Protein AF-A0A7X0FXH8-F1 (afdb_monomer)

Mean predicted aligned error: 22.0 Å

Solvent-accessible surface area (backbone atoms only — not comparable to full-atom values): 22545 Å² total; per-residue (Å²): 133,87,85,88,87,88,88,82,91,80,89,86,80,91,87,86,88,85,90,86,81,90,83,88,89,88,89,82,83,88,84,86,87,81,85,86,82,76,89,70,68,92,48,49,51,16,76,62,82,61,45,79,41,76,77,77,62,99,78,72,81,86,74,54,44,29,51,74,62,65,25,82,95,37,36,30,31,49,56,50,45,48,51,47,43,73,30,74,66,32,55,62,45,47,58,60,50,52,51,51,50,53,49,50,52,50,52,50,50,50,50,53,49,51,54,48,52,52,51,55,46,50,59,48,52,54,49,52,52,48,54,51,51,51,50,52,48,53,51,49,53,51,48,54,52,52,51,50,52,50,52,51,51,49,52,53,51,51,52,52,49,52,51,48,54,52,48,53,52,50,49,52,51,52,52,51,52,53,50,52,52,49,55,52,47,52,57,49,50,52,54,49,53,51,51,51,49,53,48,53,51,51,50,52,51,52,50,53,50,49,52,52,47,54,49,50,52,51,52,48,52,50,50,51,49,51,55,47,50,53,47,51,51,50,51,51,50,50,50,50,48,52,49,52,52,52,50,50,50,51,49,48,54,50,48,51,54,46,50,51,51,49,54,49,53,51,50,51,50,51,52,50,50,50,50,48,53,54,50,49,51,50,49,52,50,52,48,56,49,48,53,49,50,50,52,52,52,49,52,51,48,53,50,49,54,49,51,53,48,54,51,49,55,49,53,52,51,49,50,54,50,50,50,52,51,52,52,54,51,51,57,52,53,50,50,55,47,53,54,50,54,49,53,51,52,53,50,52,51,50,53,51,51,53,51,52,52,52,54,50,53,49,52,52,53,53,51,51,51,49,54,51,51,56,50,51,53,54,53,54,57,60,67,75,72,66,82,90,81,83,89,83,91,87,90,133

Radius of gyration: 141.59 Å; Cα contacts (8 Å, |Δi|>4): 74; chains: 1; boun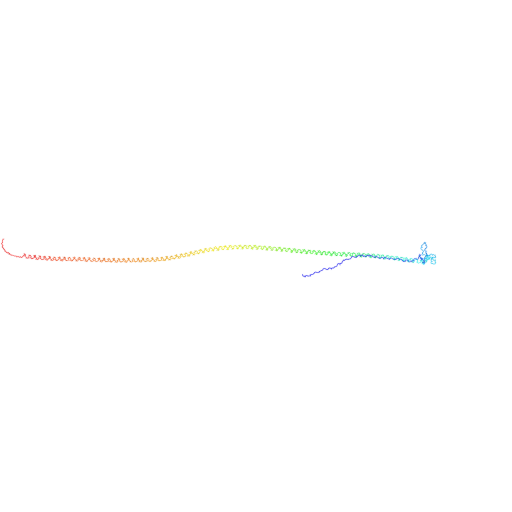ding box: 246×58×400 Å

Sequence (396 aa):
MADLEPPAPGADREVQPAPGTAGAPAPSSASGSPGEEAPAAPHGRCKHCRGPLPPRAATGRRREYHHSGEGPDGQDCREAARRARESAVGAAAEQPLQALITWADQEEEHRRSHAGLLRAAAARDDRLAADLADLRTAVLERNTELEAQTAQAQSAATEAITARQTAEAREQTALAAAAEARAAAERATERADDAAELARQAETAADAHRIARTKAEQETEAAIRTGKEARTERDAARARLSEVEQELASVRVQADALAGRLDDTVRELAAARHTLVEKEAAISELTGRLERAQQETEAVRDRAAEDVRAARDTAEKEVRRADAQRQSALDAAERTRGERDQARTDLAAAQAAHRAELQALERERDAARAAEAEQRERAVRAEQAAPTDGAADIVG

Organism: NCBI:txid46159

Structure (mmCIF, N/CA/C/O backbone):
data_AF-A0A7X0FXH8-F1
#
_entry.id   AF-A0A7X0FXH8-F1
#
loop_
_atom_site.group_PDB
_atom_site.id
_atom_site.type_symbol
_atom_site.label_atom_id
_atom_site.label_alt_id
_atom_site.label_comp_id
_atom_site.label_asym_id
_atom_site.label_entity_id
_atom_site.label_seq_id
_atom_site.pdbx_PDB_ins_code
_atom_site.Cartn_x
_atom_site.Cartn_y
_atom_site.Cartn_z
_atom_site.occupancy
_atom_site.B_iso_or_equiv
_atom_site.auth_seq_id
_atom_site.auth_comp_id
_atom_site.auth_asym_id
_atom_site.auth_atom_id
_atom_site.pdbx_PDB_model_num
ATOM 1 N N . MET A 1 1 ? -19.285 6.314 -45.148 1.00 40.00 1 MET A N 1
ATOM 2 C CA . MET A 1 1 ? -19.571 7.749 -45.331 1.00 40.00 1 MET A CA 1
ATOM 3 C C . MET A 1 1 ? -18.254 8.482 -45.207 1.00 40.00 1 MET A C 1
ATOM 5 O O . MET A 1 1 ? -17.633 8.308 -44.169 1.00 40.00 1 MET A O 1
ATOM 9 N N . ALA A 1 2 ? -17.901 9.219 -46.266 1.00 44.53 2 ALA A N 1
ATOM 10 C CA . ALA A 1 2 ? -16.766 10.133 -46.451 1.00 44.53 2 ALA A CA 1
ATOM 11 C C . ALA A 1 2 ? -15.363 9.526 -46.215 1.00 44.53 2 ALA A C 1
ATOM 13 O O . ALA A 1 2 ? -15.052 9.151 -45.093 1.00 44.53 2 ALA A O 1
ATOM 14 N N . ASP A 1 3 ? -14.490 9.262 -47.191 1.00 41.78 3 ASP A N 1
ATOM 15 C CA . ASP A 1 3 ? -14.036 9.935 -48.432 1.00 41.78 3 ASP A CA 1
ATOM 16 C C . ASP A 1 3 ? -12.606 10.485 -48.262 1.00 41.78 3 ASP A C 1
ATOM 18 O O . ASP A 1 3 ? -12.290 11.091 -47.241 1.00 41.78 3 ASP A O 1
ATOM 22 N N . LEU A 1 4 ? -11.829 10.319 -49.345 1.00 44.00 4 LEU A N 1
ATOM 23 C CA . LEU A 1 4 ? -10.537 10.930 -49.712 1.00 44.00 4 LEU A CA 1
ATOM 24 C C . LEU A 1 4 ? -9.257 10.311 -49.111 1.00 44.00 4 LEU A C 1
ATOM 26 O O . LEU A 1 4 ? -9.136 10.175 -47.904 1.00 44.00 4 LEU A O 1
ATOM 30 N N . GLU A 1 5 ? -8.166 10.030 -49.827 1.00 47.38 5 GLU A N 1
ATOM 31 C CA . GLU A 1 5 ? -7.818 9.827 -51.245 1.00 47.38 5 GLU A CA 1
ATOM 32 C C . GLU A 1 5 ? -6.291 9.550 -51.239 1.00 47.38 5 GLU A C 1
ATOM 34 O O . GLU A 1 5 ? -5.573 10.246 -50.516 1.00 47.38 5 GLU A O 1
ATOM 39 N N . PRO A 1 6 ? -5.745 8.580 -51.993 1.00 57.53 6 PRO A N 1
ATOM 40 C CA . PRO A 1 6 ? -4.306 8.489 -52.246 1.00 57.53 6 PRO A CA 1
ATOM 41 C C . PRO A 1 6 ? -3.952 8.878 -53.697 1.00 57.53 6 PRO A C 1
ATOM 43 O O . PRO A 1 6 ? -4.653 8.474 -54.623 1.00 57.53 6 PRO A O 1
ATOM 46 N N . PRO A 1 7 ? -2.811 9.548 -53.932 1.00 62.81 7 PRO A N 1
ATOM 47 C CA . PRO A 1 7 ? -2.111 9.476 -55.220 1.00 62.81 7 PRO A CA 1
ATOM 48 C C . PRO A 1 7 ? -0.665 8.978 -55.027 1.00 62.81 7 PRO A C 1
ATOM 50 O O . PRO A 1 7 ? -0.071 9.197 -53.978 1.00 62.81 7 PRO A O 1
ATOM 53 N N . ALA A 1 8 ? 0.077 8.406 -55.968 1.00 50.34 8 ALA A N 1
ATOM 54 C CA . ALA A 1 8 ? -0.087 7.726 -57.255 1.00 50.34 8 ALA A CA 1
ATOM 55 C C . ALA A 1 8 ? 1.377 7.460 -57.704 1.00 50.34 8 ALA A C 1
ATOM 57 O O . ALA A 1 8 ? 2.211 8.350 -57.518 1.00 50.34 8 ALA A O 1
ATOM 58 N N . PRO A 1 9 ? 1.746 6.301 -58.279 1.00 48.56 9 PRO A N 1
ATOM 59 C CA . PRO A 1 9 ? 3.067 6.113 -58.883 1.00 48.56 9 PRO A CA 1
ATOM 60 C C . PRO A 1 9 ? 3.029 6.400 -60.399 1.00 48.56 9 PRO A C 1
ATOM 62 O O . PRO A 1 9 ? 2.345 5.700 -61.141 1.00 48.56 9 PRO A O 1
ATOM 65 N N . GLY A 1 10 ? 3.771 7.412 -60.867 1.00 40.84 10 GLY A N 1
ATOM 66 C CA . GLY A 1 10 ? 4.191 7.557 -62.276 1.00 40.84 10 GLY A CA 1
ATOM 67 C C . GLY A 1 10 ? 5.606 6.980 -62.422 1.00 40.84 10 GLY A C 1
ATOM 68 O O . GLY A 1 10 ? 6.453 7.261 -61.582 1.00 40.84 10 GLY A O 1
ATOM 69 N N . ALA A 1 11 ? 5.875 5.991 -63.279 1.00 41.25 11 ALA A N 1
ATOM 70 C CA . ALA A 1 11 ? 5.973 6.054 -64.743 1.00 41.25 11 ALA A CA 1
ATOM 71 C C . ALA A 1 11 ? 7.081 7.012 -65.222 1.00 41.25 11 ALA A C 1
ATOM 73 O O . ALA A 1 11 ? 6.882 8.219 -65.199 1.00 41.25 11 ALA A O 1
ATOM 74 N N . ASP A 1 12 ? 8.237 6.474 -65.648 1.00 37.91 12 ASP A N 1
ATOM 75 C CA . ASP A 1 12 ? 8.683 6.622 -67.043 1.00 37.91 12 ASP A CA 1
ATOM 76 C C . ASP A 1 12 ? 10.029 5.936 -67.378 1.00 37.91 12 ASP A C 1
ATOM 78 O O . ASP A 1 12 ? 11.046 6.121 -66.714 1.00 37.91 12 ASP A O 1
ATOM 82 N N . ARG A 1 13 ? 9.976 5.236 -68.522 1.00 38.47 13 ARG A N 1
ATOM 83 C CA . ARG A 1 13 ? 10.979 5.083 -69.595 1.00 38.47 13 ARG A CA 1
ATOM 84 C C . ARG A 1 13 ? 12.227 4.201 -69.438 1.00 38.47 13 ARG A C 1
ATOM 86 O O . ARG A 1 13 ? 13.311 4.623 -69.051 1.00 38.47 13 ARG A O 1
ATOM 93 N N . GLU A 1 14 ? 12.058 2.998 -69.988 1.00 37.78 14 GLU A N 1
ATOM 94 C CA . GLU A 1 14 ? 12.917 2.350 -70.995 1.00 37.78 14 GLU A CA 1
ATOM 95 C C . GLU A 1 14 ? 13.850 3.292 -71.785 1.00 37.78 14 GLU A C 1
ATOM 97 O O . GLU A 1 14 ? 13.353 4.232 -72.399 1.00 37.78 14 GLU A O 1
ATOM 102 N N . VAL A 1 15 ? 15.147 2.948 -71.885 1.00 36.53 15 VAL A N 1
ATOM 103 C CA . VAL A 1 15 ? 15.907 2.845 -73.155 1.00 36.53 15 VAL A CA 1
ATOM 104 C C . VAL A 1 15 ? 17.087 1.865 -72.972 1.00 36.53 15 VAL A C 1
ATOM 106 O O . VAL A 1 15 ? 18.021 2.109 -72.216 1.00 36.53 15 VAL A O 1
ATOM 109 N N . GLN A 1 16 ? 17.062 0.773 -73.730 1.00 39.34 16 GLN A N 1
ATOM 110 C CA . GLN A 1 16 ? 18.191 -0.061 -74.181 1.00 39.34 16 GLN A CA 1
ATOM 111 C C . GLN A 1 16 ? 17.901 -0.386 -75.667 1.00 39.34 16 GLN A C 1
ATOM 113 O O . GLN A 1 16 ? 16.744 -0.273 -76.072 1.00 39.34 16 GLN A O 1
ATOM 118 N N . PRO A 1 17 ? 18.818 -0.970 -76.459 1.00 51.91 17 PRO A N 1
ATOM 119 C CA . PRO A 1 17 ? 20.253 -0.725 -76.645 1.00 51.91 17 PRO A CA 1
ATOM 120 C C . PRO A 1 17 ? 20.590 -0.607 -78.163 1.00 51.91 17 PRO A C 1
ATOM 122 O O . PRO A 1 17 ? 19.719 -0.786 -79.011 1.00 51.91 17 PRO A O 1
ATOM 125 N N . ALA A 1 18 ? 21.855 -0.387 -78.546 1.00 37.06 18 ALA A N 1
ATOM 126 C CA . ALA A 1 18 ? 22.332 -0.743 -79.894 1.00 37.06 18 ALA A CA 1
ATOM 127 C C . ALA A 1 18 ? 23.860 -0.962 -79.939 1.00 37.06 18 ALA A C 1
ATOM 129 O O . ALA A 1 18 ? 24.606 -0.056 -79.568 1.00 37.06 18 ALA A O 1
ATOM 130 N N . PRO A 1 19 ? 24.344 -2.117 -80.438 1.00 48.06 19 PRO A N 1
ATOM 131 C CA . PRO A 1 19 ? 25.706 -2.290 -80.927 1.00 48.06 19 PRO A CA 1
ATOM 132 C C . PRO A 1 19 ? 25.750 -2.136 -82.460 1.00 48.06 19 PRO A C 1
ATOM 134 O O . PRO A 1 19 ? 24.911 -2.687 -83.172 1.00 48.06 19 PRO A O 1
ATOM 137 N N . GLY A 1 20 ? 26.738 -1.398 -82.972 1.00 37.84 20 GLY A N 1
ATOM 138 C CA . GLY A 1 20 ? 26.968 -1.190 -84.405 1.00 37.84 20 GLY A CA 1
ATOM 139 C C . GLY A 1 20 ? 28.363 -1.650 -84.824 1.00 37.84 20 GLY A C 1
ATOM 140 O O . GLY A 1 20 ? 29.369 -1.197 -84.288 1.00 37.84 20 GLY A O 1
ATOM 141 N N . THR A 1 21 ? 28.392 -2.577 -85.773 1.00 36.41 21 THR A N 1
ATOM 142 C CA . THR A 1 21 ? 29.536 -3.250 -86.395 1.00 36.41 21 THR A CA 1
ATOM 143 C C . THR A 1 21 ? 30.108 -2.495 -87.611 1.00 36.41 21 THR A C 1
ATOM 145 O O . THR A 1 21 ? 29.358 -1.922 -88.388 1.00 36.41 21 THR A O 1
ATOM 148 N N . ALA A 1 22 ? 31.430 -2.637 -87.803 1.00 38.75 22 ALA A N 1
ATOM 149 C CA . ALA A 1 22 ? 32.201 -2.802 -89.058 1.00 38.75 22 ALA A CA 1
ATOM 150 C C . ALA A 1 22 ? 32.217 -1.743 -90.201 1.00 38.75 22 ALA A C 1
ATOM 152 O O . ALA A 1 22 ? 31.194 -1.310 -90.716 1.00 38.75 22 ALA A O 1
ATOM 153 N N . GLY A 1 23 ? 33.436 -1.498 -90.719 1.00 34.25 23 GLY A N 1
ATOM 154 C CA . GLY A 1 23 ? 33.759 -0.924 -92.045 1.00 34.25 23 GLY A CA 1
ATOM 155 C C . GLY A 1 23 ? 35.240 -0.493 -92.116 1.00 34.25 23 GLY A C 1
ATOM 156 O O . GLY A 1 23 ? 35.598 0.509 -91.519 1.00 34.25 23 GLY A O 1
ATOM 157 N N . ALA A 1 24 ? 36.175 -1.359 -92.533 1.00 36.38 24 ALA A N 1
ATOM 158 C CA . ALA A 1 24 ? 36.728 -1.550 -93.893 1.00 36.38 24 ALA A CA 1
ATOM 159 C C . ALA A 1 24 ? 37.787 -0.492 -94.344 1.00 36.38 24 ALA A C 1
ATOM 161 O O . ALA A 1 24 ? 37.533 0.702 -94.220 1.00 36.38 24 ALA A O 1
ATOM 162 N N . PRO A 1 25 ? 38.961 -0.911 -94.883 1.00 55.56 25 PRO A N 1
ATOM 163 C CA . PRO A 1 25 ? 40.092 -0.042 -95.249 1.00 55.56 25 PRO A CA 1
ATOM 164 C C . PRO A 1 25 ? 40.125 0.327 -96.749 1.00 55.56 25 PRO A C 1
ATOM 166 O O . PRO A 1 25 ? 39.543 -0.375 -97.575 1.00 55.56 25 PRO A O 1
ATOM 169 N N . ALA A 1 26 ? 40.887 1.366 -97.121 1.00 37.38 26 ALA A N 1
ATOM 170 C CA . ALA A 1 26 ? 41.232 1.668 -98.518 1.00 37.38 26 ALA A CA 1
ATOM 171 C C . ALA A 1 26 ? 42.670 2.234 -98.669 1.00 37.38 26 ALA A C 1
ATOM 173 O O . ALA A 1 26 ? 43.050 3.116 -97.897 1.00 37.38 26 ALA A O 1
ATOM 174 N N . PRO A 1 27 ? 43.456 1.761 -99.664 1.00 50.97 27 PRO A N 1
ATOM 175 C CA . PRO A 1 27 ? 44.770 2.283 -100.058 1.00 50.97 27 PRO A CA 1
ATOM 176 C C . PRO A 1 27 ? 44.711 3.120 -101.361 1.00 50.97 27 PRO A C 1
ATOM 178 O O . PRO A 1 27 ? 43.793 2.960 -102.159 1.00 50.97 27 PRO A O 1
ATOM 181 N N . SER A 1 28 ? 45.732 3.947 -101.622 1.00 37.34 28 SER A N 1
ATOM 182 C CA . SER A 1 28 ? 46.010 4.570 -102.938 1.00 37.34 28 SER A CA 1
ATOM 183 C C . SER A 1 28 ? 47.531 4.589 -103.166 1.00 37.34 28 SER A C 1
ATOM 185 O O . SER A 1 28 ? 48.253 5.182 -102.372 1.00 37.34 28 SER A O 1
ATOM 187 N N . SER A 1 29 ? 48.077 3.755 -104.064 1.00 35.78 29 SER A N 1
ATOM 188 C CA . SER A 1 29 ? 48.330 4.030 -105.503 1.00 35.78 29 SER A CA 1
ATOM 189 C C . SER A 1 29 ? 49.412 5.108 -105.693 1.00 35.78 29 SER A C 1
ATOM 191 O O . SER A 1 29 ? 49.146 6.283 -105.494 1.00 35.78 29 SER A O 1
ATOM 193 N N . ALA A 1 30 ? 50.697 4.781 -105.888 1.00 35.22 30 ALA A N 1
ATOM 194 C CA . ALA A 1 30 ? 51.343 4.282 -107.116 1.00 35.22 30 ALA A CA 1
ATOM 195 C C . ALA A 1 30 ? 51.042 5.126 -108.369 1.00 35.22 30 ALA A C 1
ATOM 197 O O . ALA A 1 30 ? 49.914 5.108 -108.850 1.00 35.22 30 ALA A O 1
ATOM 198 N N . SER A 1 31 ? 52.060 5.798 -108.926 1.00 38.66 31 SER A N 1
ATOM 199 C CA . SER A 1 31 ? 52.140 6.230 -110.336 1.00 38.66 31 SER A CA 1
ATOM 200 C C . SER A 1 31 ? 53.559 6.708 -110.666 1.00 38.66 31 SER A C 1
ATOM 202 O O . SER A 1 31 ? 53.919 7.855 -110.419 1.00 38.66 31 SER A O 1
ATOM 204 N N . GLY A 1 32 ? 54.372 5.812 -111.227 1.00 33.31 32 GLY A N 1
ATOM 205 C CA . GLY A 1 32 ? 55.468 6.196 -112.111 1.00 33.31 32 GLY A CA 1
ATOM 206 C C . GLY A 1 32 ? 54.945 6.369 -113.540 1.00 33.31 32 GLY A C 1
ATOM 207 O O . GLY A 1 32 ? 53.930 5.779 -113.911 1.00 33.31 32 GLY A O 1
ATOM 208 N N . SER A 1 33 ? 55.642 7.152 -114.358 1.00 33.09 33 SER A N 1
ATOM 209 C CA . SER A 1 33 ? 55.528 7.090 -115.819 1.00 33.09 33 SER A CA 1
ATOM 210 C C . SER A 1 33 ? 56.876 7.450 -116.461 1.00 33.09 33 SER A C 1
ATOM 212 O O . SER A 1 33 ? 57.429 8.502 -116.138 1.00 33.09 33 SER A O 1
ATOM 214 N N . PRO A 1 34 ? 57.429 6.570 -117.316 1.00 42.50 34 PRO A N 1
ATOM 215 C CA . PRO A 1 34 ? 58.667 6.773 -118.059 1.00 42.50 34 PRO A CA 1
ATOM 216 C C . PRO A 1 34 ? 58.409 7.169 -119.526 1.00 42.50 34 PRO A C 1
ATOM 218 O O . PRO A 1 34 ? 57.383 6.815 -120.092 1.00 42.50 34 PRO A O 1
ATOM 221 N N . GLY A 1 35 ? 59.419 7.777 -120.155 1.00 32.66 35 GLY A N 1
ATOM 222 C CA . GLY A 1 35 ? 59.748 7.549 -121.568 1.00 32.66 35 GLY A CA 1
ATOM 223 C C . GLY A 1 35 ? 58.996 8.361 -122.627 1.00 32.66 35 GLY A C 1
ATOM 224 O O . GLY A 1 35 ? 57.909 7.991 -123.046 1.00 32.66 35 GLY A O 1
ATOM 225 N N . GLU A 1 36 ? 59.681 9.354 -123.196 1.00 38.00 36 GLU A N 1
ATOM 226 C CA . GLU A 1 36 ? 59.486 9.754 -124.595 1.00 38.00 36 GLU A CA 1
ATOM 227 C C . GLU A 1 36 ? 60.841 9.671 -125.319 1.00 38.00 36 GLU A C 1
ATOM 229 O O . GLU A 1 36 ? 61.699 10.550 -125.225 1.00 38.00 36 GLU A O 1
ATOM 234 N N . GLU A 1 37 ? 61.053 8.540 -125.997 1.00 35.47 37 GLU A N 1
ATOM 235 C CA . GLU A 1 37 ? 62.135 8.299 -126.953 1.00 35.47 37 GLU A CA 1
ATOM 236 C C . GLU A 1 37 ? 61.802 8.977 -128.290 1.00 35.47 37 GLU A C 1
ATOM 238 O O . GLU A 1 37 ? 60.838 8.626 -128.969 1.00 35.47 37 GLU A O 1
ATOM 243 N N . ALA A 1 38 ? 62.638 9.930 -128.702 1.00 39.00 38 ALA A N 1
ATOM 244 C CA . ALA A 1 38 ? 62.614 10.488 -130.050 1.00 39.00 38 ALA A CA 1
ATOM 245 C C . ALA A 1 38 ? 63.134 9.463 -131.089 1.00 39.00 38 ALA A C 1
ATOM 247 O O . ALA A 1 38 ? 64.081 8.724 -130.800 1.00 39.00 38 ALA A O 1
ATOM 248 N N . PRO A 1 39 ? 62.590 9.435 -132.324 1.00 49.00 39 PRO A N 1
ATOM 249 C CA . PRO A 1 39 ? 62.953 8.449 -133.340 1.00 49.00 39 PRO A CA 1
ATOM 250 C C . PRO A 1 39 ? 64.418 8.593 -133.779 1.00 49.00 39 PRO A C 1
ATOM 252 O O . PRO A 1 39 ? 64.824 9.554 -134.439 1.00 49.00 39 PRO A O 1
ATOM 255 N N . ALA A 1 40 ? 65.225 7.600 -133.410 1.00 43.66 40 ALA A N 1
ATOM 256 C CA . ALA A 1 40 ? 66.635 7.507 -133.749 1.00 43.66 40 ALA A CA 1
ATOM 257 C C . ALA A 1 40 ? 66.833 7.306 -135.262 1.00 43.66 40 ALA A C 1
ATOM 259 O O . ALA A 1 40 ? 66.410 6.301 -135.832 1.00 43.66 40 ALA A O 1
ATOM 260 N N . ALA A 1 41 ? 67.559 8.227 -135.908 1.00 45.25 41 ALA A N 1
ATOM 261 C CA . ALA A 1 41 ? 68.115 7.999 -137.240 1.00 45.25 41 ALA A CA 1
ATOM 262 C C . ALA A 1 41 ? 68.914 6.676 -137.220 1.00 45.25 41 ALA A C 1
ATOM 264 O O . ALA A 1 41 ? 69.873 6.565 -136.443 1.00 45.25 41 ALA A O 1
ATOM 265 N N . PRO A 1 42 ? 68.554 5.667 -138.034 1.00 56.47 42 PRO A N 1
ATOM 266 C CA . PRO A 1 42 ? 68.873 4.267 -137.733 1.00 56.47 42 PRO A CA 1
ATOM 267 C C . PRO A 1 42 ? 70.373 3.917 -137.758 1.00 56.47 42 PRO A C 1
ATOM 269 O O . PRO A 1 42 ? 70.770 2.842 -137.301 1.00 56.47 42 PRO A O 1
ATOM 272 N N . HIS A 1 43 ? 71.247 4.821 -138.217 1.00 62.16 43 HIS A N 1
ATOM 273 C CA . HIS A 1 43 ? 72.677 4.547 -138.417 1.00 62.16 43 HIS A CA 1
ATOM 274 C C . HIS A 1 43 ? 73.627 5.541 -137.723 1.00 62.16 43 HIS A C 1
ATOM 276 O O . HIS A 1 43 ? 74.843 5.431 -137.862 1.00 62.16 43 HIS A O 1
ATOM 282 N N . GLY A 1 44 ? 73.095 6.435 -136.878 1.00 73.56 44 GLY A N 1
ATOM 283 C CA . GLY A 1 44 ? 73.885 7.442 -136.164 1.00 73.56 44 GLY A CA 1
ATOM 284 C C . GLY A 1 44 ? 74.336 8.607 -137.053 1.00 73.56 44 GLY A C 1
ATOM 285 O O . GLY A 1 44 ? 74.233 8.575 -138.279 1.00 73.56 44 GLY A O 1
ATOM 286 N N . ARG A 1 45 ? 74.812 9.676 -136.413 1.00 80.62 45 ARG A N 1
ATOM 287 C CA . ARG A 1 45 ? 75.354 10.865 -137.082 1.00 80.62 45 ARG A CA 1
ATOM 288 C C . ARG A 1 45 ? 76.871 10.880 -136.949 1.00 80.62 45 ARG A C 1
ATOM 290 O O . ARG A 1 45 ? 77.398 10.497 -135.906 1.00 80.62 45 ARG A O 1
ATOM 297 N N . CYS A 1 46 ? 77.560 11.362 -137.977 1.00 78.88 46 CYS A N 1
ATOM 298 C CA . CYS A 1 46 ? 78.997 11.600 -137.948 1.00 78.88 46 CYS A CA 1
ATOM 299 C C . CYS A 1 46 ? 79.330 12.560 -136.796 1.00 78.88 46 CYS A C 1
ATOM 301 O O . CYS A 1 46 ? 78.767 13.653 -136.722 1.00 78.88 46 CYS A O 1
ATOM 303 N N . LYS A 1 47 ? 80.238 12.179 -135.888 1.00 79.88 47 LYS A N 1
ATOM 304 C CA . LYS A 1 47 ? 80.626 12.998 -134.724 1.00 79.88 47 LYS A CA 1
ATOM 305 C C . LYS A 1 47 ? 81.252 14.339 -135.126 1.00 79.88 47 LYS A C 1
ATOM 307 O O . LYS A 1 47 ? 81.242 15.259 -134.316 1.00 79.88 47 LYS A O 1
ATOM 312 N N . HIS A 1 48 ? 81.763 14.455 -136.354 1.00 80.44 48 HIS A N 1
ATOM 313 C CA . HIS A 1 48 ? 82.350 15.688 -136.877 1.00 80.44 48 HIS A CA 1
ATOM 314 C C . HIS A 1 48 ? 81.320 16.595 -137.564 1.00 80.44 48 HIS A C 1
ATOM 316 O O . HIS A 1 48 ? 81.000 17.652 -137.036 1.00 80.44 48 HIS A O 1
ATOM 322 N N . CYS A 1 49 ? 80.750 16.179 -138.702 1.00 77.75 49 CYS A N 1
ATOM 323 C CA . CYS A 1 49 ? 79.858 17.029 -139.504 1.00 77.75 49 CYS A CA 1
ATOM 324 C C . CYS A 1 49 ? 78.368 16.903 -139.142 1.00 77.75 49 CYS A C 1
ATOM 326 O O . CYS A 1 49 ? 77.529 17.575 -139.732 1.00 77.75 49 CYS A O 1
ATOM 328 N N . ARG A 1 50 ? 78.008 16.003 -138.213 1.00 83.69 50 ARG A N 1
ATOM 329 C CA . ARG A 1 50 ? 76.621 15.680 -137.809 1.00 83.69 50 ARG A CA 1
ATOM 330 C C . ARG A 1 50 ? 75.710 15.143 -138.930 1.00 83.69 50 ARG A C 1
ATOM 332 O O . ARG A 1 50 ? 74.527 14.884 -138.678 1.00 83.69 50 ARG A O 1
ATOM 339 N N . GLY A 1 51 ? 76.252 14.901 -140.125 1.00 79.00 51 GLY A N 1
ATOM 340 C CA . GLY A 1 51 ? 75.562 14.248 -141.238 1.00 79.00 51 GLY A CA 1
ATOM 341 C C . GLY A 1 51 ? 75.261 12.766 -140.961 1.00 79.00 51 GLY A C 1
ATOM 342 O O . GLY A 1 51 ? 75.944 12.150 -140.137 1.00 79.00 51 GLY A O 1
ATOM 343 N N . PRO A 1 52 ? 74.235 12.181 -141.604 1.00 78.94 52 PRO A N 1
ATOM 344 C CA . PRO A 1 52 ? 73.898 10.769 -141.440 1.00 78.94 52 PRO A CA 1
ATOM 345 C C . PRO A 1 52 ? 75.037 9.884 -141.955 1.00 78.94 52 PRO A C 1
ATOM 347 O O . PRO A 1 52 ? 75.595 10.140 -143.022 1.00 78.94 52 PRO A O 1
ATOM 350 N N . LEU A 1 53 ? 75.405 8.859 -141.188 1.00 75.56 53 LEU A N 1
ATOM 351 C CA . LEU A 1 53 ? 76.427 7.899 -141.604 1.00 75.56 53 LEU A CA 1
ATOM 352 C C . LEU A 1 53 ? 75.822 6.828 -142.524 1.00 75.56 53 LEU A C 1
ATOM 354 O O . LEU A 1 53 ? 74.657 6.461 -142.336 1.00 75.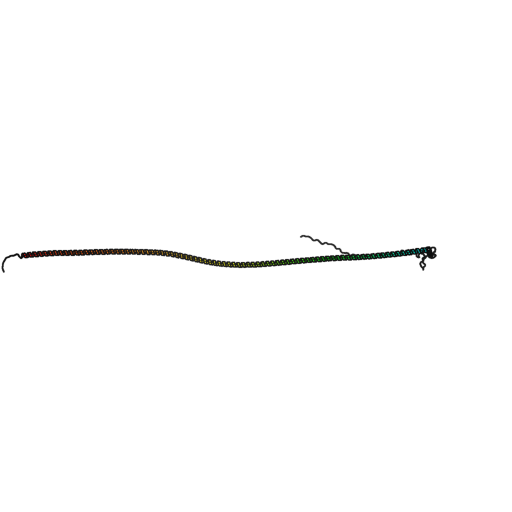56 53 LEU A O 1
ATOM 358 N N . PRO A 1 54 ? 76.596 6.304 -143.492 1.00 73.06 54 PRO A N 1
ATOM 359 C CA . PRO A 1 54 ? 76.146 5.201 -144.330 1.00 73.06 54 PRO A CA 1
ATOM 360 C C . PRO A 1 54 ? 75.807 3.961 -143.483 1.00 73.06 54 PRO A C 1
ATOM 362 O O . PRO A 1 54 ? 76.321 3.804 -142.366 1.00 73.06 54 PRO A O 1
ATOM 365 N N . PRO A 1 55 ? 74.936 3.072 -143.996 1.00 70.56 55 PRO A N 1
ATOM 366 C CA . PRO A 1 55 ? 74.489 1.894 -143.266 1.00 70.56 55 PRO A CA 1
ATOM 367 C C . PRO A 1 55 ? 75.673 1.022 -142.828 1.00 70.56 55 PRO A C 1
ATOM 369 O O . PRO A 1 55 ? 76.695 0.905 -143.507 1.00 70.56 55 PRO A O 1
ATOM 372 N N . ARG A 1 56 ? 75.538 0.410 -141.648 1.00 66.88 56 ARG A N 1
ATOM 373 C CA . ARG A 1 56 ? 76.588 -0.419 -141.045 1.00 66.88 56 ARG A CA 1
ATOM 374 C C . ARG A 1 56 ? 76.868 -1.632 -141.942 1.00 66.88 56 ARG A C 1
ATOM 376 O O . ARG A 1 56 ? 75.954 -2.390 -142.245 1.00 66.88 56 ARG A O 1
ATOM 383 N N . ALA A 1 57 ? 78.135 -1.853 -142.297 1.00 63.47 57 ALA A N 1
ATOM 384 C CA . ALA A 1 57 ? 78.562 -3.112 -142.907 1.00 63.47 57 ALA A CA 1
ATOM 385 C C . ALA A 1 57 ? 78.259 -4.291 -141.957 1.00 63.47 57 ALA A C 1
ATOM 387 O O . ALA A 1 57 ? 78.416 -4.150 -140.742 1.00 63.47 57 ALA A O 1
ATOM 388 N N . ALA A 1 58 ? 77.831 -5.436 -142.505 1.00 58.94 58 ALA A N 1
ATOM 389 C CA . ALA A 1 58 ? 77.242 -6.572 -141.776 1.00 58.94 58 ALA A CA 1
ATOM 390 C C . ALA A 1 58 ? 78.081 -7.116 -140.595 1.00 58.94 58 ALA A C 1
ATOM 392 O O . ALA A 1 58 ? 77.541 -7.743 -139.688 1.00 58.94 58 ALA A O 1
ATOM 393 N N . THR A 1 59 ? 79.379 -6.816 -140.542 1.00 58.56 59 THR A N 1
ATOM 394 C CA . THR A 1 59 ? 80.287 -7.163 -139.443 1.00 58.56 59 THR A CA 1
ATOM 395 C C . THR A 1 59 ? 81.260 -6.006 -139.175 1.00 58.56 59 THR A C 1
ATOM 397 O O . THR A 1 59 ? 82.092 -5.687 -140.021 1.00 58.56 59 THR A O 1
ATOM 400 N N . GLY A 1 60 ? 81.176 -5.354 -138.008 1.00 63.25 60 GLY A N 1
ATOM 401 C CA . GLY A 1 60 ? 82.109 -4.284 -137.594 1.00 63.25 60 GLY A CA 1
ATOM 402 C C . GLY A 1 60 ? 81.516 -3.299 -136.579 1.00 63.25 60 GLY A C 1
ATOM 403 O O . GLY A 1 60 ? 80.298 -3.207 -136.468 1.00 63.25 60 GLY A O 1
ATOM 404 N N . ARG A 1 61 ? 82.327 -2.572 -135.790 1.00 70.00 61 ARG A N 1
ATOM 405 C CA . ARG A 1 61 ? 81.832 -1.541 -134.839 1.00 70.00 61 ARG A CA 1
ATOM 406 C C . ARG A 1 61 ? 81.044 -0.441 -135.573 1.00 70.00 61 ARG A C 1
ATOM 408 O O . ARG A 1 61 ? 81.269 -0.211 -136.760 1.00 70.00 61 ARG A O 1
ATOM 415 N N . ARG A 1 62 ? 80.114 0.236 -134.879 1.00 70.00 62 ARG A N 1
ATOM 416 C CA . ARG A 1 62 ? 79.436 1.423 -135.436 1.00 70.00 62 ARG A CA 1
ATOM 417 C C . ARG A 1 62 ? 80.501 2.435 -135.862 1.00 70.00 62 ARG A C 1
ATOM 419 O O . ARG A 1 62 ? 81.393 2.752 -135.077 1.00 70.00 62 ARG A O 1
ATOM 426 N N . ARG A 1 63 ? 80.411 2.909 -137.105 1.00 73.94 63 ARG A N 1
ATOM 427 C CA . ARG A 1 63 ? 81.258 4.003 -137.580 1.00 73.94 63 ARG A CA 1
ATOM 428 C C . ARG A 1 63 ? 80.860 5.263 -136.819 1.00 73.94 63 ARG A C 1
ATOM 430 O O . ARG A 1 63 ? 79.687 5.462 -136.524 1.00 73.94 63 ARG A O 1
ATOM 437 N N . GLU A 1 64 ? 81.841 6.085 -136.478 1.00 79.94 64 GLU A N 1
ATOM 438 C CA . GLU A 1 64 ? 81.601 7.359 -135.790 1.00 79.94 64 GLU A CA 1
ATOM 439 C C . GLU A 1 64 ? 81.796 8.564 -136.716 1.00 79.94 64 GLU A C 1
ATOM 441 O O . GLU A 1 64 ? 81.363 9.665 -136.392 1.00 79.94 64 GLU A O 1
ATOM 446 N N . TYR A 1 65 ? 82.431 8.357 -137.870 1.00 81.00 65 TYR A N 1
ATOM 447 C CA . TYR A 1 65 ? 82.802 9.389 -138.831 1.00 81.00 65 TYR A CA 1
ATOM 448 C C . TYR A 1 65 ? 82.655 8.843 -140.258 1.00 81.00 65 TYR A C 1
ATOM 450 O O . TYR A 1 65 ? 82.775 7.632 -140.459 1.00 81.00 65 TYR A O 1
ATOM 458 N N . HIS A 1 66 ? 82.408 9.723 -141.230 1.00 82.00 66 HIS A N 1
ATOM 459 C CA . HIS A 1 66 ? 82.499 9.392 -142.657 1.00 82.00 66 HIS A CA 1
ATOM 460 C C . HIS A 1 66 ? 83.952 9.121 -143.061 1.00 82.00 66 HIS A C 1
ATOM 462 O O . HIS A 1 66 ? 84.844 9.834 -142.594 1.00 82.00 66 HIS A O 1
ATOM 468 N N . HIS A 1 67 ? 84.180 8.127 -143.922 1.00 78.31 67 HIS A N 1
ATOM 469 C CA . HIS A 1 67 ? 85.480 7.915 -144.566 1.00 78.31 67 HIS A CA 1
ATOM 470 C C . HIS A 1 67 ? 85.652 8.778 -145.822 1.00 78.31 67 HIS A C 1
ATOM 472 O O . HIS A 1 67 ? 84.702 9.411 -146.277 1.00 78.31 67 HIS A O 1
ATOM 478 N N . SER A 1 68 ? 86.876 8.828 -146.359 1.00 74.81 68 SER A N 1
ATOM 479 C CA . SER A 1 68 ? 87.196 9.538 -147.607 1.00 74.81 68 SER A CA 1
ATOM 480 C C . SER A 1 68 ? 86.182 9.225 -148.715 1.00 74.81 68 SER A C 1
ATOM 482 O O . SER A 1 68 ? 85.934 8.060 -149.022 1.00 74.81 68 SER A O 1
ATOM 484 N N . GLY A 1 69 ? 85.567 10.266 -149.279 1.00 73.69 69 GLY A N 1
ATOM 485 C CA . GLY A 1 69 ? 84.496 10.178 -150.274 1.00 73.69 69 GLY A CA 1
ATOM 486 C C . GLY A 1 69 ? 83.065 10.087 -149.720 1.00 73.69 69 GLY A C 1
ATOM 487 O O . GLY A 1 69 ? 82.126 10.278 -150.484 1.00 73.69 69 GLY A O 1
ATOM 488 N N . GLU A 1 70 ? 82.864 9.834 -148.420 1.00 73.75 70 GLU A N 1
ATOM 489 C CA . GLU A 1 70 ? 81.532 9.613 -147.818 1.00 73.75 70 GLU A CA 1
ATOM 490 C C . GLU A 1 70 ? 80.984 10.836 -147.054 1.00 73.75 70 GLU A C 1
ATOM 492 O O . GLU A 1 70 ? 79.795 10.878 -146.733 1.00 73.75 70 GLU A O 1
ATOM 497 N N . GLY A 1 71 ? 81.841 11.798 -146.696 1.00 71.00 71 GLY A N 1
ATOM 498 C CA . GLY A 1 71 ? 81.436 13.011 -145.981 1.00 71.00 71 GLY A CA 1
ATOM 499 C C . GLY A 1 71 ? 80.858 14.087 -146.903 1.00 71.00 71 GLY A C 1
ATOM 500 O O . GLY A 1 71 ? 80.900 13.938 -148.126 1.00 71.00 71 GLY A O 1
ATOM 501 N N . PRO A 1 72 ? 80.347 15.200 -146.339 1.00 70.44 72 PRO A N 1
ATOM 502 C CA . PRO A 1 72 ? 80.010 16.384 -147.126 1.00 70.44 72 PRO A CA 1
ATOM 503 C C . PRO A 1 72 ? 81.207 16.760 -148.011 1.00 70.44 72 PRO A C 1
ATOM 505 O O . PRO A 1 72 ? 82.343 16.770 -147.531 1.00 70.44 72 PRO A O 1
ATOM 508 N N . ASP A 1 73 ? 80.965 16.970 -149.304 1.00 74.81 73 ASP A N 1
ATOM 509 C CA . ASP A 1 73 ? 81.989 17.273 -150.317 1.00 74.81 73 ASP A CA 1
ATOM 510 C C . ASP A 1 73 ? 83.098 16.207 -150.469 1.00 74.81 73 ASP A C 1
ATOM 512 O O . ASP A 1 73 ? 84.213 16.503 -150.897 1.00 74.81 73 ASP A O 1
ATOM 516 N N . GLY A 1 74 ? 82.814 14.950 -150.105 1.00 74.06 74 GLY A N 1
ATOM 517 C CA . GLY A 1 74 ? 83.755 13.833 -150.217 1.00 74.06 74 GLY A CA 1
ATOM 518 C C . GLY A 1 74 ? 84.862 13.826 -149.156 1.00 74.06 74 GLY A C 1
ATOM 519 O O . GLY A 1 74 ? 85.839 13.088 -149.290 1.00 74.06 74 GLY A O 1
ATOM 520 N N . GLN A 1 75 ? 84.740 14.621 -148.090 1.00 76.06 75 GLN A N 1
ATOM 521 C CA . GLN A 1 75 ? 85.773 14.723 -147.056 1.00 76.06 75 GLN A CA 1
ATOM 522 C C . GLN A 1 75 ? 85.792 13.503 -146.118 1.00 76.06 75 GLN A C 1
ATOM 524 O O . GLN A 1 75 ? 84.748 13.050 -145.644 1.00 76.06 75 GLN A O 1
ATOM 529 N N . ASP A 1 76 ? 86.989 13.016 -145.766 1.00 82.88 76 ASP A N 1
ATOM 530 C CA . ASP A 1 76 ? 87.152 12.078 -144.650 1.00 82.88 76 ASP A CA 1
ATOM 531 C C . ASP A 1 76 ? 86.939 12.836 -143.335 1.00 82.88 76 ASP A C 1
ATOM 533 O O . ASP A 1 76 ? 87.818 13.538 -142.830 1.00 82.88 76 ASP A O 1
ATOM 537 N N . CYS A 1 77 ? 85.737 12.715 -142.778 1.00 80.69 77 CYS A N 1
ATOM 538 C CA . CYS A 1 77 ? 85.361 13.410 -141.556 1.00 80.69 77 CYS A CA 1
ATOM 539 C C . CYS A 1 77 ? 86.145 12.920 -140.330 1.00 80.69 77 CYS A C 1
ATOM 541 O O . CYS A 1 77 ? 86.241 13.657 -139.348 1.00 80.69 77 CYS A O 1
ATOM 543 N N . ARG A 1 78 ? 86.693 11.696 -140.347 1.00 80.50 78 ARG A N 1
ATOM 544 C CA . ARG A 1 78 ? 87.551 11.193 -139.264 1.00 80.50 78 ARG A CA 1
ATOM 545 C C . ARG A 1 78 ? 88.880 11.928 -139.283 1.00 80.50 78 ARG A C 1
ATOM 547 O O . ARG A 1 78 ? 89.380 12.340 -138.240 1.00 80.50 78 ARG A O 1
ATOM 554 N N . GLU A 1 79 ? 89.435 12.094 -140.473 1.00 78.62 79 GLU A N 1
ATOM 555 C CA . GLU A 1 79 ? 90.691 12.792 -140.676 1.00 78.62 79 GLU A CA 1
ATOM 556 C C . GLU A 1 79 ? 90.547 14.307 -140.511 1.00 78.62 79 GLU A C 1
ATOM 558 O O . GLU A 1 79 ? 91.404 14.923 -139.885 1.00 78.62 79 GLU A O 1
ATOM 563 N N . ALA A 1 80 ? 89.439 14.899 -140.962 1.00 75.12 80 ALA A N 1
ATOM 564 C CA . ALA A 1 80 ? 89.105 16.297 -140.696 1.00 75.12 80 ALA A CA 1
ATOM 565 C C . ALA A 1 80 ? 88.940 16.561 -139.191 1.00 75.12 80 ALA A C 1
ATOM 567 O O . ALA A 1 80 ? 89.501 17.523 -138.671 1.00 75.12 80 ALA A O 1
ATOM 568 N N . ALA A 1 81 ? 88.275 15.662 -138.455 1.00 72.88 81 ALA A N 1
ATOM 569 C CA . ALA A 1 81 ? 88.194 15.746 -136.998 1.00 72.88 81 ALA A CA 1
ATOM 570 C C . ALA A 1 81 ? 89.558 15.583 -136.318 1.00 72.88 81 ALA A C 1
ATOM 572 O O . ALA A 1 81 ? 89.828 16.273 -135.338 1.00 72.88 81 ALA A O 1
ATOM 573 N N . ARG A 1 82 ? 90.417 14.685 -136.818 1.00 77.94 82 ARG A N 1
ATOM 574 C CA . ARG A 1 82 ? 91.787 14.518 -136.315 1.00 77.94 82 ARG A CA 1
ATOM 575 C C . ARG A 1 82 ? 92.616 15.781 -136.553 1.00 77.94 82 ARG A C 1
ATOM 577 O O . ARG A 1 82 ? 93.157 16.305 -135.591 1.00 77.94 82 ARG A O 1
ATOM 584 N N . ARG A 1 83 ? 92.619 16.337 -137.770 1.00 70.38 83 ARG A N 1
ATOM 585 C CA . ARG A 1 83 ? 93.296 17.612 -138.073 1.00 70.38 83 ARG A CA 1
ATOM 586 C C . ARG A 1 83 ? 92.733 18.774 -137.265 1.00 70.38 83 ARG A C 1
ATOM 588 O O . ARG A 1 83 ? 93.491 19.636 -136.849 1.00 70.38 83 ARG A O 1
ATOM 595 N N . ALA A 1 84 ? 91.424 18.807 -137.023 1.00 71.50 84 ALA A N 1
ATOM 596 C CA . ALA A 1 84 ? 90.814 19.832 -136.185 1.00 71.50 84 ALA A CA 1
ATOM 597 C C . ALA A 1 84 ? 91.307 19.737 -134.732 1.00 71.50 84 ALA A C 1
ATOM 599 O O . ALA A 1 84 ? 91.610 20.770 -134.147 1.00 71.50 84 ALA A O 1
ATOM 600 N N . ARG A 1 85 ? 91.454 18.526 -134.173 1.00 68.12 85 ARG A N 1
ATOM 601 C CA . ARG A 1 85 ? 92.033 18.310 -132.831 1.00 68.12 85 ARG A CA 1
ATOM 602 C C . ARG A 1 85 ? 93.529 18.616 -132.776 1.00 68.12 85 ARG A C 1
ATOM 604 O O . ARG A 1 85 ? 93.974 19.261 -131.841 1.00 68.12 85 ARG A O 1
ATOM 611 N N . GLU A 1 86 ? 94.281 18.192 -133.788 1.00 72.44 86 GLU A N 1
ATOM 612 C CA . GLU A 1 86 ? 95.726 18.433 -133.908 1.00 72.44 86 GLU A CA 1
ATOM 613 C C . GLU A 1 86 ? 96.056 19.885 -134.302 1.00 72.44 86 GLU A C 1
ATOM 615 O O . GLU A 1 86 ? 97.208 20.307 -134.213 1.00 72.44 86 GLU A O 1
ATOM 620 N N . SER A 1 87 ? 95.063 20.675 -134.726 1.00 71.31 87 SER A N 1
ATOM 621 C CA . SER A 1 87 ? 95.242 22.105 -134.967 1.00 71.31 87 SER A CA 1
ATOM 622 C C . SER A 1 87 ? 95.559 22.833 -133.660 1.00 71.31 87 SER A C 1
ATOM 624 O O . SER A 1 87 ? 95.063 22.463 -132.596 1.00 71.31 87 SER A O 1
ATOM 626 N N . ALA A 1 88 ? 96.323 23.926 -133.740 1.00 67.62 88 ALA A N 1
ATOM 627 C CA . ALA A 1 88 ? 96.653 24.743 -132.570 1.00 67.62 88 ALA A CA 1
ATOM 628 C C . ALA A 1 88 ? 95.402 25.198 -131.789 1.00 67.62 88 ALA A C 1
ATOM 630 O O . ALA A 1 88 ? 95.440 25.292 -130.568 1.00 67.62 88 ALA A O 1
ATOM 631 N N . VAL A 1 89 ? 94.279 25.420 -132.484 1.00 71.69 89 VAL A N 1
ATOM 632 C CA . VAL A 1 89 ? 92.994 25.802 -131.877 1.00 71.69 89 VAL A CA 1
ATOM 633 C C . VAL A 1 89 ? 92.322 24.615 -131.183 1.00 71.69 89 VAL A C 1
ATOM 635 O O . VAL A 1 89 ? 91.791 24.774 -130.088 1.00 71.69 89 VAL A O 1
ATOM 638 N N . GLY A 1 90 ? 92.364 23.421 -131.782 1.00 69.00 90 GLY A N 1
ATOM 639 C CA . GLY A 1 90 ? 91.823 22.200 -131.178 1.00 69.00 90 GLY A CA 1
ATOM 640 C C . GLY A 1 90 ? 92.574 21.794 -129.915 1.00 69.00 90 GLY A C 1
ATOM 641 O O . GLY A 1 90 ? 91.945 21.569 -128.883 1.00 69.00 90 GLY A O 1
ATOM 642 N N . ALA A 1 91 ? 93.907 21.806 -129.970 1.00 70.75 91 ALA A N 1
ATOM 643 C CA . ALA A 1 91 ? 94.760 21.533 -128.817 1.00 70.75 91 ALA A CA 1
ATOM 644 C C . ALA A 1 91 ? 94.588 22.591 -127.710 1.00 70.75 91 ALA A C 1
ATOM 646 O O . ALA A 1 91 ? 94.535 22.247 -126.529 1.00 70.75 91 ALA A O 1
ATOM 647 N N . ALA A 1 92 ? 94.432 23.870 -128.078 1.00 70.88 92 ALA A N 1
ATOM 648 C CA . ALA A 1 92 ? 94.166 24.944 -127.120 1.00 70.88 92 ALA A CA 1
ATOM 649 C C . ALA A 1 92 ? 92.769 24.855 -126.477 1.00 70.88 92 ALA A C 1
ATOM 651 O O . ALA A 1 92 ? 92.600 25.317 -125.352 1.00 70.88 92 ALA A O 1
ATOM 652 N N . ALA A 1 93 ? 91.777 24.270 -127.158 1.00 76.62 93 ALA A N 1
ATOM 653 C CA . ALA A 1 93 ? 90.409 24.126 -126.653 1.00 76.62 93 ALA A CA 1
ATOM 654 C C . ALA A 1 93 ? 90.171 22.830 -125.855 1.00 76.62 93 ALA A C 1
ATOM 656 O O . ALA A 1 93 ? 89.272 22.792 -125.014 1.00 76.62 93 ALA A O 1
ATOM 657 N N . GLU A 1 94 ? 90.967 21.781 -126.077 1.00 77.94 94 GLU A N 1
ATOM 658 C CA . GLU A 1 94 ? 90.799 20.483 -125.413 1.00 77.94 94 GLU A CA 1
ATOM 659 C C . GLU A 1 94 ? 91.016 20.567 -123.896 1.00 77.94 94 GLU A C 1
ATOM 661 O O . GLU A 1 94 ? 90.172 20.092 -123.137 1.00 77.94 94 GLU A O 1
ATOM 666 N N . GLN A 1 95 ? 92.083 21.232 -123.434 1.00 77.44 95 GLN A N 1
ATOM 667 C CA . GLN A 1 95 ? 92.333 21.383 -121.994 1.00 77.44 95 GLN A CA 1
ATOM 668 C C . GLN A 1 95 ? 91.245 22.198 -121.264 1.00 77.44 95 GLN A C 1
ATOM 670 O O . GLN A 1 95 ? 90.752 21.711 -120.244 1.00 77.44 95 GLN A O 1
ATOM 675 N N . PRO A 1 96 ? 90.804 23.377 -121.755 1.00 82.44 96 PRO A N 1
ATOM 676 C CA . PRO A 1 96 ? 89.692 24.113 -121.151 1.00 82.44 96 PRO A CA 1
ATOM 677 C C . PRO A 1 96 ? 88.385 23.317 -121.110 1.00 82.44 96 PRO A C 1
ATOM 679 O O . PRO A 1 96 ? 87.686 23.341 -120.100 1.00 82.44 96 PRO A O 1
ATOM 682 N N . LEU A 1 97 ? 88.054 22.584 -122.179 1.00 83.44 97 LEU A N 1
ATOM 683 C CA . LEU A 1 97 ? 86.845 21.759 -122.212 1.00 83.44 97 LEU A CA 1
ATOM 684 C C . LEU A 1 97 ? 86.938 20.580 -121.241 1.00 83.44 97 LEU A C 1
ATOM 686 O O . LEU A 1 97 ? 85.976 20.313 -120.527 1.00 83.44 97 LEU A O 1
ATOM 690 N N . GLN A 1 98 ? 88.090 19.913 -121.155 1.00 83.50 98 GLN A N 1
ATOM 691 C CA . GLN A 1 98 ? 88.292 18.828 -120.198 1.00 83.50 98 GLN A CA 1
ATOM 692 C C . GLN A 1 98 ? 88.248 19.331 -118.746 1.00 83.50 98 GLN A C 1
ATOM 694 O O . GLN A 1 98 ? 87.700 18.649 -117.879 1.00 83.50 98 GLN A O 1
ATOM 699 N N . ALA A 1 99 ? 88.762 20.536 -118.476 1.00 83.06 99 ALA A N 1
ATOM 700 C CA . ALA A 1 99 ? 88.648 21.186 -117.173 1.00 83.06 99 ALA A CA 1
ATOM 701 C C . ALA A 1 99 ? 87.187 21.524 -116.826 1.00 83.06 99 ALA A C 1
ATOM 703 O O . ALA A 1 99 ? 86.763 21.272 -115.702 1.00 83.06 99 ALA A O 1
ATOM 704 N N . LEU A 1 100 ? 86.397 22.016 -117.790 1.00 86.62 100 LEU A N 1
ATOM 705 C CA . LEU A 1 100 ? 84.962 22.265 -117.603 1.00 86.62 100 LEU A CA 1
ATOM 706 C C . LEU A 1 100 ? 84.169 20.978 -117.358 1.00 86.62 100 LEU A C 1
ATOM 708 O O . LEU A 1 100 ? 83.296 20.979 -116.499 1.00 86.62 100 LEU A O 1
ATOM 712 N N . ILE A 1 101 ? 84.483 19.887 -118.067 1.00 84.12 101 ILE A N 1
ATOM 713 C CA . ILE A 1 101 ? 83.875 18.569 -117.823 1.00 84.12 101 ILE A CA 1
ATOM 714 C C . ILE A 1 101 ? 84.219 18.094 -116.410 1.00 84.12 101 ILE A C 1
ATOM 716 O O . ILE A 1 101 ? 83.325 17.746 -115.652 1.00 84.12 101 ILE A O 1
ATOM 720 N N . THR A 1 102 ? 85.493 18.170 -116.020 1.00 88.06 102 THR A N 1
ATOM 721 C CA . THR A 1 102 ? 85.941 17.749 -114.683 1.00 88.06 102 THR A CA 1
ATOM 722 C C . THR A 1 102 ? 85.286 18.586 -113.581 1.00 88.06 102 THR A C 1
ATOM 724 O O . THR A 1 102 ? 84.875 18.043 -112.560 1.00 88.06 102 THR A O 1
ATOM 727 N N . TRP A 1 103 ? 85.155 19.901 -113.778 1.00 91.12 103 TRP A N 1
ATOM 728 C CA . TRP A 1 103 ? 84.445 20.780 -112.849 1.00 91.12 103 TRP A CA 1
ATOM 729 C C . TRP A 1 103 ? 82.946 20.463 -112.792 1.00 91.12 103 TRP A C 1
ATOM 731 O O . TRP A 1 103 ? 82.384 20.415 -111.704 1.00 91.12 103 TRP A O 1
ATOM 741 N N . ALA A 1 104 ? 82.303 20.205 -113.936 1.00 84.69 104 ALA A N 1
ATOM 742 C CA . ALA A 1 104 ? 80.895 19.819 -113.986 1.00 84.69 104 ALA A CA 1
ATOM 743 C C . ALA A 1 104 ? 80.652 18.476 -113.279 1.00 84.69 104 ALA A C 1
ATOM 745 O O . ALA A 1 104 ? 79.705 18.374 -112.504 1.00 84.69 104 ALA A O 1
ATOM 746 N N . ASP A 1 105 ? 81.539 17.495 -113.470 1.00 89.31 105 ASP A N 1
ATOM 747 C CA . ASP A 1 105 ? 81.500 16.207 -112.772 1.00 89.31 105 ASP A CA 1
ATOM 748 C C . ASP A 1 105 ? 81.686 16.393 -111.254 1.00 89.31 105 ASP A C 1
ATOM 750 O O . ASP A 1 105 ? 80.946 15.803 -110.467 1.00 89.31 105 ASP A O 1
ATOM 754 N N . GLN A 1 106 ? 82.624 17.251 -110.825 1.00 89.12 106 GLN A N 1
ATOM 755 C CA . GLN A 1 106 ? 82.833 17.591 -109.408 1.00 89.12 106 GLN A CA 1
ATOM 756 C C . GLN A 1 106 ? 81.618 18.295 -108.791 1.00 89.12 106 GLN A C 1
ATOM 758 O O . GLN A 1 106 ? 81.208 17.970 -107.680 1.00 89.12 106 GLN A O 1
ATOM 763 N N . GLU A 1 107 ? 81.023 19.246 -109.506 1.00 89.69 107 GLU A N 1
ATOM 764 C CA . GLU A 1 107 ? 79.830 19.970 -109.069 1.00 89.69 107 GLU A CA 1
ATOM 765 C C . GLU A 1 107 ? 78.606 19.041 -109.004 1.00 89.69 107 GLU A C 1
ATOM 767 O O . GLU A 1 107 ? 77.804 19.124 -108.071 1.00 89.69 107 GLU A O 1
ATOM 772 N N . GLU A 1 108 ? 78.470 18.103 -109.945 1.00 87.19 108 GLU A N 1
ATOM 773 C CA . GLU A 1 108 ? 77.430 17.077 -109.902 1.00 87.19 108 GLU A CA 1
ATOM 774 C C . GLU A 1 108 ? 77.632 16.113 -108.723 1.00 87.19 108 GLU A C 1
ATOM 776 O O . GLU A 1 108 ? 76.677 15.824 -107.999 1.00 87.19 108 GLU A O 1
ATOM 781 N N . GLU A 1 109 ? 78.867 15.669 -108.469 1.00 91.00 109 GLU A N 1
ATOM 782 C CA . GLU A 1 109 ? 79.237 14.861 -107.301 1.00 91.00 109 GLU A CA 1
ATOM 783 C C . GLU A 1 109 ? 78.907 15.601 -105.992 1.00 91.00 109 GLU A C 1
ATOM 785 O O . GLU A 1 109 ? 78.268 15.037 -105.100 1.00 91.00 109 GLU A O 1
ATOM 790 N N . HIS A 1 110 ? 79.250 16.892 -105.894 1.00 87.62 110 HIS A N 1
ATOM 791 C CA . HIS A 1 110 ? 78.908 17.741 -104.751 1.00 87.62 110 HIS A CA 1
ATOM 792 C C . HIS A 1 110 ? 77.393 17.865 -104.556 1.00 87.62 110 HIS A C 1
ATOM 794 O O . HIS A 1 110 ? 76.909 17.716 -103.432 1.00 87.62 110 HIS A O 1
ATOM 800 N N . ARG A 1 111 ? 76.614 18.072 -105.626 1.00 88.19 111 ARG A N 1
ATOM 801 C CA . ARG A 1 111 ? 75.143 18.112 -105.544 1.00 88.19 111 ARG A CA 1
ATOM 802 C C . ARG A 1 111 ? 74.554 16.767 -105.144 1.00 88.19 111 ARG A C 1
ATOM 804 O O . ARG A 1 111 ? 73.643 16.740 -104.316 1.00 88.19 111 ARG A O 1
ATOM 811 N N . ARG A 1 112 ? 75.071 15.655 -105.677 1.00 90.19 112 ARG A N 1
ATOM 812 C CA . ARG A 1 112 ? 74.658 14.295 -105.291 1.00 90.19 112 ARG A CA 1
ATOM 813 C C . ARG A 1 112 ? 74.961 14.027 -103.815 1.00 90.19 112 ARG A C 1
ATOM 815 O O . ARG A 1 112 ? 74.088 13.516 -103.111 1.00 90.19 112 ARG A O 1
ATOM 822 N N . SER A 1 113 ? 76.137 14.435 -103.336 1.00 90.06 113 SER A N 1
ATOM 823 C CA . SER A 1 113 ? 76.539 14.357 -101.927 1.00 90.06 113 SER A CA 1
ATOM 824 C C . SER A 1 113 ? 75.632 15.206 -101.028 1.00 90.06 113 SER A C 1
ATOM 826 O O . SER A 1 113 ? 75.054 14.690 -100.070 1.00 90.06 113 SER A O 1
ATOM 828 N N . HIS A 1 114 ? 75.389 16.470 -101.388 1.00 91.12 114 HIS A N 1
ATOM 829 C CA . HIS A 1 114 ? 74.488 17.362 -100.655 1.00 91.12 114 HIS A CA 1
ATOM 830 C C . HIS A 1 114 ? 73.044 16.833 -100.621 1.00 91.12 114 HIS A C 1
ATOM 832 O O . HIS A 1 114 ? 72.425 16.782 -99.560 1.00 91.12 114 HIS A O 1
ATOM 838 N N . ALA A 1 115 ? 72.518 16.336 -101.745 1.00 91.38 115 ALA A N 1
ATOM 839 C CA . ALA A 1 115 ? 71.213 15.677 -101.794 1.00 91.38 115 ALA A CA 1
ATOM 840 C C . ALA A 1 115 ? 71.175 14.385 -100.957 1.00 91.38 115 ALA A C 1
ATOM 842 O O . ALA A 1 115 ? 70.122 14.011 -100.440 1.00 91.38 115 ALA A O 1
ATOM 843 N N . GLY A 1 116 ? 72.303 13.681 -100.825 1.00 91.69 116 GLY A N 1
ATOM 844 C CA . GLY A 1 116 ? 72.470 12.558 -99.902 1.00 91.69 116 GLY A CA 1
ATOM 845 C C . GLY A 1 116 ? 72.373 12.990 -98.438 1.00 91.69 116 GLY A C 1
ATOM 846 O O . GLY A 1 116 ? 71.630 12.376 -97.675 1.00 91.69 116 GLY A O 1
ATOM 847 N N . LEU A 1 117 ? 73.048 14.081 -98.060 1.00 92.81 117 LEU A N 1
ATOM 848 C CA . LEU A 1 117 ? 72.981 14.657 -96.712 1.00 92.81 117 LEU A CA 1
ATOM 849 C C . LEU A 1 117 ? 71.573 15.145 -96.358 1.00 92.81 117 LEU A C 1
ATOM 851 O O . LEU A 1 117 ? 71.106 14.861 -95.257 1.00 92.81 117 LEU A O 1
ATOM 855 N N . LEU A 1 118 ? 70.877 15.814 -97.284 1.00 92.19 118 LEU A N 1
ATOM 856 C CA . LEU A 1 118 ? 69.494 16.257 -97.079 1.00 92.19 118 LEU A CA 1
ATOM 857 C C . LEU A 1 118 ? 68.532 15.075 -96.910 1.00 92.19 118 LEU A C 1
ATOM 859 O O . LEU A 1 118 ? 67.704 15.094 -96.006 1.00 92.19 118 LEU A O 1
ATOM 863 N N . ARG A 1 119 ? 68.675 14.009 -97.710 1.00 92.88 119 ARG A N 1
ATOM 864 C CA . ARG A 1 119 ? 67.889 12.775 -97.530 1.00 92.88 119 ARG A CA 1
ATOM 865 C C . ARG A 1 119 ? 68.188 12.091 -96.198 1.00 92.88 119 ARG A C 1
ATOM 867 O O . ARG A 1 119 ? 67.269 11.624 -95.538 1.00 92.88 119 ARG A O 1
ATOM 874 N N . ALA A 1 120 ? 69.454 12.044 -95.788 1.00 92.12 120 ALA A N 1
ATOM 875 C CA . ALA A 1 120 ? 69.840 11.490 -94.494 1.00 92.12 120 ALA A CA 1
ATOM 876 C C . ALA A 1 120 ? 69.318 12.337 -93.321 1.00 92.12 120 ALA A C 1
ATOM 878 O O . ALA A 1 120 ? 68.964 11.774 -92.288 1.00 92.12 120 ALA A O 1
ATOM 879 N N . ALA A 1 121 ? 69.264 13.665 -93.471 1.00 91.94 121 ALA A N 1
ATOM 880 C CA . ALA A 1 121 ? 68.647 14.566 -92.503 1.00 91.94 121 ALA A CA 1
ATOM 881 C C . ALA A 1 121 ? 67.135 14.330 -92.418 1.00 91.94 121 ALA A C 1
ATOM 883 O O . ALA A 1 121 ? 66.663 14.013 -91.334 1.00 91.94 121 ALA A O 1
ATOM 884 N N . ALA A 1 122 ? 66.422 14.321 -93.549 1.00 92.19 122 ALA A N 1
ATOM 885 C CA . ALA A 1 122 ? 64.992 14.016 -93.590 1.00 92.19 122 ALA A CA 1
ATOM 886 C C . ALA A 1 122 ? 64.672 12.649 -92.956 1.00 92.19 122 ALA A C 1
ATOM 888 O O . ALA A 1 122 ? 63.814 12.558 -92.093 1.00 92.19 122 ALA A O 1
ATOM 889 N N . ALA A 1 123 ? 65.445 11.601 -93.262 1.00 92.62 123 ALA A N 1
ATOM 890 C CA . ALA A 1 123 ? 65.263 10.280 -92.652 1.00 92.62 123 ALA A CA 1
ATOM 891 C C . ALA A 1 123 ? 65.611 10.226 -91.149 1.00 92.62 123 ALA A C 1
ATOM 893 O O . ALA A 1 123 ? 65.220 9.288 -90.449 1.00 92.62 123 ALA A O 1
ATOM 894 N N . ARG A 1 124 ? 66.418 11.161 -90.629 1.00 94.25 124 ARG A N 1
ATOM 895 C CA . ARG A 1 124 ? 66.600 11.325 -89.177 1.00 94.25 124 ARG A CA 1
ATOM 896 C C . ARG A 1 124 ? 65.404 12.048 -88.573 1.00 94.25 124 ARG A C 1
ATOM 898 O O . ARG A 1 124 ? 64.916 11.585 -87.552 1.00 94.25 124 ARG A O 1
ATOM 905 N N . ASP A 1 125 ? 64.929 13.107 -89.213 1.00 92.94 125 ASP A N 1
ATOM 906 C CA . ASP A 1 125 ? 63.784 13.884 -88.741 1.00 92.94 125 ASP A CA 1
ATOM 907 C C . ASP A 1 125 ? 62.503 13.036 -88.737 1.00 92.94 125 ASP A C 1
ATOM 909 O O . ASP A 1 125 ? 61.782 13.050 -87.746 1.00 92.94 125 ASP A O 1
ATOM 913 N N . ASP A 1 126 ? 62.279 12.204 -89.759 1.00 93.31 126 ASP A N 1
ATOM 914 C CA . ASP A 1 126 ? 61.162 11.250 -89.815 1.00 93.31 126 ASP A CA 1
ATOM 915 C C . ASP A 1 126 ? 61.229 10.222 -88.674 1.00 93.31 126 ASP A C 1
ATOM 917 O O . ASP A 1 126 ? 60.211 9.900 -88.061 1.00 93.31 126 ASP A O 1
ATOM 921 N N . ARG A 1 127 ? 62.432 9.725 -88.349 1.00 94.38 127 ARG A N 1
ATOM 922 C CA . ARG A 1 127 ? 62.633 8.814 -87.209 1.00 94.38 127 ARG A CA 1
ATOM 923 C C . ARG A 1 127 ? 62.367 9.509 -85.881 1.00 94.38 127 ARG A C 1
ATOM 925 O O . ARG A 1 127 ? 61.646 8.962 -85.061 1.00 94.38 127 ARG A O 1
ATOM 932 N N . LEU A 1 128 ? 62.882 10.722 -85.692 1.00 95.12 128 LEU A N 1
ATOM 933 C CA . LEU A 1 128 ? 62.616 11.506 -84.486 1.00 95.12 128 LEU A CA 1
ATOM 934 C C . LEU A 1 128 ? 61.128 11.851 -84.354 1.00 95.12 128 LEU A C 1
ATOM 936 O O . LEU A 1 128 ? 60.593 11.826 -83.251 1.00 95.12 128 LEU A O 1
ATOM 940 N N . ALA A 1 129 ? 60.444 12.146 -85.461 1.00 93.69 129 ALA A N 1
ATOM 941 C CA . ALA A 1 129 ? 59.007 12.384 -85.468 1.00 93.69 129 ALA A CA 1
ATOM 942 C C . ALA A 1 129 ? 58.219 11.124 -85.073 1.00 93.69 129 ALA A C 1
ATOM 944 O O . ALA A 1 129 ? 57.270 11.233 -84.296 1.00 93.69 129 ALA A O 1
ATOM 945 N N . ALA A 1 130 ? 58.630 9.944 -85.553 1.00 94.12 130 ALA A N 1
ATOM 946 C CA . ALA A 1 130 ? 58.055 8.664 -85.142 1.00 94.12 130 ALA A CA 1
ATOM 947 C C . ALA A 1 130 ? 58.311 8.375 -83.653 1.00 94.12 130 ALA A C 1
ATOM 949 O O . ALA A 1 130 ? 57.358 8.136 -82.918 1.00 94.12 130 ALA A O 1
ATOM 950 N N . ASP A 1 131 ? 59.552 8.521 -83.177 1.00 94.31 131 ASP A N 1
ATOM 951 C CA . ASP A 1 131 ? 59.909 8.322 -81.765 1.00 94.31 131 ASP A CA 1
ATOM 952 C C . ASP A 1 131 ? 59.123 9.274 -80.841 1.00 94.31 131 ASP A C 1
ATOM 954 O O . ASP A 1 131 ? 58.668 8.885 -79.764 1.00 94.31 131 ASP A O 1
ATOM 958 N N . LEU A 1 132 ? 58.913 10.530 -81.259 1.00 95.62 132 LEU A N 1
ATOM 959 C CA . LEU A 1 132 ? 58.089 11.496 -80.524 1.00 95.62 132 LEU A CA 1
ATOM 960 C C . LEU A 1 132 ? 56.598 11.130 -80.543 1.00 95.62 132 LEU A C 1
ATOM 962 O O . LEU A 1 132 ? 55.908 11.367 -79.548 1.00 95.62 132 LEU A O 1
ATOM 966 N N . ALA A 1 133 ? 56.088 10.567 -81.641 1.00 93.94 133 ALA A N 1
ATOM 967 C CA . ALA A 1 133 ? 54.714 10.075 -81.723 1.00 93.94 133 ALA A CA 1
ATOM 968 C C . ALA A 1 133 ? 54.499 8.847 -80.819 1.00 93.94 133 ALA A C 1
ATOM 970 O O . ALA A 1 133 ? 53.493 8.789 -80.104 1.00 93.94 133 ALA A O 1
ATOM 971 N N . ASP A 1 134 ? 55.464 7.929 -80.777 1.00 93.12 134 ASP A N 1
ATOM 972 C CA . ASP A 1 134 ? 55.454 6.758 -79.899 1.00 93.12 134 ASP A CA 1
ATOM 973 C C . ASP A 1 134 ? 55.546 7.176 -78.425 1.00 93.12 134 ASP A C 1
ATOM 975 O O . ASP A 1 134 ? 54.734 6.742 -77.605 1.00 93.12 134 ASP A O 1
ATOM 979 N N . LEU A 1 135 ? 56.452 8.103 -78.085 1.00 95.69 135 LEU A N 1
ATOM 980 C CA . LEU A 1 135 ? 56.565 8.654 -76.731 1.00 95.69 135 LEU A CA 1
ATOM 981 C C . LEU A 1 135 ? 55.267 9.346 -76.300 1.00 95.69 135 LEU A C 1
ATOM 983 O O . LEU A 1 135 ? 54.797 9.141 -75.181 1.00 95.69 135 LEU A O 1
ATOM 987 N N . ARG A 1 136 ? 54.664 10.154 -77.182 1.00 96.44 136 ARG A N 1
ATOM 988 C CA . ARG A 1 136 ? 53.376 10.805 -76.910 1.00 96.44 136 ARG A CA 1
ATOM 989 C C . ARG A 1 136 ? 52.289 9.768 -76.636 1.00 96.44 136 ARG A C 1
ATOM 991 O O . ARG A 1 136 ? 51.524 9.952 -75.693 1.00 96.44 136 ARG A O 1
ATOM 998 N N . THR A 1 137 ? 52.222 8.708 -77.436 1.00 95.81 137 THR A N 1
ATOM 999 C CA . THR A 1 137 ? 51.236 7.633 -77.269 1.00 95.81 137 THR A CA 1
ATOM 1000 C C . THR A 1 137 ? 51.437 6.918 -75.935 1.00 95.81 137 THR A C 1
ATOM 1002 O O . THR A 1 137 ? 50.501 6.854 -75.146 1.00 95.81 137 THR A O 1
ATOM 1005 N N . ALA A 1 138 ? 52.668 6.515 -75.611 1.00 95.38 138 ALA A 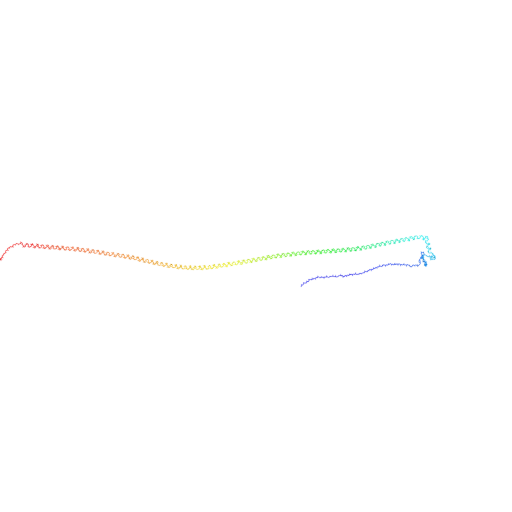N 1
ATOM 1006 C CA . ALA A 1 138 ? 52.992 5.855 -74.346 1.00 95.38 138 ALA A CA 1
ATOM 1007 C C . ALA A 1 138 ? 52.698 6.734 -73.116 1.00 95.38 138 ALA A C 1
ATOM 1009 O O . ALA A 1 138 ? 52.199 6.246 -72.102 1.00 95.38 138 ALA A O 1
ATOM 1010 N N . VAL A 1 139 ? 52.973 8.043 -73.190 1.00 96.50 139 VAL A N 1
ATOM 1011 C CA . VAL A 1 139 ? 52.647 8.987 -72.107 1.00 96.50 139 VAL A CA 1
ATOM 1012 C C . VAL A 1 139 ? 51.138 9.133 -71.942 1.00 96.50 139 VAL A C 1
ATOM 1014 O O . VAL A 1 139 ? 50.666 9.161 -70.808 1.00 96.50 139 VAL A O 1
ATOM 1017 N N . LEU A 1 140 ? 50.376 9.212 -73.037 1.00 96.31 140 LEU A N 1
ATOM 1018 C CA . LEU A 1 140 ? 48.916 9.280 -72.972 1.00 96.31 140 LEU A CA 1
ATOM 1019 C C . LEU A 1 140 ? 48.328 7.990 -72.398 1.00 96.31 140 LEU A C 1
ATOM 1021 O O . LEU A 1 140 ? 47.535 8.073 -71.468 1.00 96.31 140 LEU A O 1
ATOM 1025 N N . GLU A 1 141 ? 48.762 6.820 -72.870 1.00 96.38 141 GLU A N 1
ATOM 1026 C CA . GLU A 1 141 ? 48.334 5.523 -72.332 1.00 96.38 141 GLU A CA 1
ATOM 1027 C C . GLU A 1 141 ? 48.639 5.421 -70.836 1.00 96.38 141 GLU A C 1
ATOM 1029 O O . GLU A 1 141 ? 47.744 5.142 -70.035 1.00 96.38 141 GLU A O 1
ATOM 1034 N N . ARG A 1 142 ? 49.867 5.758 -70.422 1.00 96.50 142 ARG A N 1
ATOM 1035 C CA . ARG A 1 142 ? 50.244 5.737 -69.007 1.00 96.50 142 ARG A CA 1
ATOM 1036 C C . ARG A 1 142 ? 49.439 6.732 -68.173 1.00 96.50 142 ARG A C 1
ATOM 1038 O O . ARG A 1 142 ? 49.093 6.420 -67.036 1.00 96.50 142 ARG A O 1
ATOM 1045 N N . ASN A 1 143 ? 49.145 7.915 -68.709 1.00 96.25 143 ASN A N 1
ATOM 1046 C CA . ASN A 1 143 ? 48.327 8.904 -68.013 1.00 96.25 143 ASN A CA 1
ATOM 1047 C C . ASN A 1 143 ? 46.885 8.400 -67.856 1.00 96.25 143 ASN A C 1
ATOM 1049 O O . ASN A 1 143 ? 46.375 8.380 -66.743 1.00 96.25 143 ASN A O 1
ATOM 1053 N N . THR A 1 144 ? 46.284 7.851 -68.916 1.00 96.12 144 THR A N 1
ATOM 1054 C CA . THR A 1 144 ? 44.944 7.248 -68.834 1.00 96.12 144 THR A CA 1
ATOM 1055 C C . THR A 1 144 ? 44.884 6.075 -67.853 1.00 96.12 144 THR A C 1
ATOM 1057 O O . THR A 1 144 ? 43.907 5.933 -67.121 1.00 96.12 144 THR A O 1
ATOM 1060 N N . GLU A 1 145 ? 45.942 5.262 -67.769 1.00 96.31 145 GLU A N 1
ATOM 1061 C CA . GLU A 1 145 ? 46.043 4.178 -66.790 1.00 96.31 145 GLU A CA 1
ATOM 1062 C C . GLU A 1 145 ? 46.122 4.719 -65.352 1.00 96.31 145 GLU A C 1
ATOM 1064 O O . GLU A 1 145 ? 45.438 4.215 -64.462 1.00 96.31 145 GLU A O 1
ATOM 1069 N N . LEU A 1 146 ? 46.920 5.765 -65.113 1.00 96.62 146 LEU A N 1
ATOM 1070 C CA . LEU A 1 146 ? 47.042 6.406 -63.800 1.00 96.62 146 LEU A CA 1
ATOM 1071 C C . LEU A 1 146 ? 45.753 7.122 -63.377 1.00 96.62 146 LEU A C 1
ATOM 1073 O O . LEU A 1 146 ? 45.375 7.055 -62.205 1.00 96.62 146 LEU A O 1
ATOM 1077 N N . GLU A 1 147 ? 45.059 7.776 -64.307 1.00 96.25 147 GLU A N 1
ATOM 1078 C CA . GLU A 1 147 ? 43.741 8.372 -64.073 1.00 96.25 147 GLU A CA 1
ATOM 1079 C C . GLU A 1 147 ? 42.714 7.291 -63.712 1.00 96.25 147 GLU A C 1
ATOM 1081 O O . GLU A 1 147 ? 41.995 7.440 -62.723 1.00 96.25 147 GLU A O 1
ATOM 1086 N N . ALA A 1 148 ? 42.705 6.162 -64.431 1.00 96.25 148 ALA A N 1
ATOM 1087 C CA . ALA A 1 148 ? 41.839 5.025 -64.125 1.00 96.25 148 ALA A CA 1
ATOM 1088 C C . ALA A 1 148 ? 42.147 4.412 -62.746 1.00 96.25 148 ALA A C 1
ATOM 1090 O O . ALA A 1 148 ? 41.229 4.168 -61.962 1.00 96.25 148 ALA A O 1
ATOM 1091 N N . GLN A 1 149 ? 43.427 4.222 -62.407 1.00 96.19 149 GLN A N 1
ATOM 1092 C CA . GLN A 1 149 ? 43.854 3.729 -61.090 1.00 96.19 149 GLN A CA 1
ATOM 1093 C C . GLN A 1 149 ? 43.467 4.696 -59.967 1.00 96.19 149 GLN A C 1
ATOM 1095 O O . GLN A 1 149 ? 43.009 4.267 -58.907 1.00 96.19 149 GLN A O 1
ATOM 1100 N N . THR A 1 150 ? 43.603 6.003 -60.200 1.00 95.81 150 THR A N 1
ATOM 1101 C CA . THR A 1 150 ? 43.218 7.037 -59.231 1.00 95.81 150 THR A CA 1
ATOM 1102 C C . THR A 1 150 ? 41.707 7.050 -59.019 1.00 95.81 150 THR A C 1
ATOM 1104 O O . THR A 1 150 ? 41.258 7.056 -57.874 1.00 95.81 150 THR A O 1
ATOM 1107 N N . ALA A 1 151 ? 40.917 6.983 -60.094 1.00 95.25 151 ALA A N 1
ATOM 1108 C CA . ALA A 1 151 ? 39.461 6.903 -60.014 1.00 95.25 151 ALA A CA 1
ATOM 1109 C C . ALA A 1 151 ? 39.003 5.632 -59.276 1.00 95.25 151 ALA A C 1
ATOM 1111 O O . ALA A 1 151 ? 38.133 5.697 -58.406 1.00 95.25 151 ALA A O 1
ATOM 1112 N N . GLN A 1 152 ? 39.635 4.487 -59.552 1.00 96.06 152 GLN A N 1
ATOM 1113 C CA . GLN A 1 152 ? 39.352 3.232 -58.857 1.00 96.06 152 GLN A CA 1
ATOM 1114 C C . GLN A 1 152 ? 39.691 3.316 -57.361 1.00 96.06 152 GLN A C 1
ATOM 1116 O O . GLN A 1 152 ? 38.887 2.903 -56.525 1.00 96.06 152 GLN A O 1
ATOM 1121 N N . ALA A 1 153 ? 40.849 3.881 -57.006 1.00 94.88 153 ALA A N 1
ATOM 1122 C CA . ALA A 1 153 ? 41.251 4.065 -55.614 1.00 94.88 153 ALA A CA 1
ATOM 1123 C C . ALA A 1 153 ? 40.311 5.021 -54.862 1.00 94.88 153 ALA A C 1
ATOM 1125 O O . ALA A 1 153 ? 39.973 4.767 -53.707 1.00 94.88 153 ALA A O 1
ATOM 1126 N N . GLN A 1 154 ? 39.849 6.090 -55.519 1.00 97.25 154 GLN A N 1
ATOM 1127 C CA . GLN A 1 154 ? 38.860 7.012 -54.958 1.00 97.25 154 GLN A CA 1
ATOM 1128 C C . GLN A 1 154 ? 37.513 6.319 -54.725 1.00 97.25 154 GLN A C 1
ATOM 1130 O O . GLN A 1 154 ? 36.974 6.431 -53.627 1.00 97.25 154 GLN A O 1
ATOM 1135 N N . SER A 1 155 ? 37.013 5.544 -55.697 1.00 95.94 155 SER A N 1
ATOM 1136 C CA . SER A 1 155 ? 35.778 4.759 -55.535 1.00 95.94 155 SER A CA 1
ATOM 1137 C C . SER A 1 155 ? 35.885 3.788 -54.358 1.00 95.94 155 SER A C 1
ATOM 1139 O O . SER A 1 155 ? 35.023 3.782 -53.482 1.00 95.94 155 SER A O 1
ATOM 1141 N N . ALA A 1 156 ? 36.985 3.032 -54.275 1.00 94.81 156 ALA A N 1
ATOM 1142 C CA . ALA A 1 156 ? 37.222 2.090 -53.184 1.00 94.81 156 ALA A CA 1
ATOM 1143 C C . ALA A 1 156 ? 37.321 2.787 -51.813 1.00 94.81 156 ALA A C 1
ATOM 1145 O O . ALA A 1 156 ? 36.809 2.278 -50.815 1.00 94.81 156 ALA A O 1
ATOM 1146 N N . ALA A 1 157 ? 37.947 3.967 -51.746 1.00 95.56 157 ALA A N 1
ATOM 1147 C CA .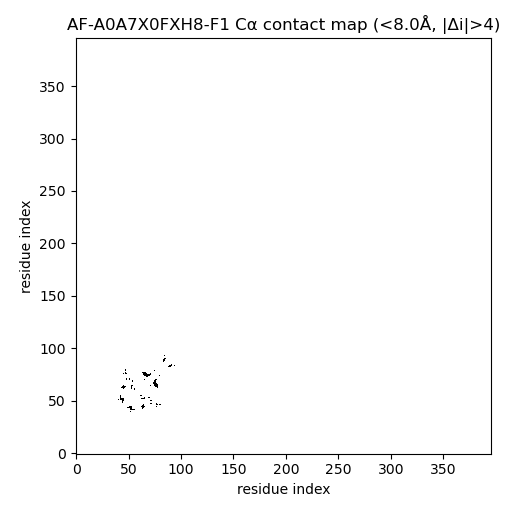 ALA A 1 157 ? 38.016 4.757 -50.520 1.00 95.56 157 ALA A CA 1
ATOM 1148 C C . ALA A 1 157 ? 36.631 5.265 -50.090 1.00 95.56 157 ALA A C 1
ATOM 1150 O O . ALA A 1 157 ? 36.291 5.185 -48.908 1.00 95.56 157 ALA A O 1
ATOM 1151 N N . THR A 1 158 ? 35.813 5.746 -51.031 1.00 95.75 158 THR A N 1
ATOM 1152 C CA . THR A 1 158 ? 34.432 6.159 -50.756 1.00 95.75 158 THR A CA 1
ATOM 1153 C C . THR A 1 158 ? 33.591 4.982 -50.266 1.00 95.75 158 THR A C 1
ATOM 1155 O O . THR A 1 158 ? 32.940 5.104 -49.231 1.00 95.75 158 THR A O 1
ATOM 1158 N N . GLU A 1 159 ? 33.664 3.827 -50.930 1.00 95.56 159 GLU A N 1
ATOM 1159 C CA . GLU A 1 159 ? 32.974 2.602 -50.505 1.00 95.56 159 GLU A CA 1
ATOM 1160 C C . GLU A 1 159 ? 33.391 2.170 -49.094 1.00 95.56 159 GLU A C 1
ATOM 1162 O O . GLU A 1 159 ? 32.533 1.860 -48.266 1.00 95.56 159 GLU A O 1
ATOM 1167 N N . ALA A 1 160 ? 34.689 2.213 -48.778 1.00 95.25 160 ALA A N 1
ATOM 1168 C CA . ALA A 1 160 ? 35.193 1.888 -47.446 1.00 95.25 160 ALA A CA 1
ATOM 1169 C C . ALA A 1 160 ? 34.679 2.863 -46.370 1.00 95.25 160 ALA A C 1
ATOM 1171 O O . ALA A 1 160 ? 34.309 2.431 -45.275 1.00 95.25 160 ALA A O 1
ATOM 1172 N N . ILE A 1 161 ? 34.608 4.166 -46.671 1.00 95.44 161 ILE A N 1
ATOM 1173 C CA . ILE A 1 161 ? 34.041 5.174 -45.763 1.00 95.44 161 ILE A CA 1
ATOM 1174 C C . ILE A 1 161 ? 32.550 4.910 -45.537 1.00 95.44 161 ILE A C 1
ATOM 1176 O O . ILE A 1 161 ? 32.110 4.879 -44.388 1.00 95.44 161 ILE A O 1
ATOM 1180 N N . THR A 1 162 ? 31.778 4.673 -46.600 1.00 96.19 162 THR A N 1
ATOM 1181 C CA . THR A 1 162 ? 30.343 4.372 -46.496 1.00 96.19 162 THR A CA 1
ATOM 1182 C C . THR A 1 162 ? 30.095 3.076 -45.726 1.00 96.19 162 THR A C 1
ATOM 1184 O O . THR A 1 162 ? 29.204 3.023 -44.874 1.00 96.19 162 THR A O 1
ATOM 1187 N N . ALA A 1 163 ? 30.906 2.039 -45.956 1.00 95.38 163 ALA A N 1
ATOM 1188 C CA . ALA A 1 163 ? 30.837 0.788 -45.210 1.00 95.38 163 ALA A CA 1
ATOM 1189 C C . ALA A 1 163 ? 31.128 1.006 -43.718 1.00 95.38 163 ALA A C 1
ATOM 1191 O O . ALA A 1 163 ? 30.378 0.508 -42.875 1.00 95.38 163 ALA A O 1
ATOM 1192 N N . ARG A 1 164 ? 32.154 1.803 -43.385 1.00 95.94 164 ARG A N 1
ATOM 1193 C CA . ARG A 1 164 ? 32.479 2.160 -41.997 1.00 95.94 164 ARG A CA 1
ATOM 1194 C C . ARG A 1 164 ? 31.339 2.924 -41.329 1.00 95.94 164 ARG A C 1
ATOM 1196 O O . ARG A 1 164 ? 30.898 2.519 -40.263 1.00 95.94 164 ARG A O 1
ATOM 1203 N N . GLN A 1 165 ? 30.815 3.966 -41.972 1.00 96.81 165 GLN A N 1
ATOM 1204 C CA . GLN A 1 165 ? 29.688 4.749 -41.449 1.00 96.81 165 GLN A CA 1
ATOM 1205 C C . GLN A 1 165 ? 28.441 3.882 -41.234 1.00 96.81 165 GLN A C 1
ATOM 1207 O O . GLN A 1 165 ? 27.744 4.019 -40.233 1.00 96.81 165 GLN A O 1
ATOM 1212 N N . THR A 1 166 ? 28.179 2.943 -42.146 1.00 95.75 166 THR A N 1
ATOM 1213 C CA . THR A 1 166 ? 27.065 1.996 -42.009 1.00 95.75 166 THR A CA 1
ATOM 1214 C C . THR A 1 166 ? 27.284 1.045 -40.830 1.00 95.75 166 THR A C 1
ATOM 1216 O O . THR A 1 166 ? 26.336 0.737 -40.107 1.00 95.75 166 THR A O 1
ATOM 1219 N N . ALA A 1 167 ? 28.516 0.578 -40.613 1.00 93.69 167 ALA A N 1
ATOM 1220 C CA . ALA A 1 167 ? 28.864 -0.251 -39.463 1.00 93.69 167 ALA A CA 1
ATOM 1221 C C . ALA A 1 167 ? 28.728 0.522 -38.139 1.00 93.69 167 ALA A C 1
ATOM 1223 O O . ALA A 1 167 ? 28.076 0.026 -37.224 1.00 93.69 167 ALA A O 1
ATOM 1224 N N . GLU A 1 168 ? 29.242 1.753 -38.073 1.00 94.94 168 GLU A N 1
ATOM 1225 C CA . GLU A 1 168 ? 29.110 2.654 -36.918 1.00 94.94 168 GLU A CA 1
ATOM 1226 C C . GLU A 1 168 ? 27.631 2.932 -36.593 1.00 94.94 168 GLU A C 1
ATOM 1228 O O . GLU A 1 168 ? 27.215 2.826 -35.442 1.00 94.94 168 GLU A O 1
ATOM 1233 N N . ALA A 1 169 ? 26.796 3.208 -37.602 1.00 95.88 169 ALA A N 1
ATOM 1234 C CA . ALA A 1 169 ? 25.361 3.424 -37.408 1.00 95.88 169 ALA A CA 1
ATOM 1235 C C . ALA A 1 169 ? 24.642 2.172 -36.872 1.00 95.88 169 ALA A C 1
ATOM 1237 O O . ALA A 1 169 ? 23.771 2.271 -36.001 1.00 95.88 169 ALA A O 1
ATOM 1238 N N . ARG A 1 170 ? 25.011 0.977 -37.358 1.00 95.44 170 ARG A N 1
ATOM 1239 C CA . ARG A 1 170 ? 24.478 -0.299 -36.846 1.00 95.44 170 ARG A CA 1
ATOM 1240 C C . ARG A 1 170 ? 24.902 -0.547 -35.402 1.00 95.44 170 ARG A C 1
ATOM 1242 O O . ARG A 1 170 ? 24.071 -0.971 -34.605 1.00 95.44 170 ARG A O 1
ATOM 1249 N N . GLU A 1 171 ? 26.155 -0.260 -35.060 1.00 95.06 171 GLU A N 1
ATOM 1250 C CA . GLU A 1 171 ? 26.660 -0.370 -33.690 1.00 95.06 171 GLU A CA 1
ATOM 1251 C C . GLU A 1 171 ? 25.922 0.589 -32.750 1.00 95.06 171 GLU A C 1
ATOM 1253 O O . GLU A 1 171 ? 25.405 0.159 -31.722 1.00 95.06 171 GLU A O 1
ATOM 1258 N N . GLN A 1 172 ? 25.777 1.861 -33.131 1.00 96.19 172 GLN A N 1
ATOM 1259 C CA . GLN A 1 172 ? 25.023 2.847 -32.349 1.00 96.19 172 GLN A CA 1
ATOM 1260 C C . GLN A 1 172 ? 23.565 2.421 -32.144 1.00 96.19 172 GLN A C 1
ATOM 1262 O O . GLN A 1 172 ? 23.047 2.512 -31.032 1.00 96.19 172 GLN A O 1
ATOM 1267 N N . THR A 1 173 ? 22.919 1.895 -33.188 1.00 94.56 173 THR A N 1
ATOM 1268 C CA . THR A 1 173 ? 21.550 1.364 -33.097 1.00 94.56 173 THR A CA 1
ATOM 1269 C C . THR A 1 173 ? 21.478 0.174 -32.137 1.00 94.56 173 THR A C 1
ATOM 1271 O O . THR A 1 173 ? 20.570 0.101 -31.311 1.00 94.56 173 THR A O 1
ATOM 1274 N N . ALA A 1 174 ? 22.449 -0.743 -32.194 1.00 93.38 174 ALA A N 1
ATOM 1275 C CA . ALA A 1 174 ? 22.517 -1.890 -31.291 1.00 93.38 174 ALA A CA 1
ATOM 1276 C C . ALA A 1 174 ? 22.751 -1.467 -29.830 1.00 93.38 174 ALA A C 1
ATOM 1278 O O . ALA A 1 174 ? 22.126 -2.020 -28.926 1.00 93.38 174 ALA A O 1
ATOM 1279 N N . LEU A 1 175 ? 23.601 -0.463 -29.591 1.00 96.06 175 LEU A N 1
ATOM 1280 C CA . LEU A 1 175 ? 23.835 0.104 -28.261 1.00 96.06 175 LEU A CA 1
ATOM 1281 C C . LEU A 1 175 ? 22.585 0.797 -27.708 1.00 96.06 175 LEU A C 1
ATOM 1283 O O . LEU A 1 175 ? 22.243 0.581 -26.545 1.00 96.06 175 LEU A O 1
ATOM 1287 N N . ALA A 1 176 ? 21.877 1.576 -28.533 1.00 95.50 176 ALA A N 1
ATOM 1288 C CA . ALA A 1 176 ? 20.618 2.211 -28.151 1.00 95.50 176 ALA A CA 1
ATOM 1289 C C . ALA A 1 176 ? 19.549 1.165 -27.795 1.00 95.50 176 ALA A C 1
ATOM 1291 O O . ALA A 1 176 ? 18.969 1.226 -26.713 1.00 95.50 176 ALA A O 1
ATOM 1292 N N . ALA A 1 177 ? 19.372 0.140 -28.636 1.00 94.44 177 ALA A N 1
ATOM 1293 C CA . ALA A 1 177 ? 18.444 -0.958 -28.371 1.00 94.44 177 ALA A CA 1
ATOM 1294 C C . ALA A 1 177 ? 18.804 -1.733 -27.088 1.00 94.44 177 ALA A C 1
ATOM 1296 O O . ALA A 1 177 ? 17.927 -2.090 -26.301 1.00 94.44 177 ALA A O 1
ATOM 1297 N N . ALA A 1 178 ? 20.097 -1.963 -26.830 1.00 93.06 178 ALA A N 1
ATOM 1298 C CA . ALA A 1 178 ? 20.553 -2.597 -25.596 1.00 93.06 178 ALA A CA 1
ATOM 1299 C C . ALA A 1 178 ? 20.282 -1.724 -24.355 1.00 93.06 178 ALA A C 1
ATOM 1301 O O . ALA A 1 178 ? 19.897 -2.253 -23.311 1.00 93.06 178 ALA A O 1
ATOM 1302 N N . ALA A 1 179 ? 20.459 -0.404 -24.453 1.00 95.25 179 ALA A N 1
ATOM 1303 C CA . ALA A 1 179 ? 20.143 0.532 -23.375 1.00 95.25 179 ALA A CA 1
ATOM 1304 C C . ALA A 1 179 ? 18.633 0.582 -23.089 1.00 95.25 179 ALA A C 1
ATOM 1306 O O . ALA A 1 179 ? 18.225 0.507 -21.930 1.00 95.25 179 ALA A O 1
ATOM 1307 N N . GLU A 1 180 ? 17.799 0.618 -24.130 1.00 94.50 180 GLU A N 1
ATOM 1308 C CA . GLU A 1 180 ? 16.341 0.549 -24.000 1.00 94.50 180 GLU A CA 1
ATOM 1309 C C . GLU A 1 180 ? 15.882 -0.763 -23.359 1.00 94.50 180 GLU A C 1
ATOM 1311 O O . GLU A 1 180 ? 15.028 -0.744 -22.470 1.00 94.50 180 GLU A O 1
ATOM 1316 N N . ALA A 1 181 ? 16.479 -1.893 -23.750 1.00 93.12 181 ALA A N 1
ATOM 1317 C CA . ALA A 1 181 ? 16.190 -3.195 -23.157 1.00 93.12 181 ALA A CA 1
ATOM 1318 C C . ALA A 1 181 ? 16.554 -3.244 -21.663 1.00 93.12 181 ALA A C 1
ATOM 1320 O O . ALA A 1 181 ? 15.777 -3.769 -20.865 1.00 93.12 181 ALA A O 1
ATOM 1321 N N . ARG A 1 182 ? 17.691 -2.654 -21.260 1.00 94.94 182 ARG A N 1
ATOM 1322 C CA . ARG A 1 182 ? 18.073 -2.531 -19.840 1.00 94.94 182 ARG A CA 1
ATOM 1323 C C . ARG A 1 182 ? 17.088 -1.661 -19.066 1.00 94.94 182 ARG A C 1
ATOM 1325 O O . ARG A 1 182 ? 16.576 -2.108 -18.047 1.00 94.94 182 ARG A O 1
ATOM 1332 N N . ALA A 1 183 ? 16.739 -0.487 -19.590 1.00 94.50 183 ALA A N 1
ATOM 1333 C CA . ALA A 1 183 ? 15.757 0.393 -18.958 1.00 94.50 183 ALA A CA 1
ATOM 1334 C C . ALA A 1 183 ? 14.365 -0.263 -18.860 1.00 94.50 183 ALA A C 1
ATOM 1336 O O . ALA A 1 183 ? 13.633 -0.060 -17.893 1.00 94.50 183 ALA A O 1
ATOM 1337 N N . ALA A 1 184 ? 13.973 -1.071 -19.852 1.00 93.19 184 ALA A N 1
ATOM 1338 C CA . ALA A 1 184 ? 12.733 -1.841 -19.807 1.00 93.19 184 ALA A CA 1
ATOM 1339 C C . ALA A 1 184 ? 12.775 -2.952 -18.747 1.00 93.19 184 ALA A C 1
ATOM 1341 O O . ALA A 1 184 ? 11.767 -3.170 -18.072 1.00 93.19 184 ALA A O 1
ATOM 1342 N N . ALA A 1 185 ? 13.920 -3.621 -18.583 1.00 92.75 185 ALA A N 1
ATOM 1343 C CA . ALA A 1 185 ? 14.131 -4.612 -17.534 1.00 92.75 185 ALA A CA 1
ATOM 1344 C C . ALA A 1 185 ? 14.096 -3.971 -16.137 1.00 92.75 185 ALA A C 1
ATOM 1346 O O . ALA A 1 185 ? 13.397 -4.479 -15.269 1.00 92.75 185 ALA A O 1
ATOM 1347 N N . GLU A 1 186 ? 14.745 -2.821 -15.939 1.00 94.81 186 GLU A N 1
ATOM 1348 C CA . GLU A 1 186 ? 14.696 -2.057 -14.683 1.00 94.81 186 GLU A CA 1
ATOM 1349 C C . GLU A 1 186 ? 13.257 -1.671 -14.315 1.00 94.81 186 GLU A C 1
ATOM 1351 O O . GLU A 1 186 ? 12.800 -1.988 -13.220 1.00 94.81 186 GLU A O 1
ATOM 1356 N N . ARG A 1 187 ? 12.487 -1.118 -15.265 1.00 95.12 187 ARG A N 1
ATOM 1357 C CA . ARG A 1 187 ? 11.052 -0.827 -15.068 1.00 95.12 187 ARG A CA 1
ATOM 1358 C C . ARG A 1 187 ? 10.202 -2.075 -14.819 1.00 95.12 187 ARG A C 1
ATOM 1360 O O . ARG A 1 187 ? 9.094 -1.977 -14.295 1.00 95.12 187 ARG A O 1
ATOM 1367 N N . ALA A 1 188 ? 10.620 -3.245 -15.297 1.00 93.31 188 ALA A N 1
ATOM 1368 C CA . ALA A 1 188 ? 9.925 -4.498 -15.009 1.00 93.31 188 ALA A CA 1
ATOM 1369 C C . ALA A 1 188 ? 10.222 -4.978 -13.583 1.00 93.31 188 ALA A C 1
ATOM 1371 O O . ALA A 1 188 ? 9.291 -5.398 -12.901 1.00 93.31 188 ALA A O 1
ATOM 1372 N N . THR A 1 189 ? 11.472 -4.856 -13.130 1.00 94.19 189 THR A N 1
ATOM 1373 C CA . THR A 1 189 ? 11.877 -5.143 -11.749 1.00 94.19 189 THR A CA 1
ATOM 1374 C C . THR A 1 189 ? 11.185 -4.204 -10.764 1.00 94.19 189 THR A C 1
ATOM 1376 O O . THR A 1 189 ? 10.559 -4.689 -9.834 1.00 94.19 189 THR A O 1
ATOM 1379 N N . GLU A 1 190 ? 11.180 -2.893 -11.020 1.00 93.31 190 GLU A N 1
ATOM 1380 C CA . GLU A 1 190 ? 10.499 -1.903 -10.169 1.00 93.31 190 GLU A CA 1
ATOM 1381 C C . GLU A 1 190 ? 9.004 -2.226 -10.014 1.00 93.31 190 GLU A C 1
ATOM 1383 O O . GLU A 1 190 ? 8.493 -2.321 -8.904 1.00 93.31 190 GLU A O 1
ATOM 1388 N N . ARG A 1 191 ? 8.312 -2.544 -11.119 1.00 93.25 191 ARG A N 1
ATOM 1389 C CA . ARG A 1 191 ? 6.907 -2.985 -11.069 1.00 93.25 191 ARG A CA 1
ATOM 1390 C C . ARG A 1 191 ? 6.709 -4.293 -10.300 1.00 93.25 191 ARG A C 1
ATOM 1392 O O . ARG A 1 191 ? 5.650 -4.486 -9.706 1.00 93.25 191 ARG A O 1
ATOM 1399 N N . ALA A 1 192 ? 7.671 -5.212 -10.358 1.00 93.00 192 ALA A N 1
ATOM 1400 C CA . ALA A 1 192 ? 7.611 -6.461 -9.605 1.00 93.00 192 ALA A CA 1
ATOM 1401 C C . ALA A 1 192 ? 7.814 -6.216 -8.101 1.00 93.00 192 ALA A C 1
ATOM 1403 O O . ALA A 1 192 ? 7.092 -6.806 -7.296 1.00 93.00 192 ALA A O 1
ATOM 1404 N N . ASP A 1 193 ? 8.728 -5.318 -7.734 1.00 92.88 193 ASP A N 1
ATOM 1405 C CA . ASP A 1 193 ? 8.977 -4.913 -6.351 1.00 92.88 193 ASP A CA 1
ATOM 1406 C C . ASP A 1 193 ? 7.770 -4.169 -5.760 1.00 92.88 193 ASP A C 1
ATOM 1408 O O . ASP A 1 193 ? 7.324 -4.508 -4.661 1.00 92.88 193 ASP A O 1
ATOM 1412 N N . ASP A 1 194 ? 7.169 -3.244 -6.517 1.00 92.81 194 ASP A N 1
ATOM 1413 C CA . ASP A 1 194 ? 5.926 -2.557 -6.145 1.00 92.81 194 ASP A CA 1
ATOM 1414 C C . ASP A 1 194 ? 4.772 -3.549 -5.943 1.00 92.81 194 ASP A C 1
ATOM 1416 O O . ASP A 1 194 ? 4.033 -3.476 -4.959 1.00 92.81 194 ASP A O 1
ATOM 1420 N N . ALA A 1 195 ? 4.620 -4.521 -6.849 1.00 92.31 195 ALA A N 1
ATOM 1421 C CA . ALA A 1 195 ? 3.608 -5.566 -6.718 1.00 92.31 195 ALA A CA 1
ATOM 1422 C C . ALA A 1 195 ? 3.855 -6.458 -5.488 1.00 92.31 195 ALA A C 1
ATOM 1424 O O . ALA A 1 195 ? 2.903 -6.836 -4.800 1.00 92.31 195 ALA A O 1
ATOM 1425 N N . ALA A 1 196 ? 5.117 -6.775 -5.182 1.00 93.31 196 ALA A N 1
ATOM 1426 C CA . ALA A 1 196 ? 5.487 -7.529 -3.989 1.00 93.31 196 ALA A CA 1
ATOM 1427 C C . ALA A 1 196 ? 5.212 -6.737 -2.700 1.00 93.31 196 ALA A C 1
ATOM 1429 O O . ALA A 1 196 ? 4.762 -7.313 -1.709 1.00 93.31 196 ALA A O 1
ATOM 1430 N N . GLU A 1 197 ? 5.439 -5.423 -2.704 1.00 93.25 197 GLU A N 1
ATOM 1431 C CA . GLU A 1 197 ? 5.114 -4.544 -1.581 1.00 93.25 197 GLU A CA 1
ATOM 1432 C C . GLU A 1 197 ? 3.600 -4.433 -1.367 1.00 93.25 197 GLU A C 1
ATOM 1434 O O . GLU A 1 197 ? 3.125 -4.614 -0.245 1.00 93.25 197 GLU A O 1
ATOM 1439 N N . LEU A 1 198 ? 2.819 -4.257 -2.436 1.00 92.62 198 LEU A N 1
ATOM 1440 C CA . LEU A 1 198 ? 1.355 -4.292 -2.364 1.00 92.62 198 LEU A CA 1
ATOM 1441 C C . LEU A 1 198 ? 0.837 -5.630 -1.821 1.00 92.62 198 LEU A C 1
ATOM 1443 O O . LEU A 1 198 ? -0.098 -5.646 -1.020 1.00 92.62 198 LEU A O 1
ATOM 1447 N N . ALA A 1 199 ? 1.456 -6.751 -2.206 1.00 92.62 199 ALA A N 1
ATOM 1448 C CA . ALA A 1 199 ? 1.109 -8.065 -1.671 1.00 92.62 199 ALA A CA 1
ATOM 1449 C C . ALA A 1 199 ? 1.382 -8.163 -0.157 1.00 92.62 199 ALA A C 1
ATOM 1451 O O . ALA A 1 199 ? 0.507 -8.613 0.583 1.00 92.62 199 ALA A O 1
ATOM 1452 N N . ARG A 1 200 ? 2.536 -7.673 0.325 1.00 93.12 200 ARG A N 1
ATOM 1453 C CA . ARG A 1 200 ? 2.856 -7.612 1.769 1.00 93.12 200 ARG A CA 1
ATOM 1454 C C . ARG A 1 200 ? 1.873 -6.736 2.546 1.00 93.12 200 ARG A C 1
ATOM 1456 O O . ARG A 1 200 ? 1.452 -7.094 3.648 1.00 93.12 200 ARG A O 1
ATOM 1463 N N . GL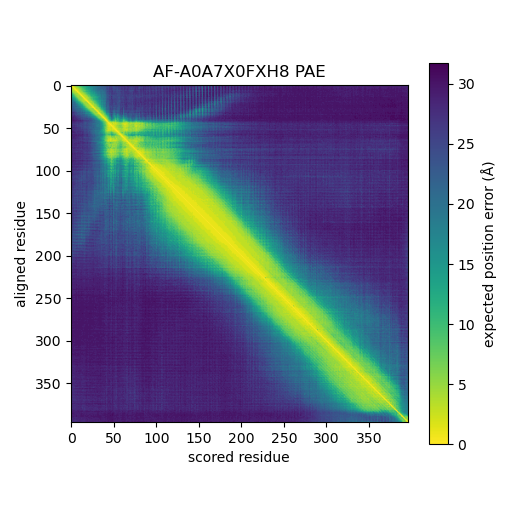N A 1 201 ? 1.485 -5.596 1.978 1.00 92.94 201 GLN A N 1
ATOM 1464 C CA . GLN A 1 201 ? 0.498 -4.701 2.583 1.00 92.94 201 GLN A CA 1
ATOM 1465 C C . GLN A 1 201 ? -0.887 -5.355 2.647 1.00 92.94 201 GLN A C 1
ATOM 1467 O O . GLN A 1 201 ? -1.557 -5.269 3.677 1.00 92.94 201 GLN A O 1
ATOM 1472 N N . ALA A 1 202 ? -1.297 -6.060 1.589 1.00 92.44 202 ALA A N 1
ATOM 1473 C CA . ALA A 1 202 ? -2.551 -6.807 1.562 1.00 92.44 202 ALA A CA 1
ATOM 1474 C C . ALA A 1 202 ? -2.568 -7.951 2.590 1.00 92.44 202 ALA A C 1
ATOM 1476 O O . ALA A 1 202 ? -3.573 -8.136 3.276 1.00 92.44 202 ALA A O 1
ATOM 1477 N N . GLU A 1 203 ? -1.460 -8.679 2.747 1.00 93.19 203 GLU A N 1
ATOM 1478 C CA . GLU A 1 203 ? -1.311 -9.721 3.770 1.00 93.19 203 GLU A CA 1
ATOM 1479 C C . GLU A 1 203 ? -1.388 -9.131 5.184 1.00 93.19 203 GLU A C 1
ATOM 1481 O O . GLU A 1 203 ? -2.177 -9.596 6.007 1.00 93.19 203 GLU A O 1
ATOM 1486 N N . THR A 1 204 ? -0.677 -8.028 5.435 1.00 93.81 204 THR A N 1
ATOM 1487 C CA . THR A 1 204 ? -0.730 -7.306 6.717 1.00 93.81 204 THR A CA 1
ATOM 1488 C C . THR A 1 204 ? -2.149 -6.825 7.034 1.00 93.81 204 THR A C 1
ATOM 1490 O O . THR A 1 204 ? -2.620 -6.961 8.165 1.00 93.81 204 TH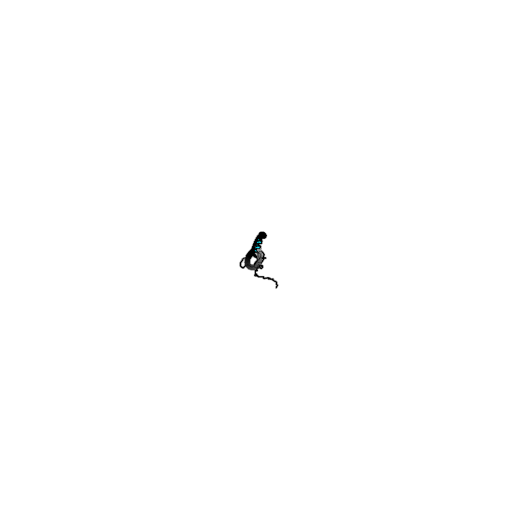R A O 1
ATOM 1493 N N . ALA A 1 205 ? -2.868 -6.295 6.040 1.00 91.62 205 ALA A N 1
ATOM 1494 C CA . ALA A 1 205 ? -4.260 -5.882 6.194 1.00 91.62 205 ALA A CA 1
ATOM 1495 C C . ALA A 1 205 ? -5.187 -7.080 6.468 1.00 91.62 205 ALA A C 1
ATOM 1497 O O . ALA A 1 205 ? -6.066 -6.995 7.328 1.00 91.62 205 ALA A O 1
ATOM 1498 N N . ALA A 1 206 ? -4.983 -8.209 5.783 1.00 92.06 206 ALA A N 1
ATOM 1499 C CA . ALA A 1 206 ? -5.747 -9.434 6.005 1.00 92.06 206 ALA A CA 1
ATOM 1500 C C . ALA A 1 206 ? -5.519 -10.007 7.413 1.00 92.06 206 ALA A C 1
ATOM 1502 O O . ALA A 1 206 ? -6.477 -10.423 8.073 1.00 92.06 206 ALA A O 1
ATOM 1503 N N . ASP A 1 207 ? -4.281 -9.988 7.904 1.00 92.75 207 ASP A N 1
ATOM 1504 C CA . ASP A 1 207 ? -3.944 -10.405 9.264 1.00 92.75 207 ASP A CA 1
ATOM 1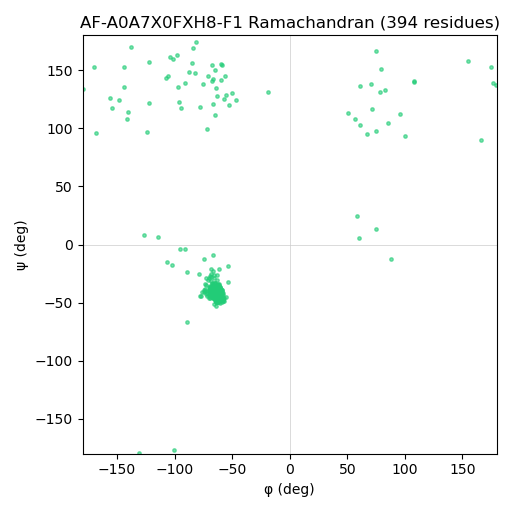505 C C . ASP A 1 207 ? -4.524 -9.447 10.311 1.00 92.75 207 ASP A C 1
ATOM 1507 O O . ASP A 1 207 ? -5.121 -9.906 11.287 1.00 92.75 207 ASP A O 1
ATOM 1511 N N . ALA A 1 208 ? -4.461 -8.131 10.085 1.00 91.50 208 ALA A N 1
ATOM 1512 C CA . ALA A 1 208 ? -5.108 -7.145 10.949 1.00 91.50 208 ALA A CA 1
ATOM 1513 C C . ALA A 1 208 ? -6.629 -7.367 11.025 1.00 91.50 208 ALA A C 1
ATOM 1515 O O . ALA A 1 208 ? -7.203 -7.355 12.116 1.00 91.50 208 ALA A O 1
ATOM 1516 N N . HIS A 1 209 ? -7.279 -7.649 9.892 1.00 90.81 209 HIS A N 1
ATOM 1517 C CA . HIS A 1 209 ? -8.695 -8.017 9.857 1.00 90.81 209 HIS A CA 1
ATOM 1518 C C . HIS A 1 209 ? -8.982 -9.319 10.608 1.00 90.81 209 HIS A C 1
ATOM 1520 O O . HIS A 1 209 ? -9.974 -9.393 11.336 1.00 90.81 209 HIS A O 1
ATOM 1526 N N . ARG A 1 210 ? -8.122 -10.338 10.477 1.00 93.56 210 ARG A N 1
ATOM 1527 C CA . ARG A 1 210 ? -8.260 -11.604 11.211 1.00 93.56 210 ARG A CA 1
ATOM 1528 C C . ARG A 1 210 ? -8.147 -11.378 12.716 1.00 93.56 210 ARG A C 1
ATOM 1530 O O . ARG A 1 210 ? -9.008 -11.841 13.454 1.00 93.56 210 ARG A O 1
ATOM 1537 N N . ILE A 1 211 ? -7.148 -10.614 13.161 1.00 93.25 211 ILE A N 1
ATOM 1538 C CA . ILE A 1 211 ? -6.956 -10.246 14.571 1.00 93.25 211 ILE A CA 1
ATOM 1539 C C . ILE A 1 211 ? -8.166 -9.467 15.093 1.00 93.25 211 ILE A C 1
ATOM 1541 O O . ILE A 1 211 ? -8.690 -9.796 16.156 1.00 93.25 211 ILE A O 1
ATOM 1545 N N . ALA A 1 212 ? -8.644 -8.469 14.344 1.00 89.88 212 ALA A N 1
ATOM 1546 C CA . ALA A 1 212 ? -9.814 -7.679 14.719 1.00 89.88 212 ALA A CA 1
ATOM 1547 C C . ALA A 1 212 ? -11.071 -8.550 14.846 1.00 89.88 212 ALA A C 1
ATOM 1549 O O . ALA A 1 212 ? -11.824 -8.400 15.806 1.00 89.88 212 ALA A O 1
ATOM 1550 N N . ARG A 1 213 ? -11.271 -9.498 13.924 1.00 92.25 213 ARG A N 1
ATOM 1551 C CA . ARG A 1 213 ? -12.380 -10.453 13.978 1.00 92.25 213 ARG A CA 1
ATOM 1552 C C . ARG A 1 213 ? -12.280 -11.369 15.194 1.00 92.25 213 ARG A C 1
ATOM 1554 O O . ARG A 1 213 ? -13.249 -11.460 15.936 1.00 92.25 213 ARG A O 1
ATOM 1561 N N . THR A 1 214 ? -11.125 -11.987 15.437 1.00 92.62 214 THR A N 1
ATOM 1562 C CA . THR A 1 214 ? -10.916 -12.843 16.616 1.00 92.62 214 THR A CA 1
ATOM 1563 C C . THR A 1 214 ? -11.144 -12.061 17.909 1.00 92.62 214 THR A C 1
ATOM 1565 O O . THR A 1 214 ? -11.777 -12.565 18.832 1.00 92.62 214 THR A O 1
ATOM 1568 N N . LYS A 1 215 ? -10.680 -10.807 17.978 1.00 92.31 215 LYS A N 1
ATOM 1569 C CA . LYS A 1 215 ? -10.916 -9.935 19.132 1.00 92.31 215 LYS A CA 1
ATOM 1570 C C . LYS A 1 215 ? -12.404 -9.620 19.308 1.00 92.31 215 LYS A C 1
ATOM 1572 O O . LYS A 1 215 ? -12.910 -9.729 20.419 1.00 92.31 215 LYS A O 1
ATOM 1577 N N . ALA A 1 216 ? -13.114 -9.293 18.230 1.00 87.69 216 ALA A N 1
ATOM 1578 C CA . ALA A 1 216 ? -14.556 -9.059 18.272 1.00 87.69 216 ALA A CA 1
ATOM 1579 C C . ALA A 1 216 ? -15.332 -10.319 18.696 1.00 87.69 216 ALA A C 1
ATOM 1581 O O . ALA A 1 216 ? -16.266 -10.229 19.490 1.00 87.69 216 ALA A O 1
ATOM 1582 N N . GLU A 1 217 ? -14.933 -11.502 18.221 1.00 90.81 217 GLU A N 1
ATOM 1583 C CA . GLU A 1 217 ? -15.503 -12.789 18.639 1.00 90.81 217 GLU A CA 1
ATOM 1584 C C . GLU A 1 217 ? -15.270 -13.030 20.143 1.00 90.81 217 GLU A C 1
ATOM 1586 O O . GLU A 1 217 ? -16.223 -13.330 20.862 1.00 90.81 217 GLU A O 1
ATOM 1591 N N . GLN A 1 218 ? -14.056 -12.786 20.651 1.00 90.94 218 GLN A N 1
ATOM 1592 C CA . GLN A 1 218 ? -13.734 -12.877 22.083 1.00 90.94 218 GLN A CA 1
ATOM 1593 C C . GLN A 1 218 ? -14.533 -11.883 22.939 1.00 90.94 218 GLN A C 1
ATOM 1595 O O . GLN A 1 218 ? -15.048 -12.256 23.993 1.00 90.94 218 GLN A O 1
ATOM 1600 N N . GLU A 1 219 ? -14.663 -10.628 22.500 1.00 89.19 219 GLU A N 1
ATOM 1601 C CA . GLU A 1 219 ? -15.473 -9.610 23.181 1.00 89.19 219 GLU A CA 1
ATOM 1602 C C . GLU A 1 219 ? -16.957 -10.000 23.192 1.00 89.19 219 GLU A C 1
ATOM 1604 O O . GLU A 1 219 ? -17.630 -9.853 24.212 1.00 89.19 219 GLU A O 1
ATOM 1609 N N . THR A 1 220 ? -17.456 -10.577 22.096 1.00 86.31 220 THR A N 1
ATOM 1610 C CA . THR A 1 220 ? -18.835 -11.074 22.002 1.00 86.31 220 THR A CA 1
ATOM 1611 C C . THR A 1 220 ? -19.058 -12.265 22.935 1.00 86.31 220 THR A C 1
ATOM 1613 O O . THR A 1 220 ? -20.051 -12.303 23.660 1.00 86.31 220 THR A O 1
ATOM 1616 N N . GLU A 1 221 ? -18.132 -13.225 22.985 1.00 89.62 221 GLU A N 1
ATOM 1617 C CA . GLU A 1 221 ? -18.193 -14.346 23.928 1.00 89.62 221 GLU A CA 1
ATOM 1618 C C . GLU A 1 221 ? -18.125 -13.880 25.386 1.00 89.62 221 GLU A C 1
ATOM 1620 O O . GLU A 1 221 ? -18.876 -14.379 26.229 1.00 89.62 221 GLU A O 1
ATOM 1625 N N . ALA A 1 222 ? -17.263 -12.906 25.691 1.00 86.75 222 ALA A N 1
ATOM 1626 C CA . ALA A 1 222 ? -17.168 -12.299 27.013 1.00 86.75 222 ALA A CA 1
ATOM 1627 C C . ALA A 1 222 ? -18.471 -11.579 27.395 1.00 86.75 222 ALA A C 1
ATOM 1629 O O . ALA A 1 222 ? -18.953 -11.756 28.515 1.00 86.75 222 ALA A O 1
ATOM 1630 N N . ALA A 1 223 ? -19.086 -10.844 26.462 1.00 84.38 223 ALA A N 1
ATOM 1631 C CA . ALA A 1 223 ? -20.382 -10.191 26.644 1.00 84.38 223 ALA A CA 1
ATOM 1632 C C . ALA A 1 223 ? -21.525 -11.204 26.838 1.00 84.38 223 ALA A C 1
ATOM 1634 O O . ALA A 1 223 ? -22.402 -11.014 27.681 1.00 84.38 223 ALA A O 1
ATOM 1635 N N . ILE A 1 224 ? -21.514 -12.322 26.105 1.00 87.31 224 ILE A N 1
ATOM 1636 C CA . ILE A 1 224 ? -22.478 -13.415 26.300 1.00 87.31 224 ILE A CA 1
ATOM 1637 C C . ILE A 1 224 ? -22.294 -14.048 27.681 1.00 87.31 224 ILE A C 1
ATOM 1639 O O . ILE A 1 224 ? -23.287 -14.348 28.344 1.00 87.31 224 ILE A O 1
ATOM 1643 N N . ARG A 1 225 ? -21.050 -14.263 28.120 1.00 86.06 225 ARG A N 1
ATOM 1644 C CA . ARG A 1 225 ? -20.735 -14.849 29.429 1.00 86.06 225 ARG A CA 1
ATOM 1645 C C . ARG A 1 225 ? -21.196 -13.946 30.568 1.00 86.06 225 ARG A C 1
ATOM 1647 O O . ARG A 1 225 ? -22.008 -14.388 31.372 1.00 86.06 225 ARG A O 1
ATOM 1654 N N . THR A 1 226 ? -20.803 -12.675 30.551 1.00 83.88 226 THR A N 1
ATOM 1655 C CA . THR A 1 226 ? -21.274 -11.672 31.523 1.00 83.88 226 THR A CA 1
ATOM 1656 C C . THR A 1 226 ? -22.792 -11.501 31.471 1.00 83.88 226 THR A C 1
ATOM 1658 O O . THR A 1 226 ? -23.446 -11.424 32.505 1.00 83.88 226 THR A O 1
ATOM 1661 N N . GLY A 1 227 ? -23.406 -11.541 30.286 1.00 85.62 227 GLY A N 1
ATOM 1662 C CA . GLY A 1 227 ? -24.863 -11.516 30.139 1.00 85.62 227 GLY A CA 1
ATOM 1663 C C . GLY A 1 227 ? -25.579 -12.777 30.648 1.00 85.62 227 GLY A C 1
ATOM 1664 O O . GLY A 1 227 ? -26.764 -12.711 30.985 1.00 85.62 227 GLY A O 1
ATOM 1665 N N . LYS A 1 228 ? -24.907 -13.935 30.690 1.00 86.62 228 LYS A N 1
ATOM 1666 C CA . LYS A 1 228 ? -25.407 -15.160 31.339 1.00 86.62 228 LYS A CA 1
ATOM 1667 C C . LYS A 1 228 ? -25.245 -15.070 32.854 1.00 86.62 228 LYS A C 1
ATOM 1669 O O . LYS A 1 228 ? -26.207 -15.360 33.553 1.00 86.62 228 LYS A O 1
ATOM 1674 N N . GLU A 1 229 ? -24.096 -14.598 33.333 1.00 81.62 229 GLU A N 1
ATOM 1675 C CA . GLU A 1 229 ? -23.809 -14.361 34.755 1.00 81.62 229 GLU A CA 1
ATOM 1676 C C . GLU A 1 229 ? -24.813 -13.370 35.363 1.00 81.62 229 GLU A C 1
ATOM 1678 O O . GLU A 1 229 ? -25.494 -13.697 36.333 1.00 81.62 229 GLU A O 1
ATOM 1683 N N . ALA A 1 230 ? -25.040 -12.228 34.710 1.00 80.00 230 ALA A N 1
ATOM 1684 C CA . ALA A 1 230 ? -26.036 -11.243 35.129 1.00 80.00 230 ALA A CA 1
ATOM 1685 C C . ALA A 1 230 ? -27.467 -11.809 35.130 1.00 80.00 230 ALA A C 1
ATOM 1687 O O . ALA A 1 230 ? -28.284 -11.465 35.986 1.00 80.00 230 ALA A O 1
ATOM 1688 N N . ARG A 1 231 ? -27.798 -12.707 34.188 1.00 81.88 231 ARG A N 1
ATOM 1689 C CA . ARG A 1 231 ? -29.089 -13.414 34.196 1.00 81.88 231 ARG A CA 1
ATOM 1690 C C . ARG A 1 231 ? -29.196 -14.362 35.385 1.00 81.88 231 ARG A C 1
ATOM 1692 O O . ARG A 1 231 ? -30.210 -14.316 36.070 1.00 81.88 231 ARG A O 1
ATOM 1699 N N . THR A 1 232 ? -28.164 -15.156 35.665 1.00 85.69 232 THR A N 1
ATOM 1700 C CA . THR A 1 232 ? -28.147 -16.045 36.834 1.00 85.69 232 THR A CA 1
ATOM 1701 C C . THR A 1 232 ? -28.194 -15.277 38.151 1.00 85.69 232 THR A C 1
ATOM 1703 O O . THR A 1 232 ? -28.922 -15.681 39.051 1.00 85.69 232 THR A O 1
ATOM 1706 N N . GLU A 1 233 ? -27.504 -14.140 38.261 1.00 84.00 233 GLU A N 1
ATOM 1707 C CA . GLU A 1 233 ? -27.571 -13.264 39.435 1.00 84.00 233 GLU A CA 1
ATOM 1708 C C . GLU A 1 233 ? -28.968 -12.677 39.617 1.00 84.00 233 GLU A C 1
ATOM 1710 O O . GLU A 1 233 ? -29.516 -12.714 40.717 1.00 84.00 233 GLU A O 1
ATOM 1715 N N . ARG A 1 234 ? -29.586 -12.192 38.534 1.00 84.81 234 ARG A N 1
ATOM 1716 C CA . ARG A 1 234 ? -30.963 -11.689 38.557 1.00 84.81 234 ARG A CA 1
ATOM 1717 C C . ARG A 1 234 ? -31.953 -12.783 38.944 1.00 84.81 234 ARG A C 1
ATOM 1719 O O . ARG A 1 234 ? -32.870 -12.524 39.719 1.00 84.81 234 ARG A O 1
ATOM 1726 N N . ASP A 1 235 ? -31.799 -13.986 38.407 1.00 86.19 235 ASP A N 1
ATOM 1727 C CA . ASP A 1 235 ? -32.695 -15.102 38.700 1.00 86.19 235 ASP A CA 1
ATOM 1728 C C . ASP A 1 235 ? -32.499 -15.588 40.151 1.00 86.19 235 ASP A C 1
ATOM 1730 O O . ASP A 1 235 ? -33.482 -15.836 40.847 1.00 86.19 235 ASP A O 1
ATOM 1734 N N . ALA A 1 236 ? -31.266 -15.584 40.671 1.00 82.44 236 ALA A N 1
ATOM 1735 C CA . ALA A 1 236 ? -30.979 -15.826 42.086 1.00 82.44 236 ALA A CA 1
ATOM 1736 C C . ALA A 1 236 ? -31.526 -14.716 43.001 1.00 82.44 236 ALA A C 1
ATOM 1738 O O . ALA A 1 236 ? -32.011 -15.001 44.094 1.00 82.44 236 ALA A O 1
ATOM 1739 N N . ALA A 1 237 ? -31.473 -13.451 42.576 1.00 79.56 237 ALA A N 1
ATOM 1740 C CA . ALA A 1 237 ? -32.069 -12.332 43.303 1.00 79.56 237 ALA A CA 1
ATOM 1741 C C . ALA A 1 237 ? -33.601 -12.425 43.319 1.00 79.56 237 ALA A C 1
ATOM 1743 O O . ALA A 1 237 ? -34.214 -12.163 44.348 1.00 79.56 237 ALA A O 1
ATOM 1744 N N . ARG A 1 238 ? -34.224 -12.859 42.216 1.00 85.69 238 ARG A N 1
ATOM 1745 C CA . ARG A 1 238 ? -35.668 -13.138 42.152 1.00 85.69 238 ARG A CA 1
ATOM 1746 C C . ARG A 1 238 ? -36.072 -14.305 43.042 1.00 85.69 238 ARG A C 1
ATOM 1748 O O . ARG A 1 238 ? -37.097 -14.209 43.702 1.00 85.69 238 ARG A O 1
ATOM 1755 N N . ALA A 1 239 ? -35.276 -15.372 43.084 1.00 84.19 239 ALA A N 1
ATOM 1756 C CA . ALA A 1 239 ? -35.515 -16.490 43.991 1.00 84.19 239 ALA A CA 1
ATOM 1757 C C . ALA A 1 239 ? -35.450 -16.034 45.457 1.00 84.19 239 ALA A C 1
ATOM 1759 O O . ALA A 1 239 ? -36.376 -16.303 46.213 1.00 84.19 239 ALA A O 1
ATOM 1760 N N . ARG A 1 240 ? -34.428 -15.247 45.824 1.00 83.75 240 ARG A N 1
ATOM 1761 C CA . ARG A 1 240 ? -34.321 -14.644 47.163 1.00 83.75 240 ARG A CA 1
ATOM 1762 C C . ARG A 1 240 ? -35.469 -13.688 47.475 1.00 83.75 240 ARG A C 1
ATOM 1764 O O . ARG A 1 240 ? -35.972 -13.696 48.587 1.00 83.75 240 ARG A O 1
ATOM 1771 N N . LEU A 1 241 ? -35.902 -12.876 46.509 1.00 85.38 241 LEU A N 1
ATOM 1772 C CA . LEU A 1 241 ? -37.055 -11.992 46.687 1.00 85.38 241 LEU A CA 1
ATOM 1773 C C . LEU A 1 241 ? -38.334 -12.800 46.929 1.00 85.38 241 LEU A C 1
ATOM 1775 O O . LEU A 1 241 ? -39.058 -12.497 47.865 1.00 85.38 241 LEU A O 1
ATOM 1779 N N . SER A 1 242 ? -38.571 -13.852 46.142 1.00 85.62 242 SER A N 1
ATOM 1780 C CA . SER A 1 242 ? -39.688 -14.784 46.339 1.00 85.62 242 SER A CA 1
ATOM 1781 C C . SER A 1 242 ? -39.646 -15.444 47.719 1.00 85.62 242 SER A C 1
ATOM 1783 O O . SER A 1 242 ? -40.686 -15.612 48.347 1.00 85.62 242 SER A O 1
ATOM 1785 N N . GLU A 1 243 ? -38.465 -15.845 48.186 1.00 84.50 243 GLU A N 1
ATOM 1786 C CA . GLU A 1 243 ? -38.272 -16.441 49.511 1.00 84.50 243 GLU A CA 1
ATOM 1787 C C . GLU A 1 243 ? -38.602 -15.429 50.618 1.00 84.50 243 GLU A C 1
ATOM 1789 O O . GLU A 1 243 ? -39.437 -15.707 51.473 1.00 84.50 243 GLU A O 1
ATOM 1794 N N . VAL A 1 244 ? -38.079 -14.202 50.523 1.00 85.38 244 VAL A N 1
ATOM 1795 C CA . VAL A 1 244 ? -38.383 -13.108 51.462 1.00 85.38 244 VAL A CA 1
ATOM 1796 C C . VAL A 1 244 ? -39.862 -12.704 51.419 1.00 85.38 244 VAL A C 1
ATOM 1798 O O . VAL A 1 244 ? -40.447 -12.388 52.451 1.00 85.38 244 VAL A O 1
ATOM 1801 N N . GLU A 1 245 ? -40.507 -12.717 50.252 1.00 85.94 245 GLU A N 1
ATOM 1802 C CA . GLU A 1 245 ? -41.944 -12.448 50.118 1.00 85.94 245 GLU A CA 1
ATOM 1803 C C . GLU A 1 245 ? -42.791 -13.543 50.782 1.00 85.94 245 GLU A C 1
ATOM 1805 O O . GLU A 1 245 ? -43.785 -13.229 51.443 1.00 85.94 245 GLU A O 1
ATOM 1810 N N . GLN A 1 246 ? -42.389 -14.812 50.664 1.00 84.31 246 GLN A N 1
ATOM 1811 C CA . GLN A 1 246 ? -43.028 -15.931 51.364 1.00 84.31 246 GLN A CA 1
ATOM 1812 C C . GLN A 1 246 ? -42.807 -15.853 52.878 1.00 84.31 246 GLN A C 1
ATOM 1814 O O . GLN A 1 246 ? -43.756 -16.036 53.644 1.00 84.31 246 GLN A O 1
ATOM 1819 N N . GLU A 1 247 ? -41.593 -15.519 53.320 1.00 85.75 247 GLU A N 1
ATOM 1820 C CA . GLU A 1 247 ? -41.286 -15.271 54.728 1.00 85.75 247 GLU A CA 1
ATOM 1821 C C . GLU A 1 247 ? -42.134 -14.121 55.274 1.00 85.75 247 GLU A C 1
ATOM 1823 O O . GLU A 1 247 ? -42.798 -14.286 56.297 1.00 85.75 247 GLU A O 1
ATOM 1828 N N . LEU A 1 248 ? -42.211 -12.992 54.563 1.00 86.00 248 LEU A N 1
ATOM 1829 C CA . LEU A 1 248 ? -43.033 -11.843 54.940 1.00 86.00 248 LEU A CA 1
ATOM 1830 C C . LEU A 1 248 ? -44.521 -12.202 55.000 1.00 86.00 248 LEU A C 1
ATOM 1832 O O . LEU A 1 248 ? -45.214 -11.772 55.923 1.00 86.00 248 LEU A O 1
ATOM 1836 N N . ALA A 1 249 ? -45.026 -12.991 54.050 1.00 86.19 249 ALA A N 1
ATOM 1837 C CA . ALA A 1 249 ? -46.396 -13.494 54.087 1.00 86.19 249 ALA A CA 1
ATOM 1838 C C . ALA A 1 249 ? -46.631 -14.384 55.318 1.00 86.19 249 ALA A C 1
ATOM 1840 O O . ALA A 1 249 ? -47.641 -14.222 56.003 1.00 86.19 249 ALA A O 1
ATOM 1841 N N . SER A 1 250 ? -45.678 -15.259 55.657 1.00 84.75 250 SER A N 1
ATOM 1842 C CA . SER A 1 250 ? -45.756 -16.096 56.859 1.00 84.75 250 SER A CA 1
ATOM 1843 C C . SER A 1 250 ? -45.743 -15.262 58.145 1.00 84.75 250 SER A C 1
ATOM 1845 O O . SER A 1 250 ? -46.550 -15.503 59.042 1.00 84.75 250 SER A O 1
ATOM 1847 N N . VAL A 1 251 ? -44.901 -14.224 58.207 1.00 83.88 251 VAL A N 1
ATOM 1848 C CA . VAL A 1 251 ? -44.805 -13.304 59.345 1.00 83.88 251 VAL A CA 1
ATOM 1849 C C . VAL A 1 251 ? -46.082 -12.484 59.479 1.00 83.88 251 VAL A C 1
ATOM 1851 O O . VAL A 1 251 ? -46.549 -12.286 60.594 1.00 83.88 251 VAL A O 1
ATOM 1854 N N . ARG A 1 252 ? -46.697 -12.055 58.371 1.00 86.50 252 ARG A N 1
ATOM 1855 C CA . ARG A 1 252 ? -48.000 -11.371 58.390 1.00 86.50 252 ARG A CA 1
ATOM 1856 C C . ARG A 1 252 ? -49.101 -12.271 58.937 1.00 86.50 252 ARG A C 1
ATOM 1858 O O . ARG A 1 252 ? -49.797 -11.857 59.851 1.00 86.50 252 ARG A O 1
ATOM 1865 N N . VAL A 1 253 ? -49.188 -13.521 58.482 1.00 86.62 253 VAL A N 1
ATOM 1866 C CA . VAL A 1 253 ? -50.147 -14.498 59.030 1.00 86.62 253 VAL A CA 1
ATOM 1867 C C . VAL A 1 253 ? -49.900 -14.743 60.523 1.00 86.62 253 VAL A C 1
ATOM 1869 O O . VAL A 1 253 ? -50.847 -14.826 61.303 1.00 86.62 253 VAL A O 1
ATOM 1872 N N . GLN A 1 254 ? -48.638 -14.828 60.954 1.00 83.69 254 GLN A N 1
ATOM 1873 C CA . GLN A 1 254 ? -48.294 -14.960 62.372 1.00 83.69 254 GLN A CA 1
ATOM 1874 C C . GLN A 1 254 ? -48.653 -13.708 63.179 1.00 83.69 254 GLN A C 1
ATOM 1876 O O . GLN A 1 254 ? -49.151 -13.840 64.296 1.00 83.69 254 GLN A O 1
ATOM 1881 N N . ALA A 1 255 ? -48.423 -12.514 62.630 1.00 82.25 255 ALA A N 1
ATOM 1882 C CA . ALA A 1 255 ? -48.775 -11.242 63.248 1.00 82.25 255 ALA A CA 1
ATOM 1883 C C . ALA A 1 255 ? -50.295 -11.093 63.375 1.00 82.25 255 ALA A C 1
ATOM 1885 O O . ALA A 1 255 ? -50.766 -10.748 64.452 1.00 82.25 255 ALA A O 1
ATOM 1886 N N . ASP A 1 256 ? -51.059 -11.451 62.343 1.00 85.12 256 ASP A N 1
ATOM 1887 C CA . ASP A 1 256 ? -52.524 -11.462 62.373 1.00 85.12 256 ASP A CA 1
ATOM 1888 C C . ASP A 1 256 ? -53.050 -12.493 63.385 1.00 85.12 256 ASP A C 1
ATOM 1890 O O . ASP A 1 256 ? -53.968 -12.210 64.151 1.00 85.12 256 ASP A O 1
ATOM 1894 N N . ALA A 1 257 ? -52.425 -13.671 63.477 1.00 82.62 257 ALA A N 1
ATOM 1895 C CA . ALA A 1 257 ? -52.762 -14.677 64.486 1.00 82.62 257 ALA A CA 1
ATOM 1896 C C . ALA A 1 257 ? -52.386 -14.246 65.917 1.00 82.62 257 ALA A C 1
ATOM 1898 O O . ALA A 1 257 ? -53.028 -14.659 66.886 1.00 82.62 257 ALA A O 1
ATOM 1899 N N . LEU A 1 258 ? -51.323 -13.457 66.086 1.00 84.69 258 LEU A N 1
ATOM 1900 C CA . LEU A 1 258 ? -50.963 -12.848 67.368 1.00 84.69 258 LEU A CA 1
ATOM 1901 C C . LEU A 1 258 ? -51.912 -11.702 67.722 1.00 84.69 258 LEU A C 1
ATOM 1903 O O . LEU A 1 258 ? -52.317 -11.616 68.874 1.00 84.69 258 LEU A O 1
ATOM 1907 N N . ALA A 1 259 ? -52.309 -10.881 66.750 1.00 85.56 259 ALA A N 1
ATOM 1908 C CA . ALA A 1 259 ? -53.299 -9.826 66.921 1.00 85.56 259 ALA A CA 1
ATOM 1909 C C . ALA A 1 259 ? -54.666 -10.409 67.301 1.00 85.56 259 ALA A C 1
ATOM 1911 O O . ALA A 1 259 ? -55.261 -9.955 68.270 1.00 85.56 259 ALA A O 1
ATOM 1912 N N . GLY A 1 260 ? -55.109 -11.484 66.640 1.00 83.94 260 GLY A N 1
ATOM 1913 C CA . GLY A 1 260 ? -56.326 -12.211 67.012 1.00 83.94 260 GLY A CA 1
ATOM 1914 C C . GLY A 1 260 ? -56.267 -12.766 68.439 1.00 83.94 260 GLY A C 1
ATOM 1915 O O . GLY A 1 260 ? -57.193 -12.556 69.218 1.00 83.94 260 GLY A O 1
ATOM 1916 N N . ARG A 1 261 ? -55.138 -13.380 68.831 1.00 82.56 261 ARG A N 1
ATOM 1917 C CA . ARG A 1 261 ? -54.909 -13.821 70.221 1.00 82.56 261 ARG A CA 1
ATOM 1918 C C . ARG A 1 261 ? -54.900 -12.656 71.210 1.00 82.56 261 ARG A C 1
ATOM 1920 O O . ARG A 1 261 ? -55.404 -12.794 72.321 1.00 82.56 261 ARG A O 1
ATOM 1927 N N . LEU A 1 262 ? -54.335 -11.512 70.832 1.00 86.50 262 LEU A N 1
ATOM 1928 C CA . LEU A 1 262 ? -54.333 -10.317 71.667 1.00 86.50 262 LEU A CA 1
ATOM 1929 C C . LEU A 1 262 ? -55.759 -9.776 71.845 1.00 86.50 262 LEU A C 1
ATOM 1931 O O . LEU A 1 262 ? -56.166 -9.525 72.972 1.00 86.50 262 LEU A O 1
ATOM 1935 N N . ASP A 1 263 ? -56.554 -9.697 70.781 1.00 86.19 263 ASP A N 1
ATOM 1936 C CA . ASP A 1 263 ? -57.964 -9.303 70.854 1.00 86.19 263 ASP A CA 1
ATOM 1937 C C . ASP A 1 263 ? -58.804 -10.274 71.697 1.00 86.19 263 ASP A C 1
ATOM 1939 O O . ASP A 1 263 ? -59.666 -9.837 72.464 1.00 86.19 263 ASP A O 1
ATOM 1943 N N . ASP A 1 264 ? -58.548 -11.581 71.593 1.00 84.50 264 ASP A N 1
ATOM 1944 C CA . ASP A 1 264 ? -59.185 -12.593 72.440 1.00 84.50 264 ASP A CA 1
ATOM 1945 C C . ASP A 1 264 ? -58.810 -12.390 73.915 1.00 84.50 264 ASP A C 1
ATOM 1947 O O . ASP A 1 264 ? -59.698 -12.274 74.758 1.00 84.50 264 ASP A O 1
ATOM 1951 N N . THR A 1 265 ? -57.520 -12.238 74.233 1.00 82.44 265 THR A N 1
ATOM 1952 C CA . THR A 1 265 ? -57.066 -11.986 75.615 1.00 82.44 265 THR A CA 1
ATOM 1953 C C . THR A 1 265 ? -57.556 -10.647 76.171 1.00 82.44 265 THR A C 1
ATOM 1955 O O . THR A 1 265 ? -57.860 -10.550 77.358 1.00 82.44 265 THR A O 1
ATOM 1958 N N . VAL A 1 266 ? -57.698 -9.611 75.337 1.00 86.88 266 VAL A N 1
ATOM 1959 C CA . VAL A 1 266 ? -58.305 -8.328 75.726 1.00 86.88 266 VAL A CA 1
ATOM 1960 C C . VAL A 1 266 ? -59.791 -8.507 76.034 1.00 86.88 266 VAL A C 1
ATOM 1962 O O . VAL A 1 266 ? -60.268 -7.967 77.035 1.00 86.88 266 VAL A O 1
ATOM 1965 N N . ARG A 1 267 ? -60.527 -9.288 75.231 1.00 85.38 267 ARG A N 1
ATOM 1966 C CA . ARG A 1 267 ? -61.931 -9.632 75.507 1.00 85.38 267 ARG A CA 1
ATOM 1967 C C . ARG A 1 267 ? -62.077 -10.458 76.785 1.00 85.38 267 ARG A C 1
ATOM 1969 O O . ARG A 1 267 ? -62.941 -10.145 77.601 1.00 85.38 267 ARG A O 1
ATOM 1976 N N . GLU A 1 268 ? -61.216 -11.448 77.001 1.00 84.56 268 GLU A N 1
ATOM 1977 C CA . GLU A 1 268 ? -61.177 -12.240 78.236 1.00 84.56 268 GLU A CA 1
ATOM 1978 C C . GLU A 1 268 ? -60.852 -11.372 79.455 1.00 84.56 268 GLU A C 1
ATOM 1980 O O . GLU A 1 268 ? -61.525 -11.472 80.480 1.00 84.56 268 GLU A O 1
ATOM 1985 N N . LEU A 1 269 ? -59.885 -10.456 79.343 1.00 85.19 269 LEU A N 1
ATOM 1986 C CA . LEU A 1 269 ? -59.552 -9.505 80.402 1.00 85.19 269 LEU A CA 1
ATOM 1987 C C . LEU A 1 269 ? -60.717 -8.551 80.694 1.00 85.19 269 LEU A C 1
ATOM 1989 O O . LEU A 1 269 ? -60.983 -8.250 81.857 1.00 85.19 269 LEU A O 1
ATOM 1993 N N . ALA A 1 270 ? -61.426 -8.075 79.668 1.00 84.31 270 ALA A N 1
ATOM 1994 C CA . ALA A 1 270 ? -62.616 -7.247 79.840 1.00 84.31 270 ALA A CA 1
ATOM 1995 C C . ALA A 1 270 ? -63.747 -8.020 80.542 1.00 84.31 270 ALA A C 1
ATOM 1997 O O . ALA A 1 270 ? -64.352 -7.492 81.475 1.00 84.31 270 ALA A O 1
ATOM 1998 N N . ALA A 1 271 ? -63.979 -9.282 80.168 1.00 81.94 271 ALA A N 1
ATOM 1999 C CA . ALA A 1 271 ? -64.948 -10.158 80.826 1.00 81.94 271 ALA A CA 1
ATOM 2000 C C . ALA A 1 271 ? -64.557 -10.468 82.284 1.00 81.94 271 ALA A C 1
ATOM 2002 O O . ALA A 1 271 ? -65.402 -10.427 83.181 1.00 81.94 271 ALA A O 1
ATOM 2003 N N . ALA A 1 272 ? -63.269 -10.705 82.548 1.00 78.50 272 ALA A N 1
ATOM 2004 C CA . ALA A 1 272 ? -62.744 -10.910 83.894 1.00 78.50 272 ALA A CA 1
ATOM 2005 C C . ALA A 1 272 ? -62.898 -9.649 84.755 1.00 78.50 272 ALA A C 1
ATOM 2007 O O . ALA A 1 272 ? -63.335 -9.749 85.897 1.00 78.50 272 ALA A O 1
ATOM 2008 N N . ARG A 1 273 ? -62.616 -8.459 84.205 1.00 85.50 273 ARG A N 1
ATOM 2009 C CA . ARG A 1 273 ? -62.849 -7.170 84.879 1.00 85.50 273 ARG A CA 1
ATOM 2010 C C . ARG A 1 273 ? -64.326 -6.942 85.180 1.00 85.50 273 ARG A C 1
ATOM 2012 O O . ARG A 1 273 ? -64.643 -6.532 86.288 1.00 85.50 273 ARG A O 1
ATOM 2019 N N . HIS A 1 274 ? -65.218 -7.242 84.237 1.00 82.62 274 HIS A N 1
ATOM 2020 C CA . HIS A 1 274 ? -66.662 -7.152 84.461 1.00 82.62 274 HIS A CA 1
ATOM 2021 C C . HIS A 1 274 ? -67.107 -8.089 85.589 1.00 82.62 274 HIS A C 1
ATOM 2023 O O . HIS A 1 274 ? -67.804 -7.668 86.506 1.00 82.62 274 HIS A O 1
ATOM 2029 N N . THR A 1 275 ? -66.623 -9.333 85.576 1.00 82.94 275 THR A N 1
ATOM 2030 C CA . THR A 1 275 ? -66.876 -10.305 86.649 1.00 82.94 275 THR A CA 1
ATOM 2031 C C . THR A 1 275 ? -66.350 -9.789 87.989 1.00 82.94 275 THR A C 1
ATOM 2033 O O . THR A 1 275 ? -67.017 -9.929 89.005 1.00 82.94 275 THR A O 1
ATOM 2036 N N . LEU A 1 276 ? -65.171 -9.163 88.011 1.00 82.62 276 LEU A N 1
ATOM 2037 C CA . LEU A 1 276 ? -64.594 -8.568 89.218 1.00 82.62 276 LEU A CA 1
ATOM 2038 C C . LEU A 1 276 ? -65.476 -7.444 89.770 1.00 82.62 276 LEU A C 1
ATOM 2040 O O . LEU A 1 276 ? -65.780 -7.464 90.955 1.00 82.62 276 LEU A O 1
ATOM 2044 N N . VAL A 1 277 ? -65.965 -6.545 88.911 1.00 84.81 277 VAL A N 1
ATOM 2045 C CA . VAL A 1 277 ? -66.902 -5.476 89.295 1.00 84.81 277 VAL A CA 1
ATOM 2046 C C . VAL A 1 277 ? -68.218 -6.050 89.831 1.00 84.81 277 VAL A C 1
ATOM 2048 O O . VAL A 1 277 ? -68.721 -5.582 90.848 1.00 84.81 277 VAL A O 1
ATOM 2051 N N . GLU A 1 278 ? -68.764 -7.099 89.209 1.00 83.06 278 GLU A N 1
ATOM 2052 C CA . GLU A 1 278 ? -69.958 -7.792 89.717 1.00 83.06 278 GLU A CA 1
ATOM 2053 C C . GLU A 1 278 ? -69.711 -8.435 91.088 1.00 83.06 278 GLU A C 1
ATOM 2055 O O . GLU A 1 278 ? -70.565 -8.367 91.975 1.00 83.06 278 GLU A O 1
ATOM 2060 N N . LYS A 1 279 ? -68.542 -9.059 91.286 1.00 79.19 279 LYS A N 1
ATOM 2061 C CA . LYS A 1 279 ? -68.164 -9.655 92.573 1.00 79.19 279 LYS A CA 1
ATOM 2062 C C . LYS A 1 279 ? -67.910 -8.592 93.634 1.00 79.19 279 LYS A C 1
ATOM 2064 O O . LYS A 1 279 ? -68.336 -8.796 94.763 1.00 79.19 279 LYS A O 1
ATOM 2069 N N . GLU A 1 280 ? -67.284 -7.470 93.297 1.00 84.06 280 GLU A N 1
ATOM 2070 C CA . GLU A 1 280 ? -67.101 -6.329 94.200 1.00 84.06 280 GLU A CA 1
ATOM 2071 C C . GLU A 1 280 ? -68.444 -5.718 94.597 1.00 84.06 280 GLU A C 1
ATOM 2073 O O . GLU A 1 280 ? -68.680 -5.516 95.784 1.00 84.06 280 GLU A O 1
ATOM 2078 N N . ALA A 1 281 ? -69.366 -5.523 93.651 1.00 80.75 281 ALA A N 1
ATOM 2079 C CA . ALA A 1 281 ? -70.721 -5.064 93.949 1.00 80.75 281 ALA A CA 1
ATOM 2080 C C . ALA A 1 281 ? -71.460 -6.044 94.876 1.00 80.75 281 ALA A C 1
ATOM 2082 O O . ALA A 1 281 ? -72.063 -5.621 95.862 1.00 80.75 281 ALA A O 1
ATOM 2083 N N . ALA A 1 282 ? -71.351 -7.353 94.622 1.00 79.62 282 ALA A N 1
ATOM 2084 C CA . ALA A 1 282 ? -71.917 -8.383 95.491 1.00 79.62 282 ALA A CA 1
ATOM 2085 C C . ALA A 1 282 ? -71.263 -8.397 96.885 1.00 79.62 282 ALA A C 1
ATOM 2087 O O . ALA A 1 282 ? -71.956 -8.568 97.885 1.00 79.62 282 ALA A O 1
ATOM 2088 N N . ILE A 1 283 ? -69.945 -8.190 96.979 1.00 82.25 283 ILE A N 1
ATOM 2089 C CA . ILE A 1 283 ? -69.228 -8.068 98.255 1.00 82.25 283 ILE A CA 1
ATOM 2090 C C . ILE A 1 283 ? -69.682 -6.812 99.000 1.00 82.25 283 ILE A C 1
ATOM 2092 O O . ILE A 1 283 ? -69.966 -6.909 100.190 1.00 82.25 283 ILE A O 1
ATOM 2096 N N . SER A 1 284 ? -69.804 -5.660 98.339 1.00 80.19 284 SER A N 1
ATOM 2097 C CA . SER A 1 284 ? -70.312 -4.426 98.950 1.00 80.19 284 SER A CA 1
ATOM 2098 C C . SER A 1 284 ? -71.756 -4.581 99.423 1.00 80.19 284 SER A C 1
ATOM 2100 O O . SER A 1 284 ? -72.085 -4.149 100.525 1.00 80.19 284 SER A O 1
ATOM 2102 N N . GLU A 1 285 ? -72.610 -5.255 98.650 1.00 81.69 285 GLU A N 1
ATOM 2103 C CA . GLU A 1 285 ? -73.987 -5.551 99.049 1.00 81.69 285 GLU A CA 1
ATOM 2104 C C . GLU A 1 285 ? -74.032 -6.485 100.268 1.00 81.69 285 GLU A C 1
ATOM 2106 O O . GLU A 1 285 ? -74.732 -6.202 101.242 1.00 81.69 285 GLU A O 1
ATOM 2111 N N . LEU A 1 286 ? -73.260 -7.577 100.251 1.00 79.75 286 LEU A N 1
ATOM 2112 C CA . LEU A 1 286 ? -73.162 -8.517 101.370 1.00 79.75 286 LEU A CA 1
ATOM 2113 C C . LEU A 1 286 ? -72.561 -7.860 102.618 1.00 79.75 286 LEU A C 1
ATOM 2115 O O . LEU A 1 286 ? -73.054 -8.103 103.716 1.00 79.75 286 LEU A O 1
ATOM 2119 N N . THR A 1 287 ? -71.565 -6.990 102.455 1.00 80.81 287 THR A N 1
ATOM 2120 C CA . THR A 1 287 ? -70.967 -6.206 103.546 1.00 80.81 287 THR A CA 1
ATOM 2121 C C . THR A 1 287 ? -72.000 -5.250 104.134 1.00 80.81 287 THR A C 1
ATOM 2123 O O . THR A 1 287 ? -72.228 -5.273 105.337 1.00 80.81 287 THR A O 1
ATOM 2126 N N . GLY A 1 288 ? -72.744 -4.517 103.300 1.00 78.25 288 GLY A N 1
ATOM 2127 C CA . GLY A 1 288 ? -73.825 -3.648 103.770 1.00 78.25 288 GLY A CA 1
ATOM 2128 C C . GLY A 1 288 ? -75.003 -4.409 104.396 1.00 78.25 288 GLY A C 1
ATOM 2129 O O . GLY A 1 288 ? -75.728 -3.860 105.225 1.00 78.25 288 GLY A O 1
ATOM 2130 N N . ARG A 1 289 ? -75.238 -5.677 104.024 1.00 79.56 289 ARG A N 1
ATOM 2131 C CA . ARG A 1 289 ? -76.195 -6.564 104.717 1.00 79.56 289 ARG A CA 1
ATOM 2132 C C . ARG A 1 289 ? -75.648 -7.047 106.058 1.00 79.56 289 ARG A C 1
ATOM 2134 O O . ARG A 1 289 ? -76.416 -7.117 107.012 1.00 79.56 289 ARG A O 1
ATOM 2141 N N . LEU A 1 290 ? -74.354 -7.355 106.136 1.00 81.19 290 LEU A N 1
ATOM 2142 C CA . LEU A 1 290 ? -73.684 -7.760 107.369 1.00 81.19 290 LEU A CA 1
ATOM 2143 C C . LEU A 1 290 ? -73.649 -6.615 108.387 1.00 81.19 290 LEU A C 1
ATOM 2145 O O . LEU A 1 290 ? -74.000 -6.840 109.537 1.00 81.19 290 LEU A O 1
ATOM 2149 N N . GLU A 1 291 ? -73.308 -5.396 107.967 1.00 79.50 291 GLU A N 1
ATOM 2150 C CA . GLU A 1 291 ? -73.323 -4.202 108.823 1.00 79.50 291 GLU A CA 1
ATOM 2151 C C . GLU A 1 291 ? -74.730 -3.908 109.352 1.00 79.50 291 GLU A C 1
ATOM 2153 O O . GLU A 1 291 ? -74.900 -3.673 110.546 1.00 79.50 291 GLU A O 1
ATOM 2158 N N . ARG A 1 292 ? -75.762 -4.005 108.500 1.00 77.44 292 ARG A N 1
ATOM 2159 C CA . ARG A 1 292 ? -77.162 -3.872 108.938 1.00 77.44 292 ARG A CA 1
ATOM 2160 C C . ARG A 1 292 ? -77.558 -4.954 109.937 1.00 77.44 292 ARG A C 1
ATOM 2162 O O . ARG A 1 292 ? -78.139 -4.635 110.966 1.00 77.44 292 ARG A O 1
ATOM 2169 N N . ALA A 1 293 ? -77.194 -6.209 109.681 1.00 73.81 293 ALA A N 1
ATOM 2170 C CA . ALA A 1 293 ? -77.450 -7.297 110.620 1.00 73.81 293 ALA A CA 1
ATOM 2171 C C . ALA A 1 293 ? -76.707 -7.080 111.950 1.00 73.81 293 ALA A C 1
ATOM 2173 O O . ALA A 1 293 ? -77.281 -7.301 113.012 1.00 73.81 293 ALA A O 1
ATOM 2174 N N . GLN A 1 294 ? -75.459 -6.604 111.925 1.00 78.12 294 GLN A N 1
ATOM 2175 C CA . GLN A 1 294 ? -74.691 -6.276 113.128 1.00 78.12 294 GLN A CA 1
ATOM 2176 C C . GLN A 1 294 ? -75.347 -5.144 113.924 1.00 78.12 294 GLN A C 1
ATOM 2178 O O . GLN A 1 294 ? -75.557 -5.315 115.121 1.00 78.12 294 GLN A O 1
ATOM 2183 N N . GLN A 1 295 ? -75.760 -4.058 113.265 1.00 78.50 295 GLN A N 1
ATOM 2184 C CA . GLN A 1 295 ? -76.484 -2.946 113.893 1.00 78.50 295 GLN A CA 1
ATOM 2185 C C . GLN A 1 295 ? -77.833 -3.387 114.476 1.00 78.50 295 GLN A C 1
ATOM 2187 O O . GLN A 1 295 ? -78.181 -2.989 115.583 1.00 78.50 295 GLN A O 1
ATOM 2192 N N . GLU A 1 296 ? -78.582 -4.248 113.780 1.00 77.44 296 GLU A N 1
ATOM 2193 C CA . GLU A 1 296 ? -79.826 -4.833 114.296 1.00 77.44 296 GLU A CA 1
ATOM 2194 C C . GLU A 1 296 ? -79.564 -5.719 115.523 1.00 77.44 296 GLU A C 1
ATOM 2196 O O . GLU A 1 296 ? -80.303 -5.657 116.504 1.00 77.44 296 GLU A O 1
ATOM 2201 N N . THR A 1 297 ? -78.486 -6.508 115.512 1.00 75.00 297 THR A N 1
ATOM 2202 C CA . THR A 1 297 ? -78.119 -7.373 116.645 1.00 75.00 297 THR A CA 1
ATOM 2203 C C . THR A 1 297 ? -77.650 -6.558 117.852 1.00 75.00 297 THR A C 1
ATOM 2205 O O . THR A 1 297 ? -77.951 -6.911 118.993 1.00 75.00 297 THR A O 1
ATOM 2208 N N . GLU A 1 298 ? -76.919 -5.470 117.616 1.00 78.19 298 GLU A N 1
ATOM 2209 C CA . GLU A 1 298 ? -76.455 -4.537 118.644 1.00 78.19 298 GLU A CA 1
ATOM 2210 C C . GLU A 1 298 ? -77.634 -3.758 119.239 1.00 78.19 298 GLU A C 1
ATOM 2212 O O . GLU A 1 298 ? -77.809 -3.763 120.454 1.00 78.19 298 GLU A O 1
ATOM 2217 N N . ALA A 1 299 ? -78.553 -3.262 118.405 1.00 73.62 299 ALA A N 1
ATOM 2218 C CA . ALA A 1 299 ? -79.791 -2.630 118.856 1.00 73.62 299 ALA A CA 1
ATOM 2219 C C . ALA A 1 299 ? -80.684 -3.586 119.670 1.00 73.62 299 ALA A C 1
ATOM 2221 O O . ALA A 1 299 ? -81.278 -3.180 120.669 1.00 73.62 299 ALA A O 1
ATOM 2222 N N . VAL A 1 300 ? -80.774 -4.867 119.288 1.00 76.44 300 VAL A N 1
ATOM 2223 C CA . VAL A 1 300 ? -81.494 -5.890 120.070 1.00 76.44 300 VAL A CA 1
ATOM 2224 C C . VAL A 1 300 ? -80.784 -6.180 121.394 1.00 76.44 300 VAL A C 1
ATOM 2226 O O . VAL A 1 300 ? -81.455 -6.356 122.410 1.00 76.44 300 VAL A O 1
ATOM 2229 N N . ARG A 1 301 ? -79.445 -6.204 121.422 1.00 75.88 301 ARG A N 1
ATOM 2230 C CA . ARG A 1 301 ? -78.670 -6.370 122.663 1.00 75.88 301 ARG A CA 1
ATOM 2231 C C . ARG A 1 301 ? -78.835 -5.193 123.611 1.00 75.88 301 ARG A C 1
ATOM 2233 O O . ARG A 1 301 ? -79.041 -5.428 124.798 1.00 75.88 301 ARG A O 1
ATOM 2240 N N . ASP A 1 302 ? -78.784 -3.968 123.107 1.00 75.44 302 ASP A N 1
ATOM 2241 C CA . ASP A 1 302 ? -78.972 -2.765 123.917 1.00 75.44 302 ASP A CA 1
ATOM 2242 C C . ASP A 1 302 ? -80.386 -2.717 124.491 1.00 75.44 302 ASP A C 1
ATOM 2244 O O . ASP A 1 302 ? -80.557 -2.505 125.692 1.00 75.44 302 ASP A O 1
ATOM 2248 N N . ARG A 1 303 ? -81.392 -3.049 123.674 1.00 75.06 303 ARG A N 1
ATOM 2249 C CA . ARG A 1 303 ? -82.788 -3.133 124.113 1.00 75.06 303 ARG A CA 1
ATOM 2250 C C . ARG A 1 303 ? -83.004 -4.237 125.147 1.00 75.06 303 ARG A C 1
ATOM 2252 O O . ARG A 1 303 ? -83.629 -3.994 126.170 1.00 75.06 303 ARG A O 1
ATOM 2259 N N . ALA A 1 304 ? -82.396 -5.410 124.962 1.00 70.56 304 ALA A N 1
ATOM 2260 C CA . ALA A 1 304 ? -82.415 -6.476 125.964 1.00 70.56 304 ALA A CA 1
ATOM 2261 C C . ALA A 1 304 ? -81.682 -6.075 127.260 1.00 70.56 304 ALA A C 1
ATOM 2263 O O . ALA A 1 304 ? -82.117 -6.429 128.355 1.00 70.56 304 ALA A O 1
ATOM 2264 N N . ALA A 1 305 ? -80.585 -5.316 127.171 1.00 73.38 305 ALA A N 1
ATOM 2265 C CA . ALA A 1 305 ? -79.860 -4.807 128.333 1.00 73.38 305 ALA A CA 1
ATOM 2266 C C . ALA A 1 305 ? -80.632 -3.703 129.079 1.00 73.38 305 ALA A C 1
ATOM 2268 O O . ALA A 1 305 ? -80.476 -3.564 130.296 1.00 73.38 305 ALA A O 1
ATOM 2269 N N . GLU A 1 306 ? -81.442 -2.911 128.377 1.00 73.00 306 GLU A N 1
ATOM 2270 C CA . GLU A 1 306 ? -82.388 -1.956 128.963 1.00 73.00 306 GLU A CA 1
ATOM 2271 C C . GLU A 1 306 ? -83.582 -2.666 129.608 1.00 73.00 306 GLU A C 1
ATOM 2273 O O . GLU A 1 306 ? -83.906 -2.367 130.756 1.00 73.00 306 GLU A O 1
ATOM 2278 N N . ASP A 1 307 ? -84.161 -3.671 128.948 1.00 72.06 307 ASP A N 1
ATOM 2279 C CA . ASP A 1 307 ? -85.275 -4.465 129.477 1.00 72.06 307 ASP A CA 1
ATOM 2280 C C . ASP A 1 307 ? -84.873 -5.231 130.749 1.00 72.06 307 ASP A C 1
ATOM 2282 O O . ASP A 1 307 ? -85.611 -5.246 131.735 1.00 72.06 307 ASP A O 1
ATOM 2286 N N . VAL A 1 308 ? -83.662 -5.804 130.787 1.00 74.50 308 VAL A N 1
ATOM 2287 C CA . VAL A 1 308 ? -83.117 -6.458 131.991 1.00 74.50 308 VAL A CA 1
ATOM 2288 C C . VAL A 1 308 ? -82.880 -5.449 133.120 1.00 74.50 308 VAL A C 1
ATOM 2290 O O . VAL A 1 308 ? -83.154 -5.759 134.283 1.00 74.50 308 VAL A O 1
ATOM 2293 N N . ARG A 1 309 ? -82.412 -4.232 132.810 1.00 74.81 309 ARG A N 1
ATOM 2294 C CA . ARG A 1 309 ? -82.265 -3.156 133.805 1.00 74.81 309 ARG A CA 1
ATOM 2295 C C . ARG A 1 309 ? -83.625 -2.705 134.348 1.00 74.81 309 ARG A C 1
ATOM 2297 O O . ARG A 1 309 ? -83.788 -2.630 135.562 1.00 74.81 309 ARG A O 1
ATOM 2304 N N . ALA A 1 310 ? -84.620 -2.513 133.484 1.00 73.12 310 ALA A N 1
ATOM 2305 C CA . ALA A 1 310 ? -85.980 -2.138 133.870 1.00 73.12 310 ALA A CA 1
ATOM 2306 C C . ALA A 1 310 ? -86.685 -3.229 134.699 1.00 73.12 310 ALA A C 1
ATOM 2308 O O . ALA A 1 310 ? -87.362 -2.924 135.685 1.00 73.12 310 ALA A O 1
ATOM 2309 N N . ALA A 1 311 ? -86.492 -4.504 134.349 1.00 72.38 311 ALA A N 1
ATOM 2310 C CA . ALA A 1 311 ? -87.005 -5.638 135.113 1.00 72.38 311 ALA A CA 1
ATOM 2311 C C . ALA A 1 311 ? -86.354 -5.725 136.502 1.00 72.38 311 ALA A C 1
ATOM 2313 O O . ALA A 1 311 ? -87.049 -5.933 137.498 1.00 72.38 311 ALA A O 1
ATOM 2314 N N . ARG A 1 312 ? -85.036 -5.494 136.591 1.00 75.06 312 ARG A N 1
ATOM 2315 C CA . ARG A 1 312 ? -84.304 -5.461 137.865 1.00 75.06 312 ARG A CA 1
ATOM 2316 C C . ARG A 1 312 ? -84.770 -4.313 138.766 1.00 75.06 312 ARG A C 1
ATOM 2318 O O . ARG A 1 312 ? -85.049 -4.557 139.936 1.00 75.06 312 ARG A O 1
ATOM 2325 N N . ASP A 1 313 ? -84.932 -3.108 138.224 1.00 77.12 313 ASP A N 1
ATOM 2326 C CA . ASP A 1 313 ? -85.423 -1.944 138.974 1.00 77.12 313 ASP A CA 1
ATOM 2327 C C . ASP A 1 313 ? -86.866 -2.133 139.462 1.00 77.12 313 ASP A C 1
ATOM 2329 O O . ASP A 1 313 ? -87.237 -1.671 140.544 1.00 77.12 313 ASP A O 1
ATOM 2333 N N . THR A 1 314 ? -87.694 -2.819 138.671 1.00 74.19 314 THR A N 1
ATOM 2334 C CA . THR A 1 314 ? -89.076 -3.144 139.048 1.00 74.19 314 THR A CA 1
ATOM 2335 C C . THR A 1 314 ? -89.100 -4.179 140.173 1.00 74.19 314 THR A C 1
ATOM 2337 O O . THR A 1 314 ? -89.767 -3.953 141.181 1.00 74.19 314 THR A O 1
ATOM 2340 N N . ALA A 1 315 ? -88.307 -5.250 140.069 1.00 71.00 315 ALA A N 1
ATOM 2341 C CA . ALA A 1 315 ? -88.180 -6.253 141.126 1.00 71.00 315 ALA A CA 1
ATOM 2342 C C . ALA A 1 315 ? -87.639 -5.646 142.434 1.00 71.00 315 ALA A C 1
ATOM 2344 O O . ALA A 1 315 ? -88.138 -5.946 143.516 1.00 71.00 315 ALA A O 1
ATOM 2345 N N . GLU A 1 316 ? -86.671 -4.731 142.352 1.00 75.75 316 GLU A N 1
ATOM 2346 C CA . GLU A 1 316 ? -86.116 -4.058 143.527 1.00 75.75 316 GLU A CA 1
ATOM 2347 C C . GLU A 1 316 ? -87.143 -3.131 144.206 1.00 75.75 316 GLU A C 1
ATOM 2349 O O . GLU A 1 316 ? -87.231 -3.084 145.436 1.00 75.75 316 GLU A O 1
ATOM 2354 N N . LYS A 1 317 ? -87.983 -2.437 143.425 1.00 75.69 317 LYS A N 1
ATOM 2355 C CA . LYS A 1 317 ? -89.097 -1.630 143.953 1.00 75.69 317 LYS A CA 1
ATOM 2356 C C . LYS A 1 317 ? -90.176 -2.491 144.614 1.00 75.69 317 LYS A C 1
ATOM 2358 O O . LYS A 1 317 ? -90.713 -2.081 145.643 1.00 75.69 317 LYS A O 1
ATOM 2363 N N . GLU A 1 318 ? -90.481 -3.667 144.068 1.00 75.44 318 GLU A N 1
ATOM 2364 C CA . GLU A 1 318 ? -91.451 -4.590 144.670 1.00 75.44 318 GLU A CA 1
ATOM 2365 C C . GLU A 1 318 ? -90.940 -5.209 145.973 1.00 75.44 318 GLU A C 1
ATOM 2367 O O . GLU A 1 318 ? -91.692 -5.250 146.948 1.00 75.44 318 GLU A O 1
ATOM 2372 N N . VAL A 1 319 ? -89.656 -5.579 146.049 1.00 77.12 319 VAL A N 1
ATOM 2373 C CA . VAL A 1 319 ? -89.028 -6.047 147.298 1.00 77.12 319 VAL A CA 1
ATOM 2374 C C . VAL A 1 319 ? -89.079 -4.958 148.371 1.00 77.12 319 VAL A C 1
ATOM 2376 O O . VAL A 1 319 ? -89.558 -5.211 149.474 1.00 77.12 319 VAL A O 1
ATOM 2379 N N . ARG A 1 320 ? -88.704 -3.713 148.040 1.00 76.25 320 ARG A N 1
ATOM 2380 C CA . ARG A 1 320 ? -88.798 -2.586 148.989 1.00 76.25 320 ARG A CA 1
ATOM 2381 C C . ARG A 1 320 ? -90.235 -2.335 149.458 1.00 76.25 320 ARG A C 1
ATOM 2383 O O . ARG A 1 320 ? -90.451 -1.988 150.618 1.00 76.25 320 ARG A O 1
ATOM 2390 N N . ARG A 1 321 ? -91.228 -2.512 148.579 1.00 74.81 321 ARG A N 1
ATOM 2391 C CA . ARG A 1 321 ? -92.651 -2.368 148.923 1.00 74.81 321 ARG A CA 1
ATOM 2392 C C . ARG A 1 321 ? -93.131 -3.493 149.843 1.00 74.81 321 ARG A C 1
ATOM 2394 O O . ARG A 1 321 ? -93.859 -3.211 150.793 1.00 74.81 321 ARG A O 1
ATOM 2401 N N . ALA A 1 322 ? -92.710 -4.731 149.590 1.00 74.50 322 ALA A N 1
ATOM 2402 C CA . ALA A 1 322 ? -93.026 -5.885 150.426 1.00 74.50 322 ALA A CA 1
ATOM 2403 C C . ALA A 1 322 ? -92.377 -5.782 151.818 1.00 74.50 322 ALA A C 1
ATOM 2405 O O . ALA A 1 322 ? -93.043 -6.040 152.820 1.00 74.50 322 ALA A O 1
ATOM 2406 N N . ASP A 1 323 ? -91.127 -5.320 151.902 1.00 75.62 323 ASP A N 1
ATOM 2407 C CA . ASP A 1 323 ? -90.438 -5.094 153.178 1.00 75.62 323 ASP A CA 1
ATOM 2408 C C . ASP A 1 323 ? -91.087 -3.966 153.989 1.00 75.62 323 ASP A C 1
ATOM 2410 O O . ASP A 1 323 ? -91.317 -4.123 155.188 1.00 75.62 323 ASP A O 1
ATOM 2414 N N . ALA A 1 324 ? -91.482 -2.863 153.343 1.00 74.12 324 ALA A N 1
ATOM 2415 C CA . ALA A 1 324 ? -92.220 -1.788 154.008 1.00 74.12 324 ALA A CA 1
ATOM 2416 C C . ALA A 1 324 ? -93.588 -2.260 154.541 1.00 74.12 324 ALA A C 1
ATOM 2418 O O . ALA A 1 324 ? -93.984 -1.898 155.652 1.00 74.12 324 ALA A O 1
ATOM 2419 N N . GLN A 1 325 ? -94.301 -3.104 153.785 1.00 73.56 325 GLN A N 1
ATOM 2420 C CA . GLN A 1 325 ? -95.562 -3.711 154.230 1.00 73.56 325 GLN A CA 1
ATOM 2421 C C . GLN A 1 325 ? -95.356 -4.680 155.399 1.00 73.56 325 GLN A C 1
ATOM 2423 O O . GLN A 1 325 ? -96.129 -4.659 156.357 1.00 73.56 325 GLN A O 1
ATOM 2428 N N . ARG A 1 326 ? -94.295 -5.493 155.355 1.00 76.06 326 ARG A N 1
ATOM 2429 C CA . ARG A 1 326 ? -93.921 -6.397 156.446 1.00 76.06 326 ARG A CA 1
ATOM 2430 C C . ARG A 1 326 ? -93.586 -5.624 157.721 1.00 76.06 326 ARG A C 1
ATOM 2432 O O . ARG A 1 326 ? -94.078 -5.993 158.784 1.00 76.06 326 ARG A O 1
ATOM 2439 N N . GLN A 1 327 ? -92.805 -4.551 157.618 1.00 76.44 327 GLN A N 1
ATOM 2440 C CA . GLN A 1 327 ? -92.439 -3.717 158.763 1.00 76.44 327 GLN A CA 1
ATOM 2441 C C . GLN A 1 327 ? -93.677 -3.054 159.384 1.00 76.44 327 GLN A C 1
ATOM 2443 O O . GLN A 1 327 ? -93.897 -3.155 160.586 1.00 76.44 327 GLN A O 1
ATOM 2448 N N . SER A 1 328 ? -94.564 -2.495 158.553 1.00 71.62 328 SER A N 1
ATOM 2449 C CA . SER A 1 328 ? -95.821 -1.894 159.014 1.00 71.62 328 SER A CA 1
ATOM 2450 C C . SER A 1 328 ? -96.743 -2.898 159.725 1.00 71.62 328 SER A C 1
ATOM 2452 O O . SER A 1 328 ? -97.378 -2.559 160.727 1.00 71.62 328 SER A O 1
ATOM 2454 N N . ALA A 1 329 ? -96.794 -4.148 159.249 1.00 72.88 329 ALA A N 1
ATOM 2455 C CA . ALA A 1 329 ? -97.553 -5.219 159.891 1.00 72.88 329 ALA A CA 1
ATOM 2456 C C . ALA A 1 329 ? -96.953 -5.640 161.247 1.00 72.88 329 ALA A C 1
ATOM 2458 O O . ALA A 1 329 ? -97.704 -5.925 162.182 1.00 72.88 329 ALA A O 1
ATOM 2459 N N . LEU A 1 330 ? -95.622 -5.648 161.377 1.00 79.38 330 LEU A N 1
ATOM 2460 C CA . LEU A 1 330 ? -94.938 -5.921 162.646 1.00 79.38 330 LEU A CA 1
ATOM 2461 C C . LEU A 1 330 ? -95.209 -4.817 163.677 1.00 79.38 330 LEU A C 1
ATOM 2463 O O . LEU A 1 330 ? -95.614 -5.133 164.795 1.00 79.38 330 LEU A O 1
ATOM 2467 N N . ASP A 1 331 ? -95.120 -3.546 163.283 1.00 76.44 331 ASP A N 1
ATOM 2468 C CA . ASP A 1 331 ? -95.391 -2.405 164.170 1.00 76.44 331 ASP A CA 1
ATOM 2469 C C . ASP A 1 331 ? -96.866 -2.359 164.624 1.00 76.44 331 ASP A C 1
ATOM 2471 O O . ASP A 1 331 ? -97.195 -1.944 165.739 1.00 76.44 331 ASP A O 1
ATOM 2475 N N . ALA A 1 332 ? -97.801 -2.788 163.768 1.00 74.31 332 ALA A N 1
ATOM 2476 C CA . ALA A 1 332 ? -99.212 -2.940 164.135 1.00 74.31 332 ALA A CA 1
ATOM 2477 C C . ALA A 1 332 ? -99.439 -4.113 165.111 1.00 74.31 332 ALA A C 1
ATOM 2479 O O . ALA A 1 332 ? -100.226 -4.001 166.057 1.00 74.31 332 ALA A O 1
ATOM 2480 N N . ALA A 1 333 ? -98.728 -5.228 164.919 1.00 75.31 333 ALA A N 1
ATOM 2481 C CA . ALA A 1 333 ? -98.774 -6.375 165.823 1.00 75.31 333 ALA A CA 1
ATOM 2482 C C . ALA A 1 333 ? -98.158 -6.062 167.200 1.00 75.31 333 ALA A C 1
ATOM 2484 O O . ALA A 1 333 ? -98.608 -6.588 168.217 1.00 75.31 333 ALA A O 1
ATOM 2485 N N . GLU A 1 334 ? -97.139 -5.207 167.254 1.00 78.12 334 GLU A N 1
ATOM 2486 C CA . GLU A 1 334 ? -96.505 -4.793 168.506 1.00 78.12 334 GLU A CA 1
ATOM 2487 C C . GLU A 1 334 ? -97.398 -3.834 169.303 1.00 78.12 334 GLU A C 1
ATOM 2489 O O . GLU A 1 334 ? -97.612 -4.046 170.498 1.00 78.12 334 GLU A O 1
ATOM 2494 N N . ARG A 1 335 ? -98.045 -2.871 168.629 1.00 73.94 335 ARG A N 1
ATOM 2495 C CA . ARG A 1 335 ? -99.057 -1.997 169.250 1.00 73.94 335 ARG A CA 1
ATOM 2496 C C . ARG A 1 335 ? -100.223 -2.781 169.848 1.00 73.94 335 ARG A C 1
ATOM 2498 O O . ARG A 1 335 ? -100.559 -2.580 171.010 1.00 73.94 335 ARG A O 1
ATOM 2505 N N . THR A 1 336 ? -100.774 -3.740 169.104 1.00 72.88 336 THR A N 1
ATOM 2506 C CA . THR A 1 336 ? -101.887 -4.576 169.594 1.00 72.88 336 THR A CA 1
ATOM 2507 C C . THR A 1 336 ? -101.490 -5.489 170.760 1.00 72.88 336 THR A C 1
ATOM 2509 O O . THR A 1 336 ? -102.324 -5.784 171.618 1.00 72.88 336 THR A O 1
ATOM 2512 N N . ARG A 1 337 ? -100.220 -5.918 170.860 1.00 77.56 337 ARG A N 1
ATOM 2513 C CA . ARG A 1 337 ? -99.715 -6.602 172.068 1.00 77.56 337 ARG A CA 1
ATOM 2514 C C . ARG A 1 337 ? -99.613 -5.650 173.256 1.00 77.56 337 ARG A C 1
ATOM 2516 O O . ARG A 1 337 ? -100.086 -6.015 174.327 1.00 77.56 337 ARG A O 1
ATOM 2523 N N . GLY A 1 338 ? -99.062 -4.452 173.054 1.00 73.94 338 GLY A N 1
ATOM 2524 C CA . GLY A 1 338 ? -98.965 -3.426 174.095 1.00 73.94 338 GLY A CA 1
ATOM 2525 C C . GLY A 1 338 ? -100.332 -3.047 174.670 1.00 73.94 338 GLY A C 1
ATOM 2526 O O . GLY A 1 338 ? -100.511 -3.050 175.883 1.00 73.94 338 GLY A O 1
ATOM 2527 N N . GLU A 1 339 ? -101.328 -2.829 173.810 1.00 76.62 339 GLU A N 1
ATOM 2528 C CA . GLU A 1 339 ? -102.709 -2.526 174.216 1.00 76.62 339 GLU A CA 1
ATOM 2529 C C . GLU A 1 339 ? -103.355 -3.675 175.006 1.00 76.62 339 GLU A C 1
ATOM 2531 O O . GLU A 1 339 ? -104.022 -3.454 176.018 1.00 76.62 339 GLU A O 1
ATOM 2536 N N . ARG A 1 340 ? -103.126 -4.925 174.588 1.00 77.62 340 ARG A N 1
ATOM 2537 C CA . ARG A 1 340 ? -103.647 -6.110 175.283 1.00 77.62 340 ARG A CA 1
ATOM 2538 C C . ARG A 1 340 ? -103.012 -6.301 176.661 1.00 77.62 340 ARG A C 1
ATOM 2540 O O . ARG A 1 340 ? -103.703 -6.690 177.604 1.00 77.62 340 ARG A O 1
ATOM 2547 N N . ASP A 1 341 ? -101.710 -6.074 176.776 1.00 79.62 341 ASP A N 1
ATOM 2548 C CA . ASP A 1 341 ? -100.988 -6.236 178.037 1.00 79.62 341 ASP A CA 1
ATOM 2549 C C . ASP A 1 341 ? -101.329 -5.093 179.013 1.00 79.62 341 ASP A C 1
ATOM 2551 O O . ASP A 1 341 ? -101.519 -5.340 180.207 1.00 79.62 341 ASP A O 1
ATOM 2555 N N . GLN A 1 342 ? -101.569 -3.881 178.500 1.00 73.88 342 GLN A N 1
ATOM 2556 C CA . GLN A 1 342 ? -102.135 -2.771 179.271 1.00 73.88 342 GLN A CA 1
ATOM 2557 C C . GLN A 1 342 ? -103.534 -3.121 179.810 1.00 73.88 342 GLN A C 1
ATOM 2559 O O . GLN A 1 342 ? -103.757 -3.065 181.018 1.00 73.88 342 GLN A O 1
ATOM 2564 N N . ALA A 1 343 ? -104.438 -3.617 178.957 1.00 72.25 343 ALA A N 1
ATOM 2565 C CA . ALA A 1 343 ? -105.791 -4.008 179.363 1.00 72.25 343 ALA A CA 1
ATOM 2566 C C . ALA A 1 343 ? -105.811 -5.139 180.412 1.00 72.25 343 ALA A C 1
ATOM 2568 O O . ALA A 1 343 ? -106.671 -5.166 181.294 1.00 72.25 343 ALA A O 1
ATOM 2569 N N . ARG A 1 344 ? -104.854 -6.078 180.356 1.00 76.50 344 ARG A N 1
ATOM 2570 C CA . ARG A 1 344 ? -104.683 -7.115 181.392 1.00 76.50 344 ARG A CA 1
ATOM 2571 C C . ARG A 1 344 ? -104.237 -6.532 182.728 1.00 76.50 344 ARG A C 1
ATOM 2573 O O . ARG A 1 344 ? -104.699 -6.997 183.770 1.00 76.50 344 ARG A O 1
ATOM 2580 N N . THR A 1 345 ? -103.358 -5.538 182.692 1.00 74.88 345 THR A N 1
ATOM 2581 C CA . THR A 1 345 ? -102.861 -4.849 183.887 1.00 74.88 345 THR A CA 1
ATOM 2582 C C . THR A 1 345 ? -103.985 -4.047 184.546 1.00 74.88 345 THR A C 1
ATOM 2584 O O . THR A 1 345 ? -104.196 -4.167 185.753 1.00 74.88 345 THR A O 1
ATOM 2587 N N . ASP A 1 346 ? -104.787 -3.342 183.746 1.00 74.81 346 ASP A N 1
ATOM 2588 C CA . ASP A 1 346 ? -105.942 -2.572 184.219 1.00 74.81 346 ASP A CA 1
ATOM 2589 C C . ASP A 1 346 ? -107.035 -3.483 184.805 1.00 74.81 346 ASP A C 1
ATOM 2591 O O . ASP A 1 346 ? -107.581 -3.204 185.875 1.00 74.81 346 ASP A O 1
ATOM 2595 N N . LEU A 1 347 ? -107.310 -4.629 184.166 1.00 75.75 347 LEU A N 1
ATOM 2596 C CA . LEU A 1 347 ? -108.261 -5.620 184.680 1.00 75.75 347 LEU A CA 1
ATOM 2597 C C . LEU A 1 347 ? -107.790 -6.233 186.009 1.00 75.75 347 LEU A C 1
ATOM 2599 O O . LEU A 1 347 ? -108.595 -6.405 186.926 1.00 75.75 347 LEU A O 1
ATOM 2603 N N . ALA A 1 348 ? -106.497 -6.546 186.139 1.00 77.19 348 ALA A N 1
ATOM 2604 C CA . ALA A 1 348 ? -105.928 -7.060 187.383 1.00 77.19 348 ALA A CA 1
ATOM 2605 C C . ALA A 1 348 ? -106.001 -6.021 188.517 1.00 77.19 348 ALA A C 1
ATOM 2607 O O . ALA A 1 348 ? -106.352 -6.372 189.646 1.00 77.19 348 ALA A O 1
ATOM 2608 N N . ALA A 1 349 ? -105.741 -4.745 188.212 1.00 72.75 349 ALA A N 1
ATOM 2609 C CA . ALA A 1 349 ? -105.871 -3.642 189.160 1.00 72.75 349 ALA A CA 1
ATOM 2610 C C . ALA A 1 349 ? -107.329 -3.439 189.608 1.00 72.75 349 ALA A C 1
ATOM 2612 O O . ALA A 1 349 ? -107.594 -3.343 190.807 1.00 72.75 349 ALA A O 1
ATOM 2613 N N . ALA A 1 350 ? -108.287 -3.470 188.676 1.00 70.44 350 ALA A N 1
ATOM 2614 C CA . ALA A 1 350 ? -109.713 -3.367 188.984 1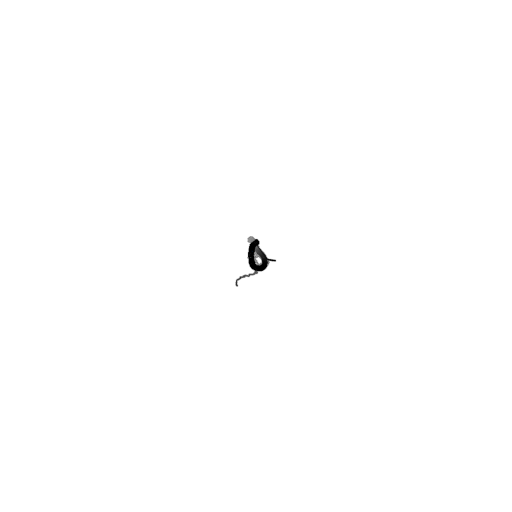.00 70.44 350 ALA A CA 1
ATOM 2615 C C . ALA A 1 350 ? -110.206 -4.539 189.854 1.00 70.44 350 ALA A C 1
ATOM 2617 O O . ALA A 1 350 ? -110.938 -4.341 190.823 1.00 70.44 350 ALA A O 1
ATOM 2618 N N . GLN A 1 351 ? -109.758 -5.765 189.567 1.00 76.56 351 GLN A N 1
ATOM 2619 C CA . GLN A 1 351 ? -110.094 -6.943 190.373 1.00 76.56 351 GLN A CA 1
ATOM 2620 C C . GLN A 1 351 ? -109.470 -6.910 191.774 1.00 76.56 351 GLN A C 1
ATOM 2622 O O . GLN A 1 351 ? -110.073 -7.426 192.718 1.00 76.56 351 GLN A O 1
ATOM 2627 N N . ALA A 1 352 ? -108.271 -6.343 191.921 1.00 71.94 352 ALA A N 1
ATOM 2628 C CA . ALA A 1 352 ? -107.635 -6.147 193.219 1.00 71.94 352 ALA A CA 1
ATOM 2629 C C . ALA A 1 352 ? -108.369 -5.080 194.047 1.00 71.94 352 ALA A C 1
ATOM 2631 O O . ALA A 1 352 ? -108.637 -5.314 195.225 1.00 71.94 352 ALA A O 1
ATOM 2632 N N . ALA A 1 353 ? -108.765 -3.966 193.421 1.00 70.50 353 ALA A N 1
ATOM 2633 C CA . ALA A 1 353 ? -109.561 -2.919 194.057 1.00 70.50 353 ALA A CA 1
ATOM 2634 C C . ALA A 1 353 ? -110.915 -3.458 194.542 1.00 70.50 353 ALA A C 1
ATOM 2636 O O . ALA A 1 353 ? -111.260 -3.293 195.709 1.00 70.50 353 ALA A O 1
ATOM 2637 N N . HIS A 1 354 ? -111.626 -4.207 193.695 1.00 74.75 354 HIS A N 1
ATOM 2638 C CA . HIS A 1 354 ? -112.921 -4.782 194.059 1.00 74.75 354 HIS A CA 1
ATOM 2639 C C . HIS A 1 354 ? -112.818 -5.824 195.189 1.00 74.75 354 HIS A C 1
ATOM 2641 O O . HIS A 1 354 ? -113.662 -5.872 196.082 1.00 74.75 354 HIS A O 1
ATOM 2647 N N . ARG A 1 355 ? -111.748 -6.634 195.214 1.00 77.50 355 ARG A N 1
ATOM 2648 C CA . ARG A 1 355 ? -111.483 -7.561 196.329 1.00 77.50 355 ARG A CA 1
ATOM 2649 C C . ARG A 1 355 ? -111.171 -6.834 197.638 1.00 77.50 355 ARG A C 1
ATOM 2651 O O . ARG A 1 355 ? -111.620 -7.286 198.687 1.00 77.50 355 ARG A O 1
ATOM 2658 N N . ALA A 1 356 ? -110.425 -5.733 197.587 1.00 71.62 356 ALA A N 1
ATOM 2659 C CA . ALA A 1 356 ? -110.144 -4.915 198.766 1.00 71.62 356 ALA A CA 1
ATOM 2660 C C . ALA A 1 356 ? -111.424 -4.269 199.325 1.00 71.62 356 ALA A C 1
ATOM 2662 O O . ALA A 1 356 ? -111.610 -4.224 200.539 1.00 71.62 356 ALA A O 1
ATOM 2663 N N . GLU A 1 357 ? -112.325 -3.841 198.443 1.00 73.25 357 GLU A N 1
ATOM 2664 C CA . GLU A 1 357 ? -113.621 -3.255 198.792 1.00 73.25 357 GLU A CA 1
ATOM 2665 C C . GLU A 1 357 ? -114.546 -4.278 199.475 1.00 73.25 357 GLU A C 1
ATOM 2667 O O . GLU A 1 357 ? -115.095 -4.009 200.542 1.00 73.25 357 GLU A O 1
ATOM 2672 N N . LEU A 1 358 ? -114.630 -5.504 198.942 1.00 77.56 358 LEU A N 1
ATOM 2673 C CA . LEU A 1 358 ? -115.380 -6.601 199.569 1.00 77.56 358 LEU A CA 1
ATOM 2674 C C . LEU A 1 358 ? -114.815 -6.989 200.943 1.00 77.56 358 LEU A C 1
ATOM 2676 O O . LEU A 1 358 ? -115.579 -7.189 201.883 1.00 77.56 358 LEU A O 1
ATOM 2680 N N . GLN A 1 359 ? -113.487 -7.040 201.090 1.00 77.62 359 GLN A N 1
ATOM 2681 C CA . GLN A 1 359 ? -112.851 -7.309 202.383 1.00 77.62 359 GLN A CA 1
ATOM 2682 C C . GLN A 1 359 ? -113.095 -6.192 203.406 1.00 77.62 359 GLN A C 1
ATOM 2684 O O . GLN A 1 359 ? -113.196 -6.474 204.599 1.00 77.62 359 GLN A O 1
ATOM 2689 N N . ALA A 1 360 ? -113.185 -4.933 202.971 1.00 73.56 360 ALA A N 1
ATOM 2690 C CA . ALA A 1 360 ? -113.538 -3.818 203.845 1.00 73.56 360 ALA A CA 1
ATOM 2691 C C . ALA A 1 360 ? -114.995 -3.929 204.324 1.00 73.56 360 ALA A C 1
ATOM 2693 O O . ALA A 1 360 ? -115.246 -3.845 205.525 1.00 73.56 360 ALA A O 1
ATOM 2694 N N . LEU A 1 361 ? -115.925 -4.232 203.413 1.00 74.38 361 LEU A N 1
ATOM 2695 C CA . LEU A 1 361 ? -117.342 -4.437 203.734 1.00 74.38 361 LEU A CA 1
ATOM 2696 C C . LEU A 1 361 ? -117.571 -5.655 204.645 1.00 74.38 361 LEU A C 1
ATOM 2698 O O . LEU A 1 361 ? -118.421 -5.615 205.534 1.00 74.38 361 LEU A O 1
ATOM 2702 N N . GLU A 1 362 ? -116.802 -6.735 204.477 1.00 75.38 362 GLU A N 1
ATOM 2703 C CA . GLU A 1 362 ? -116.836 -7.884 205.391 1.00 75.38 362 GLU A CA 1
ATOM 2704 C C . GLU A 1 362 ? -116.336 -7.519 206.790 1.00 75.38 362 GLU A C 1
ATOM 2706 O O . GLU A 1 362 ? -116.989 -7.870 207.773 1.00 75.38 362 GLU A O 1
ATOM 2711 N N . ARG A 1 363 ? -115.240 -6.753 206.896 1.00 72.62 363 ARG A N 1
ATOM 2712 C CA . ARG A 1 363 ? -114.749 -6.252 208.191 1.00 72.62 363 ARG A CA 1
ATOM 2713 C C . ARG A 1 363 ? -115.765 -5.337 208.870 1.00 72.62 363 ARG A C 1
ATOM 2715 O O . ARG A 1 363 ? -115.943 -5.445 210.079 1.00 72.62 363 ARG A O 1
ATOM 2722 N N . GLU A 1 364 ? -116.449 -4.475 208.121 1.00 69.06 364 GLU A N 1
ATOM 2723 C CA . GLU A 1 364 ? -117.514 -3.617 208.657 1.00 69.06 364 GLU A CA 1
ATOM 2724 C C . GLU A 1 364 ? -118.719 -4.431 209.139 1.00 69.06 364 GLU A C 1
ATOM 2726 O O . GLU A 1 364 ? -119.231 -4.195 210.234 1.00 69.06 364 GLU A O 1
ATOM 2731 N N . ARG A 1 365 ? -119.141 -5.441 208.370 1.00 75.56 365 ARG A N 1
ATOM 2732 C CA . ARG A 1 365 ? -120.237 -6.343 208.751 1.00 75.56 365 ARG A CA 1
ATOM 2733 C C . ARG A 1 365 ? -119.900 -7.148 210.004 1.00 75.56 365 ARG A C 1
ATOM 2735 O O . ARG A 1 365 ? -120.748 -7.307 210.882 1.00 75.56 365 ARG A O 1
ATOM 2742 N N . ASP A 1 366 ? -118.684 -7.671 210.087 1.00 74.06 366 ASP A N 1
ATOM 2743 C CA . ASP A 1 366 ? -118.252 -8.490 211.214 1.00 74.06 366 ASP A CA 1
ATOM 2744 C C . ASP A 1 366 ? -118.033 -7.623 212.470 1.00 74.06 366 ASP A C 1
ATOM 2746 O O . ASP A 1 366 ? -118.418 -8.035 213.565 1.00 74.06 366 ASP A O 1
ATOM 2750 N N . ALA A 1 367 ? -117.555 -6.381 212.320 1.00 69.75 367 ALA A N 1
ATOM 2751 C CA . ALA A 1 367 ? -117.512 -5.394 213.402 1.00 69.75 367 ALA A CA 1
ATOM 2752 C C . ALA A 1 367 ? -118.918 -5.005 213.896 1.00 69.75 367 ALA A C 1
ATOM 2754 O O . ALA A 1 367 ? -119.141 -4.910 215.103 1.00 69.75 367 ALA A O 1
ATOM 2755 N N . ALA A 1 368 ? -119.888 -4.845 212.990 1.00 67.56 368 ALA A N 1
ATOM 2756 C CA . ALA A 1 368 ? -121.276 -4.564 213.353 1.00 67.56 368 ALA A CA 1
ATOM 2757 C C . ALA A 1 368 ? -121.922 -5.733 214.120 1.00 67.56 368 ALA A C 1
ATOM 2759 O O . ALA A 1 368 ? -122.610 -5.512 215.115 1.00 67.56 368 ALA A O 1
ATOM 2760 N N . ARG A 1 369 ? -121.653 -6.983 213.717 1.00 73.19 369 ARG A N 1
ATOM 2761 C CA . ARG A 1 369 ? -122.132 -8.184 214.428 1.00 73.19 369 ARG A CA 1
ATOM 2762 C C . ARG A 1 369 ? -121.464 -8.373 215.786 1.00 73.19 369 ARG A C 1
ATOM 2764 O O . ARG A 1 369 ? -122.134 -8.781 216.732 1.00 73.19 369 ARG A O 1
ATOM 2771 N N . ALA A 1 370 ? -120.173 -8.065 215.896 1.00 69.19 370 ALA A N 1
ATOM 2772 C CA . ALA A 1 370 ? -119.472 -8.069 217.175 1.00 69.19 370 ALA A CA 1
ATOM 2773 C C . ALA A 1 370 ? -120.065 -7.021 218.132 1.00 69.19 370 ALA A C 1
ATOM 2775 O O . ALA A 1 370 ? -120.366 -7.349 219.277 1.00 69.19 370 ALA A O 1
ATOM 2776 N N . ALA A 1 371 ? -120.335 -5.804 217.648 1.00 64.00 371 ALA A N 1
ATOM 2777 C CA . ALA A 1 371 ? -120.985 -4.756 218.434 1.00 64.00 371 ALA A CA 1
ATOM 2778 C C . ALA A 1 371 ? -122.420 -5.132 218.858 1.00 64.00 371 ALA A C 1
ATOM 2780 O O . ALA A 1 371 ? -122.833 -4.834 219.981 1.00 64.00 371 ALA A O 1
ATOM 2781 N N . GLU A 1 372 ? -123.173 -5.825 217.996 1.00 64.25 372 GLU A N 1
ATOM 2782 C CA . GLU A 1 372 ? -124.517 -6.323 218.314 1.00 64.25 372 GLU A CA 1
ATOM 2783 C C . GLU A 1 372 ? -124.482 -7.430 219.384 1.00 64.25 372 GLU A C 1
ATOM 2785 O O . GLU A 1 372 ? -125.269 -7.406 220.334 1.00 64.25 372 GLU A O 1
ATOM 2790 N N . ALA A 1 373 ? -123.545 -8.378 219.280 1.00 64.75 373 ALA A N 1
ATOM 2791 C CA . ALA A 1 373 ? -123.348 -9.426 220.281 1.00 64.75 373 ALA A CA 1
ATOM 2792 C C . ALA A 1 373 ? -122.969 -8.834 221.648 1.00 64.75 373 ALA A C 1
ATOM 2794 O O . ALA A 1 373 ? -123.517 -9.235 222.673 1.00 64.75 373 ALA A O 1
ATOM 2795 N N . GLU A 1 374 ? -122.112 -7.814 221.656 1.00 63.31 374 GLU A N 1
ATOM 2796 C CA . GLU A 1 374 ? -121.670 -7.122 222.867 1.00 63.31 374 GLU A CA 1
ATOM 2797 C C . GLU A 1 374 ? -122.782 -6.267 223.512 1.00 63.31 374 GLU A C 1
ATOM 2799 O O . GLU A 1 374 ? -122.805 -6.069 224.731 1.00 63.31 374 GLU A O 1
ATOM 2804 N N . GLN A 1 375 ? -123.738 -5.762 222.722 1.00 57.31 375 GLN A N 1
ATOM 2805 C CA . GLN A 1 375 ? -124.955 -5.135 223.249 1.00 57.31 375 GLN A CA 1
ATOM 2806 C C . GLN A 1 375 ? -125.916 -6.165 223.853 1.00 57.31 375 GLN A C 1
ATOM 2808 O O . GLN A 1 375 ? -126.458 -5.925 224.934 1.00 57.31 375 GLN A O 1
ATOM 2813 N N . ARG A 1 376 ? -126.096 -7.324 223.207 1.00 59.75 376 ARG A N 1
ATOM 2814 C CA . ARG A 1 376 ? -126.942 -8.410 223.730 1.00 59.75 376 ARG A CA 1
ATOM 2815 C C . ARG A 1 376 ? -126.385 -8.989 225.027 1.00 59.75 376 ARG A C 1
ATOM 2817 O O . ARG A 1 376 ? -127.143 -9.238 225.957 1.00 59.75 376 ARG A O 1
ATOM 2824 N N . GLU A 1 377 ? -125.069 -9.136 225.135 1.00 58.06 377 GLU A N 1
ATOM 2825 C CA . GLU A 1 377 ? -124.433 -9.648 226.351 1.00 58.06 377 GLU A CA 1
ATOM 2826 C C . GLU A 1 377 ? -124.561 -8.675 227.534 1.00 58.06 377 GLU A C 1
ATOM 2828 O O . GLU A 1 377 ? -124.773 -9.091 228.676 1.00 58.06 377 GLU A O 1
ATOM 2833 N N . ARG A 1 378 ? -124.502 -7.364 227.262 1.00 59.16 378 ARG A N 1
ATOM 2834 C CA . ARG A 1 378 ? -124.776 -6.325 228.264 1.00 59.16 378 ARG A CA 1
ATOM 2835 C C . ARG A 1 378 ? -126.241 -6.307 228.701 1.00 59.16 378 ARG A C 1
ATOM 2837 O O . ARG A 1 378 ? -126.496 -6.113 229.886 1.00 59.16 378 ARG A O 1
ATOM 2844 N N . ALA A 1 379 ? -127.180 -6.558 227.788 1.00 56.72 379 ALA A N 1
ATOM 2845 C CA . ALA A 1 379 ? -128.601 -6.667 228.116 1.00 56.72 379 ALA A CA 1
ATOM 2846 C C . ALA A 1 379 ? -128.898 -7.891 229.006 1.00 56.72 379 ALA A C 1
ATOM 2848 O O . ALA A 1 379 ? -129.569 -7.753 230.024 1.00 56.72 379 ALA A O 1
ATOM 2849 N N . VAL A 1 380 ? -128.312 -9.058 228.707 1.00 58.38 380 VAL A N 1
ATOM 2850 C CA . VAL A 1 380 ? -128.512 -10.285 229.507 1.00 58.38 380 VAL A CA 1
ATOM 2851 C C . VAL A 1 380 ? -127.893 -10.170 230.906 1.00 58.38 380 VAL A C 1
ATOM 2853 O O . VAL A 1 380 ? -128.481 -10.626 231.886 1.00 58.38 380 VAL A O 1
ATOM 2856 N N . ARG A 1 381 ? -126.733 -9.513 231.050 1.00 53.91 381 ARG A N 1
ATOM 2857 C CA . ARG A 1 381 ? -126.144 -9.258 232.379 1.00 53.91 381 ARG A CA 1
ATOM 2858 C C . ARG A 1 381 ? -126.934 -8.247 233.211 1.00 53.91 381 ARG A C 1
ATOM 2860 O O . ARG A 1 381 ? -126.891 -8.332 234.435 1.00 53.91 381 ARG A O 1
ATOM 2867 N N . ALA A 1 382 ? -127.663 -7.329 232.579 1.00 54.41 382 ALA A N 1
ATOM 2868 C CA . ALA A 1 382 ? -128.564 -6.422 233.285 1.00 54.41 382 ALA A CA 1
ATOM 2869 C C . ALA A 1 382 ? -129.828 -7.139 233.804 1.00 54.41 382 ALA A C 1
ATOM 2871 O O . ALA A 1 382 ? -130.343 -6.757 234.851 1.00 54.41 382 ALA A O 1
ATOM 2872 N N . GLU A 1 383 ? -130.284 -8.206 233.136 1.00 52.22 383 GLU A N 1
ATOM 2873 C CA . GLU A 1 383 ? -131.455 -8.989 233.568 1.00 52.22 383 GLU A CA 1
ATOM 2874 C C . GLU A 1 383 ? -131.167 -9.971 234.717 1.00 52.22 383 GLU A C 1
ATOM 2876 O O . GLU A 1 383 ? -132.074 -10.286 235.481 1.00 52.22 383 GLU A O 1
ATOM 2881 N N . GLN A 1 384 ? -129.925 -10.434 234.903 1.00 46.59 384 GLN A N 1
ATOM 2882 C CA . GLN A 1 384 ? -129.613 -11.464 235.914 1.00 46.59 384 GLN A CA 1
ATOM 2883 C C . GLN A 1 384 ? -129.123 -10.930 237.272 1.00 46.59 384 GLN A C 1
ATOM 2885 O O . GLN A 1 384 ? -128.924 -11.719 238.194 1.00 46.59 384 GLN A O 1
ATOM 2890 N N . ALA A 1 385 ? -128.931 -9.616 237.423 1.00 39.59 385 ALA A N 1
ATOM 2891 C CA . ALA A 1 385 ? -128.388 -9.016 238.650 1.00 39.59 385 ALA A CA 1
ATOM 2892 C C . ALA A 1 385 ? -129.373 -8.099 239.408 1.00 39.59 385 ALA A C 1
ATOM 2894 O O . ALA A 1 385 ? -128.982 -7.480 240.398 1.00 39.59 385 ALA A O 1
ATOM 2895 N N . ALA A 1 386 ? -130.641 -8.020 238.984 1.00 35.31 386 ALA A N 1
ATOM 2896 C CA . ALA A 1 386 ? -131.686 -7.304 239.717 1.00 35.31 386 ALA A CA 1
ATOM 2897 C C . ALA A 1 386 ? -132.428 -8.240 240.703 1.00 35.31 386 ALA A C 1
ATOM 2899 O O . ALA A 1 386 ? -132.671 -9.398 240.365 1.00 35.31 386 ALA A O 1
ATOM 2900 N N . PRO A 1 387 ? -132.745 -7.772 241.928 1.00 45.50 387 PRO A N 1
ATOM 2901 C CA . PRO A 1 387 ? -132.931 -8.621 243.105 1.00 45.50 387 PRO A CA 1
ATOM 2902 C C . PRO A 1 387 ? -134.409 -8.893 243.438 1.00 45.50 387 PRO A C 1
ATOM 2904 O O . PRO A 1 387 ? -135.295 -8.349 242.787 1.00 45.50 387 PRO A O 1
ATOM 2907 N N . THR A 1 388 ? -134.623 -9.616 244.551 1.00 34.66 388 THR A N 1
ATOM 2908 C CA . THR A 1 388 ? -135.852 -9.715 245.382 1.00 34.66 388 THR A CA 1
ATOM 2909 C C . THR A 1 388 ? -136.977 -10.626 244.882 1.00 34.66 388 THR A C 1
ATOM 2911 O O . THR A 1 388 ? -137.186 -10.746 243.686 1.00 34.66 388 THR A O 1
ATOM 2914 N N . ASP A 1 389 ? -137.827 -11.246 245.700 1.00 32.06 389 ASP A N 1
ATOM 2915 C CA . ASP A 1 389 ? -137.909 -11.663 247.115 1.00 32.06 389 ASP A CA 1
ATOM 2916 C C . ASP A 1 389 ? -139.354 -12.219 247.250 1.00 32.06 389 ASP A C 1
ATOM 2918 O O . ASP A 1 389 ? -140.242 -11.761 246.526 1.00 32.06 389 ASP A O 1
ATOM 2922 N N . GLY A 1 390 ? -139.620 -13.155 248.167 1.00 31.70 390 GLY A N 1
ATOM 2923 C CA . GLY A 1 390 ? -140.985 -13.618 248.514 1.00 31.70 390 GLY A CA 1
ATOM 2924 C C . GLY A 1 390 ? -141.467 -14.891 247.787 1.00 31.70 390 GLY A C 1
ATOM 2925 O O . GLY A 1 390 ? -141.544 -14.935 246.566 1.00 31.70 390 GLY A O 1
ATOM 2926 N N . ALA A 1 391 ? -141.654 -16.012 248.502 1.00 32.62 391 ALA A N 1
ATOM 2927 C CA . ALA A 1 391 ? -142.876 -16.387 249.250 1.00 32.62 391 ALA A CA 1
ATOM 2928 C C . ALA A 1 391 ? -144.063 -16.764 248.333 1.00 32.62 391 ALA A C 1
ATOM 2930 O O . ALA A 1 391 ? -144.347 -16.058 247.381 1.00 32.62 391 ALA A O 1
ATOM 2931 N N . ALA A 1 392 ? -144.884 -17.785 248.558 1.00 39.56 392 ALA A N 1
ATOM 2932 C CA . ALA A 1 392 ? -144.920 -18.922 249.463 1.00 39.56 392 ALA A CA 1
ATOM 2933 C C . ALA A 1 392 ? -146.076 -19.833 248.974 1.00 39.56 392 ALA A C 1
ATOM 2935 O O . ALA A 1 392 ? -147.076 -19.334 248.463 1.00 39.56 392 ALA A O 1
ATOM 2936 N N . ASP A 1 393 ? -145.937 -21.130 249.258 1.00 38.41 393 ASP A N 1
ATOM 2937 C CA . ASP A 1 393 ? -146.973 -22.010 249.826 1.00 38.41 393 ASP A CA 1
ATOM 2938 C C . ASP A 1 393 ? -147.677 -23.097 248.969 1.00 38.41 393 ASP A C 1
ATOM 2940 O O . ASP A 1 393 ? -148.097 -22.892 247.833 1.00 38.41 393 ASP A O 1
ATOM 2944 N N . ILE A 1 394 ? -147.876 -24.227 249.673 1.00 42.81 394 ILE A N 1
ATOM 2945 C CA . ILE A 1 394 ? -148.827 -25.348 249.506 1.00 42.81 394 ILE A CA 1
ATOM 2946 C C . ILE A 1 394 ? -148.365 -26.682 248.854 1.00 42.81 394 ILE A C 1
ATOM 2948 O O . ILE A 1 394 ? -148.503 -26.925 247.660 1.00 42.81 394 ILE A O 1
ATOM 2952 N N . VAL A 1 395 ? -147.962 -27.569 249.784 1.00 41.50 395 VAL A N 1
ATOM 2953 C CA . VAL A 1 395 ? -148.361 -28.976 250.062 1.00 41.50 395 VAL A CA 1
ATOM 2954 C C . VAL A 1 395 ? -147.954 -30.118 249.115 1.00 41.50 395 VAL A C 1
ATOM 2956 O O . VAL A 1 395 ? -148.459 -30.267 248.004 1.00 41.50 395 VAL A O 1
ATOM 2959 N N . GLY A 1 396 ? -147.156 -31.018 249.708 1.00 36.91 396 GLY A N 1
ATOM 2960 C CA . GLY A 1 396 ? -146.771 -32.356 249.262 1.00 36.91 396 GLY A CA 1
ATOM 2961 C C . GLY A 1 396 ? -145.498 -32.795 249.965 1.00 36.91 396 GLY A C 1
ATOM 2962 O O . GLY A 1 396 ? -144.438 -32.643 249.326 1.00 36.91 396 GLY A O 1
#

Foldseek 3Di:
DDDDDDDDDD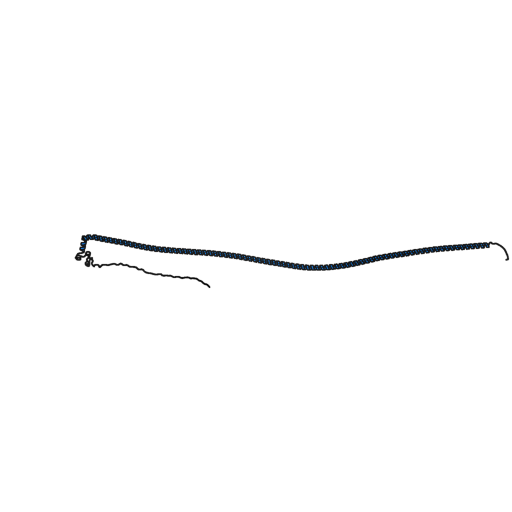DDDDDDDDDDDDDDDDDDDDDDDDDDDDDDPPQAAAPQPRHHFPHDDPDDDRDNWDDQQGDVVRDGRVVVVVCCCVDPVNVVVVVVVVVVVVVVVVVVVVVVVVVVVVVVVVVVVVVVVVVVVVVVVVVVVVVVVVVVVVVVVVVVVVVVVVVVVVVVVVVVVVVVVVVVVVVVVVVVVVVVVVVVVVVVVVVVVVVVVVVVVVVVVVVVVVVVVVVVVVVVVVVVVVVVVVVVVVVVVVVVVVVVVVVVVVVVVVVVVVVVVVVVVVVVVVVVVVVVVVVVVVVVVVVVVVVVVVVVVVVVVVVVVVVVVVVVVVVVVVVVVVVVVVVVVVVVVVVVVVVVVVVVVVVVVVVVVVVVVVVVVVVVVVVVVVVPPDDDDDDDDDDD

Secondary structure (DSSP, 8-state):
-----------------------------------------TT-B-TTT-PBPPPPPSSSPPP-SPPTTTSGGG--HHHHHHHHHHSHHHHHHHHHHHHHHHHHHHHHHHHHHHHHHHHHHHHHHHHHHHHHHHHHHHHHHHHHHHHHHHHHHHHHHHHHHHHHHHHHHHHHHHHHHHHHHHHHHHHHHHHHHHHHHHHHHHHHHHHHHHHHHHHHHHHHHHHHHHHHHHHHHHHHHHHHHHHHHHHHHHHHHHHHHHHHHHHHHHHHHHHHHHHHHHHHHHHHHHHHHHHHHHHHHHHHHHHHHHHHHHHHHHHHHHHHHHHHHHHHHHHHHHHHHHHHHHHHHHHHHHHHHHHHHHHHHHHHHHHHHHHHHHHHHHHHHHHSS-----------

pLDDT: mean 76.79, std 17.24, range [31.7, 97.25]